Protein AF-A0A0E9M1F7-F1 (afdb_monomer)

Foldseek 3Di:
DDWDFDWDDDDDDDDTDTDTDDDDPPPDDDPAPPPDPPPDDDDPPDDPPDPQFAWKKKWFAAPVRQIAIATFRQKDFDDVVLTKMKTKDFPPAPVVRRCVVQQWIKIFFAAPVCQVLSVQRHPDGCVVDSSCVVVVWDWDQDPPGRTTDTPPGFKMWIWGFPDWDDPDRIIMTMTRTPDMHGHPQQADPVRDGNCVSRQTWGDDPNDIDTPDDDPPPPPPPCQDRPNHGPVNCPVLVPPPLLVNLVQFQFQFLAFPLDADDPVLVVLLQVLLQPFQADVNLSQKDKDKDQDQVLLVLLLVQQPQSVSSNRYRIKIWIWGQQVSCPPVVVVVRSLVSSVRSVVSSSSSCSSVQKHKHWRAQPPDPSSQVSVCVSVVDDPRIGTGTMMGIHHGPPPTGGDPPDDCVPDDDD

pLDDT: mean 88.0, std 19.31, range [26.45, 98.94]

Radius of gyration: 34.46 Å; Cα contacts (8 Å, |Δi|>4): 744; chains: 1; bounding box: 79×66×86 Å

InterPro domains:
  IPR000415 Nitroreductase-like [G3DSA:3.40.109.10] (233-409)
  IPR000415 Nitroreductase-like [SSF55469] (239-408)
  IPR002563 Flavin reductase like domain [PF01613] (50-210)
  IPR002563 Flavin reductase like domain [SM00903] (48-194)
  IPR012349 FMN-binding split barrel [G3DSA:2.30.110.10] (40-226)
  IPR029479 Nitroreductase [PF00881] (246-297)
  IPR029479 Nitroreductase [PF00881] (300-390)
  IPR052174 Flavoredoxin [PTHR43567] (40-213)

Solvent-accessible surface area (backbone atoms only — not comparable to full-atom values): 23481 Å² total; per-residue (Å²): 135,82,64,65,83,55,80,70,87,78,88,79,80,98,76,85,66,81,53,77,55,76,74,66,89,86,66,73,85,67,98,54,93,82,73,63,78,77,79,85,83,74,92,81,73,96,64,90,85,64,80,84,19,45,57,32,35,38,17,20,21,42,97,88,64,53,71,40,60,32,45,39,48,58,54,47,79,73,42,78,84,70,40,23,39,33,36,55,38,40,77,87,42,56,62,40,54,17,33,68,72,58,35,12,30,19,44,28,43,42,31,55,90,44,48,70,57,49,50,48,30,53,72,56,54,59,85,83,41,60,59,42,75,76,70,70,54,48,80,37,79,43,92,89,34,67,14,23,41,53,70,87,37,52,27,39,33,35,19,40,55,77,46,78,44,85,70,79,81,33,36,37,37,33,21,39,60,76,47,78,50,66,44,73,89,27,42,42,101,84,71,46,79,35,62,78,68,43,32,39,42,29,41,53,98,93,45,78,40,69,76,71,76,89,74,72,82,67,89,65,55,76,56,43,56,92,88,39,59,43,60,88,55,61,75,58,72,75,41,56,72,66,57,44,27,62,60,53,44,44,71,38,65,54,50,66,52,48,73,67,53,72,67,57,53,49,52,28,51,54,40,20,69,69,39,71,41,72,94,69,42,65,24,61,44,75,48,78,47,61,52,64,67,60,34,41,52,48,16,71,72,33,92,78,35,55,48,28,68,36,34,51,32,32,42,32,41,19,29,29,44,70,53,34,45,93,44,45,88,75,48,50,46,57,58,29,39,47,43,15,47,51,36,24,44,38,46,28,38,69,70,68,32,23,28,27,92,23,74,22,47,95,39,67,79,42,29,52,51,52,33,63,74,68,68,50,57,93,52,45,47,44,42,30,42,28,42,36,25,36,51,66,70,81,65,65,52,69,90,79,85,60,74,90,80,62,83,89,129

Mean predicted aligned error: 16.13 Å

Secondary structure (DSSP, 8-state):
----EE----SSSS----EE-PPPTT----S-TT---PPPP----S----SSEE-EEEEEE-TT--EEEEEESSEEEEEETTEEEEEEE-TTSHHHHHHHHH-EEEEEE-BGGGHHHHHHHHHS-TTTS-HHHHHT--EEE-SSSSSEEETTSSEEEEEEEEEEEE-SS-EEEEEEEEEEEE-GGGB-TTS-B-HHHH-BEEEETTEEEE--S--------TTEETTEESTTTGGGGGS-HHHHHHHH------B--PPPPHHHHHHHHHHHHTS--GGG---EEEEEE--HHHHHHHHHH-TT-GGGGG-SEEEEEEEEHHHHGGGGGGTHHHHHHHHHHHHHHHHHHHTT-EE--EE-TT-HHHHHHHHHHHT--TTEEEEEEEEEE-B-S---------GGG----

Sequence (409 aa):
MLAILLTTKENSSEKSTKTLAVIPEDFAFAASDSSAIPFQKRSVGIKSYLYPQPAMVIGSYDKEGKPNMMTAAWIGICNSDPLSIAFSLRPATYSYGNVTETKAFTVNVPSAQLAKYVTYAGQFSGRDVDKFKETGLTPVKGEFVNAPYIKEFPIVIECEVTAIHELGSHRQFIGKVIDVKADEAILDAKGNVDVNLLNPIIYAGGSFYETGSLIPKANRSVENIDGKPFASNYNQRYMNKTLEVIHNRKSVRHFTGQPVSKEQLKTLLSAGMAAPTAANRQPWVFYVVTQRESLDVLSEKLPYAKMLSQVQAAIVVCGDMEKAGNLKDEGYWVQDCAAATQNMLLAAESMGLGAVWTAAYPYDDRTAVVIKELNLPETHIPLNVIPVGYPTGEDLPKNKWDADNIIWK

Organism: NCBI:txid1236989

Nearest PDB structures (foldseek):
  2d5m-assembly1_A-2  TM=9.539E-01  e=9.019E-23  Nitratidesulfovibrio vulgaris str. 'Miyazaki F'
  3bnk-assembly1_A  TM=9.274E-01  e=2.122E-17  Methanosarcina acetivorans
  1eje-assembly1_A-2  TM=9.255E-01  e=1.327E-14  Methanothermobacter thermautotrophicus
  3fge-assembly1_A-2  TM=9.030E-01  e=9.454E-15  Shewanella frigidimarina NCIMB 400
  3e4v-assembly1_B  TM=8.564E-01  e=3.465E-14  Methylobacillus flagellatus KT

Structure (mmCIF, N/CA/C/O backbone):
data_AF-A0A0E9M1F7-F1
#
_entry.id   AF-A0A0E9M1F7-F1
#
loop_
_atom_site.group_PDB
_atom_site.id
_atom_site.type_symbol
_atom_site.label_atom_id
_atom_site.label_alt_id
_atom_site.label_comp_id
_atom_site.label_asym_id
_atom_site.label_entity_id
_atom_site.label_seq_id
_atom_site.pdbx_PDB_ins_code
_atom_site.Cartn_x
_atom_site.Cartn_y
_atom_site.Cartn_z
_atom_site.occupancy
_atom_site.B_iso_or_equiv
_atom_site.auth_seq_id
_atom_site.auth_comp_id
_atom_site.auth_asym_id
_atom_site.auth_atom_id
_atom_site.pdbx_PDB_model_num
ATOM 1 N N . MET A 1 1 ? 11.557 -37.130 -16.570 1.00 33.91 1 MET A N 1
ATOM 2 C CA . MET A 1 1 ? 13.012 -37.223 -16.336 1.00 33.91 1 MET A CA 1
ATOM 3 C C . MET A 1 1 ? 13.605 -35.841 -16.601 1.00 33.91 1 MET A C 1
ATOM 5 O O . MET A 1 1 ? 13.657 -35.424 -17.750 1.00 33.91 1 MET A O 1
ATOM 9 N N . LEU A 1 2 ? 13.890 -35.066 -15.549 1.00 26.45 2 LEU A N 1
ATOM 10 C CA . LEU A 1 2 ? 14.412 -33.701 -15.678 1.00 26.45 2 LEU A CA 1
ATOM 11 C C . LEU A 1 2 ? 15.929 -33.789 -15.893 1.00 26.45 2 LEU A C 1
ATOM 13 O O . LEU A 1 2 ? 16.644 -34.232 -15.003 1.00 26.45 2 LEU A O 1
ATOM 17 N N . ALA A 1 3 ? 16.419 -33.418 -17.072 1.00 28.45 3 ALA A N 1
ATOM 18 C CA . ALA A 1 3 ? 17.847 -33.398 -17.368 1.00 28.45 3 ALA A CA 1
ATOM 19 C C . ALA A 1 3 ? 18.367 -31.961 -17.291 1.00 28.45 3 ALA A C 1
ATOM 21 O O . ALA A 1 3 ? 17.895 -31.089 -18.019 1.00 28.45 3 ALA A O 1
ATOM 22 N N . ILE A 1 4 ? 19.352 -31.710 -16.429 1.00 35.16 4 ILE A N 1
ATOM 23 C CA . ILE A 1 4 ? 20.085 -30.441 -16.431 1.00 35.16 4 ILE A CA 1
ATOM 24 C C . ILE A 1 4 ? 21.218 -30.571 -17.448 1.00 35.16 4 ILE A C 1
ATOM 26 O O . ILE A 1 4 ? 22.083 -31.437 -17.315 1.00 35.16 4 ILE A O 1
ATOM 30 N N . LEU A 1 5 ? 21.219 -29.709 -18.467 1.00 29.91 5 LEU A N 1
ATOM 31 C CA . LEU A 1 5 ? 22.334 -29.607 -19.403 1.00 29.91 5 LEU A CA 1
ATOM 32 C C . LEU A 1 5 ? 23.471 -28.831 -18.724 1.00 29.91 5 LEU A C 1
ATOM 34 O O . LEU A 1 5 ? 23.395 -27.614 -18.567 1.00 29.91 5 LEU A O 1
ATOM 38 N N . LEU A 1 6 ? 24.525 -29.530 -18.309 1.00 33.06 6 LEU A N 1
ATOM 39 C CA . LEU A 1 6 ? 25.747 -28.896 -17.822 1.00 33.06 6 LEU A CA 1
ATOM 40 C C . LEU A 1 6 ? 26.724 -28.752 -18.993 1.00 33.06 6 LEU A C 1
ATOM 42 O O . LEU A 1 6 ? 27.143 -29.742 -19.588 1.00 33.06 6 LEU A O 1
ATOM 46 N N . THR A 1 7 ? 27.092 -27.517 -19.326 1.00 32.56 7 THR A N 1
ATOM 47 C CA . THR A 1 7 ? 28.184 -27.226 -20.265 1.00 32.56 7 THR A CA 1
ATOM 48 C C . THR A 1 7 ? 29.387 -26.709 -19.495 1.00 32.56 7 THR A C 1
ATOM 50 O O . THR A 1 7 ? 29.352 -25.599 -18.963 1.00 32.56 7 THR A O 1
ATOM 53 N N . THR A 1 8 ? 30.465 -27.487 -19.456 1.00 37.25 8 THR A N 1
ATOM 54 C CA . THR A 1 8 ? 31.780 -27.022 -19.008 1.00 37.25 8 THR A CA 1
ATOM 55 C C . THR A 1 8 ? 32.613 -26.614 -20.225 1.00 37.25 8 THR A C 1
ATOM 57 O O . THR A 1 8 ? 32.616 -27.288 -21.253 1.00 37.25 8 THR A O 1
ATOM 60 N N . LYS A 1 9 ? 33.300 -25.470 -20.134 1.00 32.12 9 LYS A N 1
ATOM 61 C CA . LYS A 1 9 ? 34.368 -25.088 -21.068 1.00 32.12 9 LYS A CA 1
ATOM 62 C C . LYS A 1 9 ? 35.696 -25.435 -20.403 1.00 32.12 9 LYS A C 1
ATOM 64 O O . LYS A 1 9 ? 36.041 -24.801 -19.410 1.00 32.12 9 LYS A O 1
ATOM 69 N N . GLU A 1 10 ? 36.429 -26.400 -20.945 1.00 37.81 10 GLU A N 1
ATOM 70 C CA . GLU A 1 10 ? 37.856 -26.550 -20.648 1.00 37.81 10 GLU A CA 1
ATOM 71 C C . GLU A 1 10 ? 38.677 -25.751 -21.664 1.00 37.81 10 GLU A C 1
ATOM 73 O O . GLU A 1 10 ? 38.319 -25.638 -22.838 1.00 37.81 10 GLU A O 1
ATOM 78 N N . ASN A 1 11 ? 39.740 -25.109 -21.181 1.00 40.91 11 ASN A N 1
ATOM 79 C CA . ASN A 1 11 ? 40.613 -24.289 -22.007 1.00 40.91 11 ASN A CA 1
ATOM 80 C C . ASN A 1 11 ? 41.469 -25.169 -22.929 1.00 40.91 11 ASN A C 1
ATOM 82 O O . ASN A 1 11 ? 42.085 -26.129 -22.479 1.00 40.91 11 ASN A O 1
ATOM 86 N N . SER A 1 12 ? 41.591 -24.704 -24.175 1.00 41.69 12 SER A N 1
ATOM 87 C CA . SER A 1 12 ? 42.420 -25.185 -25.293 1.00 41.69 12 SER A CA 1
ATOM 88 C C . SER A 1 12 ? 41.827 -26.290 -26.189 1.00 41.69 12 SER A C 1
ATOM 90 O O . SER A 1 12 ? 41.583 -27.414 -25.775 1.00 41.69 12 SER A O 1
ATOM 92 N N . SER A 1 13 ? 41.646 -25.907 -27.463 1.00 39.44 13 SER A N 1
ATOM 93 C CA . SER A 1 13 ? 41.210 -26.670 -28.649 1.00 39.44 13 SER A CA 1
ATOM 94 C C . SER A 1 13 ? 39.844 -27.378 -28.595 1.00 39.44 13 SER A C 1
ATOM 96 O O . SER A 1 13 ? 39.609 -28.303 -27.832 1.00 39.44 13 SER A O 1
ATOM 98 N N . GLU A 1 14 ? 38.954 -26.914 -29.474 1.00 48.00 14 GLU A N 1
ATOM 99 C CA . GLU A 1 14 ? 37.593 -27.372 -29.783 1.00 48.00 14 GLU A CA 1
ATOM 100 C C . GLU A 1 14 ? 37.243 -28.842 -29.466 1.00 48.00 14 GLU A C 1
ATOM 102 O O . GLU A 1 14 ? 37.608 -29.759 -30.201 1.00 48.00 14 GLU A O 1
ATOM 107 N N . LYS A 1 15 ? 36.391 -29.033 -28.446 1.00 34.97 15 LYS A N 1
ATOM 108 C CA . LYS A 1 15 ? 35.195 -29.904 -28.463 1.00 34.97 15 LYS A CA 1
ATOM 109 C C . LYS A 1 15 ? 34.339 -29.650 -27.213 1.00 34.97 15 LYS A C 1
ATOM 111 O O . LYS A 1 15 ? 34.813 -29.756 -26.091 1.00 34.97 15 LYS A O 1
ATOM 116 N N . SER A 1 16 ? 33.066 -29.300 -27.411 1.00 33.31 16 SER A N 1
ATOM 117 C CA . SER A 1 16 ? 32.061 -29.223 -26.342 1.00 33.31 16 SER A CA 1
ATOM 118 C C . SER A 1 16 ? 31.521 -30.626 -26.069 1.00 33.31 16 SER A C 1
ATOM 120 O O . SER A 1 16 ? 30.877 -31.216 -26.936 1.00 33.31 16 SER A O 1
ATOM 122 N N . THR A 1 17 ? 31.758 -31.159 -24.874 1.00 31.64 17 THR A N 1
ATOM 123 C CA . THR A 1 17 ? 31.149 -32.417 -24.427 1.00 31.64 17 THR A CA 1
ATOM 124 C C . THR A 1 17 ? 29.854 -32.095 -23.682 1.00 31.64 17 THR A C 1
ATOM 126 O O . THR A 1 17 ? 29.871 -31.432 -22.647 1.00 31.64 17 THR A O 1
ATOM 129 N N . LYS A 1 18 ? 28.709 -32.523 -24.230 1.00 32.69 18 LYS A N 1
ATOM 130 C CA . LYS A 1 18 ? 27.406 -32.455 -23.552 1.00 32.69 18 LYS A CA 1
ATOM 131 C C . LYS A 1 18 ? 27.225 -33.736 -22.745 1.00 32.69 18 LYS A C 1
ATOM 133 O O . LYS A 1 18 ? 27.057 -34.797 -23.339 1.00 32.69 18 LYS A O 1
ATOM 138 N N . THR A 1 19 ? 27.224 -33.642 -21.420 1.00 33.81 19 THR A N 1
ATOM 139 C CA . THR A 1 19 ? 26.912 -34.792 -20.562 1.00 33.81 19 THR A CA 1
ATOM 140 C C . THR A 1 19 ? 25.497 -34.634 -20.019 1.00 33.81 19 THR A C 1
ATOM 142 O O . THR A 1 19 ? 25.197 -33.670 -19.318 1.00 33.81 19 THR A O 1
ATOM 145 N N . LEU A 1 20 ? 24.616 -35.575 -20.363 1.00 31.44 20 LEU A N 1
ATOM 146 C CA . LEU A 1 20 ? 23.309 -35.723 -19.729 1.00 31.44 20 LEU A CA 1
ATOM 147 C C . LEU A 1 20 ? 23.513 -36.420 -18.381 1.00 31.44 20 LEU A C 1
ATOM 149 O O . LEU A 1 20 ? 23.856 -37.599 -18.342 1.00 31.44 20 LEU A O 1
ATOM 153 N N . ALA A 1 21 ? 23.310 -35.700 -17.279 1.00 38.91 21 ALA A N 1
ATOM 154 C CA . ALA A 1 21 ? 23.164 -36.343 -15.980 1.00 38.91 21 ALA A CA 1
ATOM 155 C C . ALA A 1 21 ? 21.770 -36.991 -15.925 1.00 38.91 21 ALA A C 1
ATOM 157 O O . ALA A 1 21 ? 20.757 -36.290 -15.900 1.00 38.91 21 ALA A O 1
ATOM 158 N N . VAL A 1 22 ? 21.725 -38.324 -15.968 1.00 36.97 22 VAL A N 1
ATOM 159 C CA . VAL A 1 22 ? 20.491 -39.107 -15.819 1.00 36.97 22 VAL A CA 1
ATOM 160 C C . VAL A 1 22 ? 20.192 -39.244 -14.326 1.00 36.97 22 VAL A C 1
ATOM 162 O O . VAL A 1 22 ? 21.040 -39.697 -13.559 1.00 36.97 22 VAL A O 1
ATOM 165 N N . ILE A 1 23 ? 18.998 -38.818 -13.913 1.00 42.38 23 ILE A N 1
ATOM 166 C CA . ILE A 1 23 ? 18.485 -39.030 -12.553 1.00 42.38 23 ILE A CA 1
ATOM 167 C C . ILE A 1 23 ? 18.126 -40.530 -12.420 1.00 42.38 23 ILE A C 1
ATOM 169 O O . ILE A 1 23 ? 17.449 -41.023 -13.323 1.00 42.38 23 ILE A O 1
ATOM 173 N N . PRO A 1 24 ? 18.564 -41.253 -11.365 1.00 40.34 24 PRO A N 1
ATOM 174 C CA . PRO A 1 24 ? 18.306 -42.694 -11.192 1.00 40.34 24 PRO A CA 1
ATOM 175 C C . PRO A 1 24 ? 16.814 -43.073 -11.261 1.00 40.34 24 PRO A C 1
ATOM 177 O O . PRO A 1 24 ? 15.958 -42.263 -10.922 1.00 40.34 24 PRO A O 1
ATOM 180 N N . GLU A 1 25 ? 16.481 -44.291 -11.700 1.00 40.34 25 GLU A N 1
ATOM 181 C CA . GLU A 1 25 ? 15.086 -44.737 -11.923 1.00 40.34 25 GLU A CA 1
ATOM 182 C C . GLU A 1 25 ? 14.298 -45.022 -10.630 1.00 40.34 25 GLU A C 1
ATOM 184 O O . GLU A 1 25 ? 13.072 -44.988 -10.619 1.00 40.34 25 GLU A O 1
ATOM 189 N N . ASP A 1 26 ? 14.992 -45.213 -9.516 1.00 40.25 26 ASP A N 1
ATOM 190 C CA . ASP A 1 26 ? 14.476 -45.355 -8.154 1.00 40.25 26 ASP A CA 1
ATOM 191 C C . ASP A 1 26 ? 14.132 -44.000 -7.493 1.00 40.25 26 ASP A C 1
ATOM 193 O O . ASP A 1 26 ? 13.757 -43.920 -6.320 1.00 40.25 26 ASP A O 1
ATOM 197 N N . PHE A 1 27 ? 14.162 -42.919 -8.278 1.00 38.00 27 PHE A N 1
ATOM 198 C CA . PHE A 1 27 ? 13.689 -41.592 -7.899 1.00 38.00 27 PHE A CA 1
ATOM 199 C C . PHE A 1 27 ? 12.157 -41.509 -8.004 1.00 38.00 27 PHE A C 1
ATOM 201 O O . PHE A 1 27 ? 11.583 -40.954 -8.944 1.00 38.00 27 PHE A O 1
ATOM 208 N N . ALA A 1 28 ? 11.472 -42.070 -7.011 1.00 36.25 28 ALA A N 1
ATOM 209 C CA . ALA A 1 28 ? 10.059 -41.795 -6.795 1.00 36.25 28 ALA A CA 1
ATOM 210 C C . ALA A 1 28 ? 9.894 -40.331 -6.348 1.00 36.25 28 ALA A C 1
ATOM 212 O O . ALA A 1 28 ? 10.416 -39.930 -5.306 1.00 36.25 28 ALA A O 1
ATOM 213 N N . PHE A 1 29 ? 9.166 -39.522 -7.124 1.00 35.59 29 PHE A N 1
ATOM 214 C CA . PHE A 1 29 ? 8.773 -38.179 -6.695 1.00 35.59 29 PHE A CA 1
ATOM 215 C C . PHE A 1 29 ? 7.839 -38.295 -5.486 1.00 35.59 29 PHE A C 1
ATOM 217 O O . PHE A 1 29 ? 6.665 -38.640 -5.623 1.00 35.59 29 PHE A O 1
ATOM 224 N N . ALA A 1 30 ? 8.365 -38.023 -4.294 1.00 35.06 30 ALA A N 1
ATOM 225 C CA . ALA A 1 30 ? 7.553 -37.853 -3.101 1.00 35.06 30 ALA A CA 1
ATOM 226 C C . ALA A 1 30 ? 6.778 -36.530 -3.190 1.00 35.06 30 ALA A C 1
ATOM 228 O O . ALA A 1 30 ? 7.296 -35.512 -3.652 1.00 35.06 30 ALA A O 1
ATOM 229 N N . ALA A 1 31 ? 5.523 -36.559 -2.752 1.00 42.38 31 ALA A N 1
ATOM 230 C CA . ALA A 1 31 ? 4.596 -35.436 -2.778 1.00 42.38 31 ALA A CA 1
ATOM 231 C C . ALA A 1 31 ? 4.970 -34.347 -1.751 1.00 42.38 31 ALA A C 1
ATOM 233 O O . ALA A 1 31 ? 4.319 -34.234 -0.722 1.00 42.38 31 ALA A O 1
ATOM 234 N N . SER A 1 32 ? 6.023 -33.570 -2.011 1.00 40.19 32 SER A N 1
ATOM 235 C CA . SER A 1 32 ? 6.272 -32.235 -1.438 1.00 40.19 32 SER A CA 1
ATOM 236 C C . SER A 1 32 ? 7.612 -31.718 -1.959 1.00 40.19 32 SER A C 1
ATOM 238 O O . SER A 1 32 ? 8.667 -32.257 -1.625 1.00 40.19 32 SER A O 1
ATOM 240 N N . ASP A 1 33 ? 7.588 -30.652 -2.748 1.00 42.53 33 ASP A N 1
ATOM 241 C CA . ASP A 1 33 ? 8.757 -30.046 -3.402 1.00 42.53 33 ASP A CA 1
ATOM 242 C C . ASP A 1 33 ? 9.647 -29.224 -2.430 1.00 42.53 33 ASP A C 1
ATOM 244 O O . ASP A 1 33 ? 10.388 -28.331 -2.839 1.00 42.53 33 ASP A O 1
ATOM 248 N N . SER A 1 34 ? 9.596 -29.493 -1.117 1.00 41.72 34 SER A N 1
ATOM 249 C CA . SER A 1 34 ? 10.366 -28.772 -0.087 1.00 41.72 34 SER A CA 1
ATOM 250 C C . SER A 1 34 ? 11.607 -29.503 0.434 1.00 41.72 34 SER A C 1
ATOM 252 O O . SER A 1 34 ? 12.328 -28.957 1.271 1.00 41.72 34 SER A O 1
ATOM 254 N N . SER A 1 35 ? 11.954 -30.670 -0.115 1.00 40.44 35 SER A N 1
ATOM 255 C CA . SER A 1 35 ? 13.240 -31.338 0.140 1.00 40.44 35 SER A CA 1
ATOM 256 C C . SER A 1 35 ? 14.182 -31.284 -1.066 1.00 40.44 35 SER A C 1
ATOM 258 O O . SER A 1 35 ? 14.822 -32.279 -1.412 1.00 40.44 35 SER A O 1
ATOM 260 N N . ALA A 1 36 ? 14.286 -30.122 -1.719 1.00 44.97 36 ALA A N 1
ATOM 261 C CA . ALA A 1 36 ? 15.397 -29.865 -2.628 1.00 44.97 36 ALA A CA 1
ATOM 262 C C . ALA A 1 36 ? 16.704 -30.081 -1.854 1.00 44.97 36 ALA A C 1
ATOM 264 O O . ALA A 1 36 ? 16.890 -29.493 -0.785 1.00 44.97 36 ALA A O 1
ATOM 265 N N . ILE A 1 37 ? 17.603 -30.920 -2.380 1.00 48.78 37 ILE A N 1
ATOM 266 C CA . ILE A 1 37 ? 18.983 -31.029 -1.892 1.00 48.78 37 ILE A CA 1
ATOM 267 C C . ILE A 1 37 ? 19.477 -29.591 -1.686 1.00 48.78 37 ILE A C 1
ATOM 269 O O . ILE A 1 37 ? 19.474 -28.823 -2.655 1.00 48.78 37 ILE A O 1
ATOM 273 N N . PRO A 1 38 ? 19.819 -29.169 -0.456 1.00 56.50 38 PRO A N 1
ATOM 274 C CA . PRO A 1 38 ? 20.096 -27.768 -0.205 1.00 56.50 38 PRO A CA 1
ATOM 275 C C . PRO A 1 38 ? 21.261 -27.349 -1.094 1.00 56.50 38 PRO A C 1
ATOM 277 O O . PRO A 1 38 ? 22.355 -27.904 -0.994 1.00 56.50 38 PRO A O 1
ATOM 280 N N . PHE A 1 39 ? 21.015 -26.385 -1.990 1.00 71.00 39 PHE A N 1
ATOM 281 C CA . PHE A 1 39 ? 22.054 -25.847 -2.861 1.00 71.00 39 PHE A CA 1
ATOM 282 C C . PHE A 1 39 ? 23.272 -25.477 -2.012 1.00 71.00 39 PHE A C 1
ATOM 284 O O . PHE A 1 39 ? 23.177 -24.592 -1.149 1.00 71.00 39 PHE A O 1
ATOM 291 N N . GLN A 1 40 ? 24.407 -26.129 -2.264 1.00 81.44 40 GLN A N 1
ATOM 292 C CA . GLN A 1 40 ? 25.667 -25.776 -1.623 1.00 81.44 40 GLN A CA 1
ATOM 293 C C . GLN A 1 40 ? 26.125 -24.422 -2.167 1.00 81.44 40 GLN A C 1
ATOM 295 O O . GLN A 1 40 ? 26.319 -24.251 -3.371 1.00 81.44 40 GLN A O 1
ATOM 300 N N . LYS A 1 41 ? 26.259 -23.431 -1.282 1.00 85.06 41 LYS A N 1
ATOM 301 C CA . LYS A 1 41 ? 26.623 -22.062 -1.662 1.00 85.06 41 LYS A CA 1
ATOM 302 C C . LYS A 1 41 ? 28.117 -21.857 -1.477 1.00 85.06 41 LYS A C 1
ATOM 304 O O . LYS A 1 41 ? 28.662 -22.136 -0.415 1.00 85.06 41 LYS A O 1
ATOM 309 N N . ARG A 1 42 ? 28.758 -21.295 -2.498 1.00 90.88 42 ARG A N 1
ATOM 310 C CA . ARG A 1 42 ? 30.134 -20.799 -2.446 1.00 90.88 42 ARG A CA 1
ATOM 311 C C . ARG A 1 42 ? 30.121 -19.313 -2.771 1.00 90.88 42 ARG A C 1
ATOM 313 O O . ARG A 1 42 ? 29.498 -18.914 -3.752 1.00 90.88 42 ARG A O 1
ATOM 320 N N . SER A 1 43 ? 30.816 -18.507 -1.970 1.00 91.06 43 SER A N 1
ATOM 321 C CA . SER A 1 43 ? 31.002 -17.090 -2.289 1.00 91.06 43 SER A CA 1
ATOM 322 C C . SER A 1 43 ? 31.730 -16.940 -3.627 1.00 91.06 43 SER A C 1
ATOM 324 O O . SER A 1 43 ? 32.731 -17.611 -3.876 1.00 91.06 43 SER A O 1
ATOM 326 N N . VAL A 1 44 ? 31.227 -16.050 -4.480 1.00 91.81 44 VAL A N 1
ATOM 327 C CA . VAL A 1 44 ? 31.848 -15.670 -5.762 1.00 91.81 44 VAL A CA 1
ATOM 328 C C . VAL A 1 44 ? 32.322 -14.209 -5.765 1.00 91.81 44 VAL A C 1
ATOM 330 O O . VAL A 1 44 ? 32.726 -13.686 -6.805 1.00 91.81 44 VAL A O 1
ATOM 333 N N . GLY A 1 45 ? 32.289 -13.552 -4.599 1.00 94.75 45 GLY A N 1
ATOM 334 C CA . GLY A 1 45 ? 32.634 -12.140 -4.433 1.00 94.75 45 GLY A CA 1
ATOM 335 C C . GLY A 1 45 ? 31.592 -11.172 -5.008 1.00 94.75 45 GLY A C 1
ATOM 336 O O . GLY A 1 45 ? 30.459 -11.547 -5.306 1.00 94.75 45 GLY A O 1
ATOM 337 N N . ILE A 1 46 ? 31.987 -9.903 -5.155 1.00 91.38 46 ILE A N 1
ATOM 338 C CA . ILE A 1 46 ? 31.127 -8.836 -5.685 1.00 91.38 46 ILE A CA 1
ATOM 339 C C . ILE A 1 46 ? 31.041 -8.981 -7.209 1.00 91.38 46 ILE A C 1
ATOM 341 O O . ILE A 1 46 ? 31.991 -8.676 -7.934 1.00 91.38 46 ILE A O 1
ATOM 345 N N . LYS A 1 47 ? 29.899 -9.475 -7.693 1.00 89.25 47 LYS A N 1
ATOM 346 C CA . LYS A 1 47 ? 29.580 -9.656 -9.115 1.00 89.25 47 LYS A CA 1
ATOM 347 C C . LYS A 1 47 ? 28.152 -9.192 -9.380 1.00 89.25 47 LYS A C 1
ATOM 349 O O . LYS A 1 47 ? 27.270 -9.400 -8.552 1.00 89.25 47 LYS A O 1
ATOM 354 N N . SER A 1 48 ? 27.902 -8.628 -10.557 1.00 85.88 48 SER A N 1
ATOM 355 C CA . SER A 1 48 ? 26.565 -8.197 -10.992 1.00 85.88 48 SER A CA 1
ATOM 356 C C . SER A 1 48 ? 25.705 -9.373 -11.488 1.00 85.88 48 SER A C 1
ATOM 358 O O . SER A 1 48 ? 25.129 -9.304 -12.569 1.00 85.88 48 SER A O 1
ATOM 360 N N . TYR A 1 49 ? 25.637 -10.471 -10.726 1.00 89.81 49 TYR A N 1
ATOM 361 C CA . TYR A 1 49 ? 24.830 -11.661 -11.040 1.00 89.81 49 TYR A CA 1
ATOM 362 C C . TYR A 1 49 ? 23.382 -11.498 -10.562 1.00 89.81 49 TYR A C 1
ATOM 364 O O . TYR A 1 49 ? 22.877 -12.287 -9.767 1.00 89.81 49 TYR A O 1
ATOM 372 N N . LEU A 1 50 ? 22.728 -10.441 -11.042 1.00 89.69 50 LEU A N 1
ATOM 373 C CA . LEU A 1 50 ? 21.287 -10.250 -10.923 1.00 89.69 50 LEU A CA 1
ATOM 374 C C . LEU A 1 50 ? 20.667 -10.635 -12.261 1.00 89.69 50 LEU A C 1
ATOM 376 O O . LEU A 1 50 ? 21.044 -10.039 -13.262 1.00 89.69 50 LEU A O 1
ATOM 380 N N . TYR A 1 51 ? 19.749 -11.597 -12.278 1.00 90.12 51 TYR A N 1
ATOM 381 C CA . TYR A 1 51 ? 19.047 -12.031 -13.486 1.00 90.12 51 TYR A CA 1
ATOM 382 C C . TYR A 1 51 ? 17.530 -12.064 -13.239 1.00 90.12 51 TYR A C 1
ATOM 384 O O . TYR A 1 51 ? 17.125 -12.393 -12.122 1.00 90.12 51 TYR A O 1
ATOM 392 N N . PRO A 1 52 ? 16.699 -11.768 -14.257 1.00 90.88 52 PRO A N 1
ATOM 393 C CA . PRO A 1 52 ? 17.084 -11.337 -15.606 1.00 90.88 52 PRO A CA 1
ATOM 394 C C . PRO A 1 52 ? 17.561 -9.875 -15.633 1.00 90.88 52 PRO A C 1
ATOM 396 O O . PRO A 1 52 ? 17.036 -9.038 -14.903 1.00 90.88 52 PRO A O 1
ATOM 399 N N . GLN A 1 53 ? 18.544 -9.556 -16.484 1.00 93.38 53 GLN A N 1
ATOM 400 C CA . GLN A 1 53 ? 18.865 -8.160 -16.807 1.00 93.38 53 GLN A CA 1
ATOM 401 C C . GLN A 1 53 ? 18.176 -7.821 -18.125 1.00 93.38 53 GLN A C 1
ATOM 403 O O . GLN A 1 53 ? 18.397 -8.534 -19.104 1.00 93.38 53 GLN A O 1
ATOM 408 N N . PRO A 1 54 ? 17.348 -6.772 -18.193 1.00 93.50 54 PRO A N 1
ATOM 409 C CA . PRO A 1 54 ? 16.868 -6.283 -19.477 1.00 93.50 54 PRO A CA 1
ATOM 410 C C . PRO A 1 54 ? 18.030 -5.720 -20.310 1.00 93.50 54 PRO A C 1
ATOM 412 O O . PRO A 1 54 ? 19.116 -5.463 -19.791 1.00 93.50 54 PRO A O 1
ATOM 415 N N . ALA A 1 55 ? 17.798 -5.482 -21.598 1.00 94.88 55 ALA A N 1
ATOM 416 C CA . ALA A 1 55 ? 18.692 -4.690 -22.440 1.00 94.88 55 ALA A CA 1
ATOM 417 C C . ALA A 1 55 ? 17.868 -3.735 -23.299 1.00 94.88 55 ALA A C 1
ATOM 419 O O . ALA A 1 55 ? 17.551 -4.020 -24.450 1.00 94.88 55 ALA A O 1
ATOM 420 N N . MET A 1 56 ? 17.491 -2.610 -22.698 1.00 98.06 56 MET A N 1
ATOM 421 C CA . MET A 1 56 ? 16.645 -1.610 -23.345 1.00 98.06 56 MET A CA 1
ATOM 422 C C . MET A 1 56 ? 17.502 -0.566 -24.047 1.00 98.06 56 MET A C 1
ATOM 424 O O . MET A 1 56 ? 18.605 -0.257 -23.586 1.00 98.06 56 MET A O 1
ATOM 428 N N . VAL A 1 57 ? 16.993 0.010 -25.133 1.00 98.69 57 VAL A N 1
ATOM 429 C CA . VAL A 1 57 ? 17.698 1.065 -25.865 1.00 98.69 57 VAL A CA 1
ATOM 430 C C . VAL A 1 57 ? 17.091 2.425 -25.537 1.00 98.69 57 VAL A C 1
ATOM 432 O O . VAL A 1 57 ? 15.909 2.667 -25.761 1.00 98.69 57 VAL A O 1
ATOM 435 N N . ILE A 1 58 ? 17.906 3.318 -24.985 1.00 98.81 58 ILE A N 1
ATOM 436 C CA . ILE A 1 58 ? 17.524 4.668 -24.583 1.00 98.81 58 ILE A CA 1
ATOM 437 C C . ILE A 1 58 ? 17.732 5.626 -25.750 1.00 98.81 58 ILE A C 1
ATOM 439 O O . ILE A 1 58 ? 18.873 5.815 -26.178 1.00 98.81 58 ILE A O 1
ATOM 443 N N . GLY A 1 59 ? 16.652 6.236 -26.235 1.00 98.81 59 GLY A N 1
ATOM 444 C CA . GLY A 1 59 ? 16.691 7.301 -27.234 1.00 98.81 59 GLY A CA 1
ATOM 445 C C . GLY A 1 59 ? 16.790 8.679 -26.579 1.00 98.81 59 GLY A C 1
ATOM 446 O O . GLY A 1 59 ? 16.155 8.940 -25.558 1.00 98.81 59 GLY A O 1
ATOM 447 N N . SER A 1 60 ? 17.622 9.559 -27.136 1.00 98.75 60 SER A N 1
ATOM 448 C CA . SER A 1 60 ? 17.844 10.920 -26.618 1.00 98.75 60 SER A CA 1
ATOM 449 C C . SER A 1 60 ? 18.310 11.870 -27.727 1.00 98.75 60 SER A C 1
ATOM 451 O O . SER A 1 60 ? 18.976 11.418 -28.659 1.00 98.75 60 SER A O 1
ATOM 453 N N . TYR A 1 61 ? 18.011 13.164 -27.614 1.00 98.75 61 TYR A N 1
ATOM 454 C CA . TYR A 1 61 ? 18.607 14.211 -28.455 1.00 98.75 61 TYR A CA 1
ATOM 455 C C . TYR A 1 61 ? 19.755 14.904 -27.720 1.00 98.75 61 TYR A C 1
ATOM 457 O O . TYR A 1 61 ? 19.690 15.075 -26.503 1.00 98.75 61 TYR A O 1
ATOM 465 N N . ASP A 1 62 ? 20.805 15.300 -28.437 1.00 97.69 62 ASP A N 1
ATOM 466 C CA . ASP A 1 62 ? 21.744 16.289 -27.900 1.00 97.69 62 ASP A CA 1
ATOM 467 C C . ASP A 1 62 ? 21.168 17.717 -27.975 1.00 97.69 62 ASP A C 1
ATOM 469 O O . ASP A 1 62 ? 20.029 17.930 -28.401 1.00 97.69 62 ASP A O 1
ATOM 473 N N . LYS A 1 63 ? 21.952 18.706 -27.534 1.00 94.06 63 LYS A N 1
ATOM 474 C CA . LYS A 1 63 ? 21.533 20.117 -27.507 1.00 94.06 63 LYS A CA 1
ATOM 475 C C . LYS A 1 63 ? 21.325 20.710 -28.910 1.00 94.06 63 LYS A C 1
ATOM 477 O O . LYS A 1 63 ? 20.603 21.692 -29.047 1.00 94.06 63 LYS A O 1
ATOM 482 N N . GLU A 1 64 ? 21.938 20.128 -29.940 1.00 95.56 64 GLU A N 1
ATOM 483 C CA . GLU A 1 64 ? 21.760 20.491 -31.347 1.00 95.56 64 GLU A CA 1
ATOM 484 C C . GLU A 1 64 ? 20.582 19.754 -32.014 1.00 95.56 64 GLU A C 1
ATOM 486 O O . GLU A 1 64 ? 20.281 20.003 -33.182 1.00 95.56 64 GLU A O 1
ATOM 491 N N . GLY A 1 65 ? 19.898 18.857 -31.296 1.00 96.69 65 GLY A N 1
ATOM 492 C CA . GLY A 1 65 ? 18.794 18.056 -31.825 1.00 96.69 65 GLY A CA 1
ATOM 493 C C . GLY A 1 65 ? 19.237 16.815 -32.609 1.00 96.69 65 GLY A C 1
ATOM 494 O O . GLY A 1 65 ? 18.411 16.184 -33.271 1.00 96.69 65 GLY A O 1
ATOM 495 N N . LYS A 1 66 ? 20.516 16.422 -32.544 1.00 98.12 66 LYS A N 1
ATOM 496 C CA . LYS A 1 66 ? 21.019 15.190 -33.165 1.00 98.12 66 LYS A CA 1
ATOM 497 C C . LYS A 1 66 ? 20.504 13.970 -32.389 1.00 98.12 66 LYS A C 1
ATOM 499 O O . LYS A 1 66 ? 20.717 13.880 -31.174 1.00 98.12 66 LYS A O 1
ATOM 504 N N . PRO A 1 67 ? 19.845 13.000 -33.051 1.00 98.62 67 PRO A N 1
ATOM 505 C CA . PRO A 1 67 ? 19.360 11.801 -32.385 1.00 98.62 67 PRO A CA 1
ATOM 506 C C . PRO A 1 67 ? 20.521 10.884 -31.988 1.00 98.62 67 PRO A C 1
ATOM 508 O O . PRO A 1 67 ? 21.477 10.676 -32.734 1.00 98.62 67 PRO A O 1
ATOM 511 N N . ASN A 1 68 ? 20.413 10.282 -30.811 1.00 98.81 68 ASN A N 1
ATOM 512 C CA . ASN A 1 68 ? 21.351 9.293 -30.301 1.00 98.81 68 ASN A CA 1
ATOM 513 C C . ASN A 1 68 ? 20.599 8.162 -29.585 1.00 98.81 68 ASN A C 1
ATOM 515 O O . ASN A 1 68 ? 19.528 8.370 -29.015 1.00 98.81 68 ASN A O 1
ATOM 519 N N . MET A 1 69 ? 21.202 6.975 -29.572 1.00 98.56 69 MET A N 1
ATOM 520 C CA . MET A 1 69 ? 20.689 5.799 -28.871 1.00 98.56 69 MET A CA 1
ATOM 521 C C . MET A 1 69 ? 21.778 5.137 -28.022 1.00 98.56 69 MET A C 1
ATOM 523 O O . MET A 1 69 ? 22.956 5.187 -28.377 1.00 98.56 69 MET A O 1
ATOM 527 N N . MET A 1 70 ? 21.429 4.497 -26.908 1.00 98.56 70 MET A N 1
ATOM 528 C CA . MET A 1 70 ? 22.372 3.665 -26.149 1.00 98.56 70 MET A CA 1
ATOM 529 C C . MET A 1 70 ? 21.700 2.488 -25.449 1.00 98.56 70 MET A C 1
ATOM 531 O O . MET A 1 70 ? 20.535 2.581 -25.095 1.00 98.56 70 MET A O 1
ATOM 535 N N . THR A 1 71 ? 22.438 1.420 -25.162 1.00 98.38 71 THR A N 1
ATOM 536 C CA . THR A 1 71 ? 21.882 0.258 -24.445 1.00 98.38 71 THR A CA 1
ATOM 537 C C . THR A 1 71 ? 22.078 0.368 -22.940 1.00 98.38 71 THR A C 1
ATOM 539 O O . THR A 1 71 ? 23.208 0.499 -22.469 1.00 98.38 71 THR A O 1
ATOM 542 N N . ALA A 1 72 ? 20.990 0.257 -22.180 1.00 97.75 72 ALA A N 1
ATOM 543 C CA . ALA A 1 72 ? 20.981 0.221 -20.724 1.00 97.75 72 ALA A CA 1
ATOM 544 C C . ALA A 1 72 ? 20.453 -1.131 -20.221 1.00 97.75 72 ALA A C 1
ATOM 546 O O . ALA A 1 72 ? 19.312 -1.506 -20.489 1.00 97.75 72 ALA A O 1
ATOM 547 N N . ALA A 1 73 ? 21.284 -1.841 -19.452 1.00 96.06 73 ALA A N 1
ATOM 548 C CA . ALA A 1 73 ? 20.871 -3.049 -18.731 1.00 96.06 73 ALA A CA 1
ATOM 549 C C . ALA A 1 73 ? 20.481 -2.775 -17.270 1.00 96.06 73 ALA A C 1
ATOM 551 O O . ALA A 1 73 ? 19.774 -3.558 -16.642 1.00 96.06 73 ALA A O 1
ATOM 552 N N . TRP A 1 74 ? 20.937 -1.650 -16.712 1.00 96.12 74 TRP A N 1
ATOM 553 C CA . TRP A 1 74 ? 20.578 -1.201 -15.366 1.00 96.12 74 TRP A CA 1
ATOM 554 C C . TRP A 1 74 ? 19.354 -0.291 -15.461 1.00 96.12 74 TRP A C 1
ATOM 556 O O . TRP A 1 74 ? 19.478 0.930 -15.372 1.00 96.12 74 TRP A O 1
ATOM 566 N N . ILE A 1 75 ? 18.199 -0.906 -15.720 1.00 97.88 75 ILE A N 1
ATOM 567 C CA . ILE A 1 75 ? 16.905 -0.255 -15.952 1.00 97.88 75 ILE A CA 1
ATOM 568 C C . ILE A 1 75 ? 15.758 -1.110 -15.394 1.00 97.88 75 ILE A C 1
ATOM 570 O O . ILE A 1 75 ? 15.842 -2.337 -15.407 1.00 97.88 75 ILE A O 1
ATOM 574 N N . GLY A 1 76 ? 14.682 -0.477 -14.927 1.00 97.88 76 GLY A N 1
ATOM 575 C CA . GLY A 1 76 ? 13.450 -1.157 -14.524 1.00 97.88 76 GLY A CA 1
ATOM 576 C C . GLY A 1 76 ? 12.356 -0.193 -14.062 1.00 97.88 76 GLY A C 1
ATOM 577 O O . GLY A 1 76 ? 12.620 0.982 -13.813 1.00 97.88 76 GLY A O 1
ATOM 578 N N . ILE A 1 77 ? 11.126 -0.694 -13.934 1.00 98.19 77 ILE A N 1
ATOM 579 C CA . ILE A 1 77 ? 10.014 0.050 -13.321 1.00 98.19 77 ILE A CA 1
ATOM 580 C C . ILE A 1 77 ? 10.342 0.291 -11.840 1.00 98.19 77 ILE A C 1
ATOM 582 O O . ILE A 1 77 ? 10.757 -0.635 -11.144 1.00 98.19 77 ILE A O 1
ATOM 586 N N . CYS A 1 78 ? 10.161 1.522 -11.359 1.00 97.56 78 CYS A N 1
ATOM 587 C CA . CYS A 1 78 ? 10.501 1.922 -9.989 1.00 97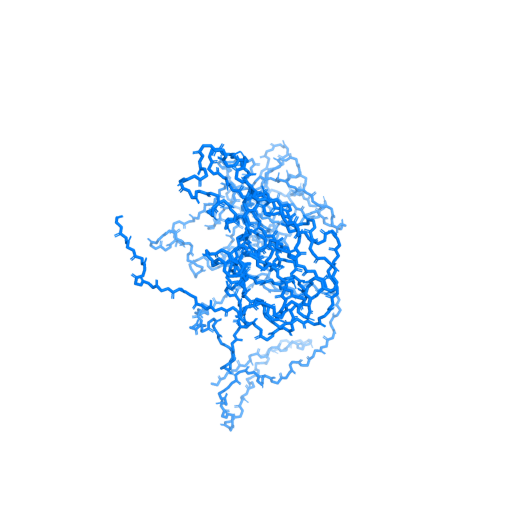.56 78 CYS A CA 1
ATOM 588 C C . CYS A 1 78 ? 9.343 2.547 -9.199 1.00 97.56 78 CYS A C 1
ATOM 590 O O . CYS A 1 78 ? 9.459 2.687 -7.985 1.00 97.56 78 CYS A O 1
ATOM 592 N N . ASN A 1 79 ? 8.235 2.904 -9.854 1.00 96.38 79 ASN A N 1
ATOM 593 C CA . ASN A 1 79 ? 7.035 3.424 -9.199 1.00 96.38 79 ASN A CA 1
ATOM 594 C C . ASN A 1 79 ? 5.781 3.069 -10.009 1.00 96.38 79 ASN A C 1
ATOM 596 O O . ASN A 1 79 ? 5.867 2.961 -11.231 1.00 96.38 79 ASN A O 1
ATOM 600 N N . SER A 1 80 ? 4.636 2.882 -9.342 1.00 92.88 80 SER A N 1
ATOM 601 C CA . SER A 1 80 ? 3.354 2.562 -10.005 1.00 92.88 80 SER A CA 1
ATOM 602 C C . SER A 1 80 ? 2.442 3.774 -10.194 1.00 92.88 80 SER A C 1
ATOM 604 O O . SER A 1 80 ? 1.708 3.808 -11.175 1.00 92.88 80 SER A O 1
ATOM 606 N N . ASP A 1 81 ? 2.501 4.766 -9.299 1.00 88.25 81 ASP A N 1
ATOM 607 C CA . ASP A 1 81 ? 1.703 5.994 -9.401 1.00 88.25 81 ASP A CA 1
ATOM 608 C C . ASP A 1 81 ? 2.519 7.232 -8.961 1.00 88.25 81 ASP A C 1
ATOM 610 O O . ASP A 1 81 ? 2.823 7.376 -7.771 1.00 88.25 81 ASP A O 1
ATOM 614 N N . PRO A 1 82 ? 2.981 8.081 -9.901 1.00 94.25 82 PRO A N 1
ATOM 615 C CA . PRO A 1 82 ? 2.905 7.866 -11.346 1.00 94.25 82 PRO A CA 1
ATOM 616 C C . PRO A 1 82 ? 3.798 6.695 -11.790 1.00 94.25 82 PRO A C 1
ATOM 618 O O . PRO A 1 82 ? 4.840 6.441 -11.175 1.00 94.25 82 PRO A O 1
ATOM 621 N N . LEU A 1 83 ? 3.422 6.000 -12.870 1.00 97.88 83 LEU A N 1
ATOM 622 C CA . LEU A 1 83 ? 4.263 4.961 -13.469 1.00 97.88 83 LEU A CA 1
ATOM 623 C C . LEU A 1 83 ? 5.627 5.556 -13.844 1.00 97.88 83 LEU A C 1
ATOM 625 O O . LEU A 1 83 ? 5.695 6.506 -14.623 1.00 97.88 83 LEU A O 1
ATOM 629 N N . SER A 1 84 ? 6.704 4.991 -13.298 1.00 98.56 84 SER A N 1
ATOM 630 C CA . SER A 1 84 ? 8.060 5.504 -13.517 1.00 98.56 84 SER A CA 1
ATOM 631 C C . SER A 1 84 ? 9.063 4.400 -13.817 1.00 98.56 84 SER A C 1
ATOM 633 O O . SER A 1 84 ? 8.988 3.299 -13.267 1.00 98.56 84 SER A O 1
ATOM 635 N N . ILE A 1 85 ? 10.050 4.735 -14.645 1.00 98.75 85 ILE A N 1
ATOM 636 C CA . ILE A 1 85 ? 11.205 3.900 -14.971 1.00 98.75 85 ILE A CA 1
ATOM 637 C C . ILE A 1 85 ? 12.461 4.539 -14.382 1.00 98.75 85 ILE A C 1
ATOM 639 O O . ILE A 1 85 ? 12.722 5.725 -14.580 1.00 98.75 85 ILE A O 1
ATOM 643 N N . ALA A 1 86 ? 13.267 3.735 -13.692 1.00 98.56 86 ALA A N 1
ATOM 644 C CA . ALA A 1 86 ? 14.608 4.103 -13.272 1.00 98.56 86 ALA A CA 1
ATOM 645 C C . ALA A 1 86 ? 15.640 3.496 -14.22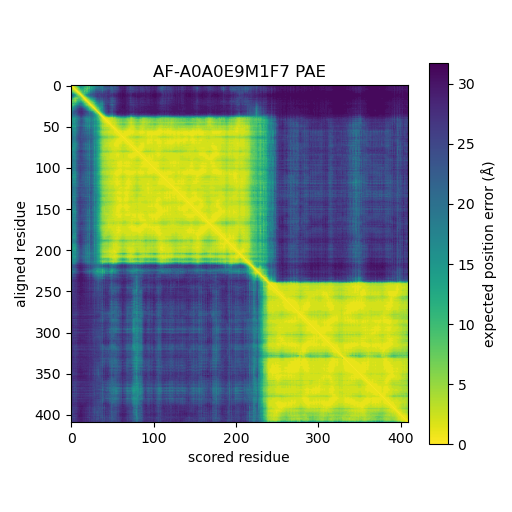2 1.00 98.56 86 ALA A C 1
ATOM 647 O O . ALA A 1 86 ? 15.552 2.310 -14.538 1.00 98.56 86 ALA A O 1
ATOM 648 N N . PHE A 1 87 ? 16.656 4.262 -14.620 1.00 98.38 87 PHE A N 1
ATOM 649 C CA . PHE A 1 87 ? 17.829 3.723 -15.311 1.00 98.38 87 PHE A CA 1
ATOM 650 C C . PHE A 1 87 ? 19.114 4.457 -14.930 1.00 98.38 87 PHE A C 1
ATOM 652 O O . PHE A 1 87 ? 19.094 5.638 -14.590 1.00 98.38 87 PHE A O 1
ATOM 659 N N . SER A 1 88 ? 20.242 3.750 -14.960 1.00 98.31 88 SER A N 1
ATOM 660 C CA . SER A 1 88 ? 21.522 4.266 -14.462 1.00 98.31 88 SER A CA 1
ATOM 661 C C . SER A 1 88 ? 22.525 4.504 -15.586 1.00 98.31 88 SER A C 1
ATOM 663 O O . SER A 1 88 ? 22.897 3.577 -16.304 1.00 98.31 88 SER A O 1
ATOM 665 N N . LEU A 1 89 ? 23.030 5.736 -15.688 1.00 97.94 89 LEU A N 1
ATOM 666 C CA . LEU A 1 89 ? 24.052 6.133 -16.658 1.00 97.94 89 LEU A CA 1
ATOM 667 C C . LEU A 1 89 ? 25.351 6.550 -15.973 1.00 97.94 89 LEU A C 1
ATOM 669 O O . LEU A 1 89 ? 25.350 7.137 -14.892 1.00 97.94 89 LEU A O 1
ATOM 673 N N . ARG A 1 90 ? 26.481 6.308 -16.641 1.00 97.38 90 ARG A N 1
ATOM 674 C CA . ARG A 1 90 ? 27.762 6.912 -16.248 1.00 97.38 90 ARG A CA 1
ATOM 675 C C . ARG A 1 90 ? 27.841 8.338 -16.801 1.00 97.38 90 ARG A C 1
ATOM 677 O O . ARG A 1 90 ? 27.527 8.509 -17.984 1.00 97.38 90 ARG A O 1
ATOM 684 N N . PRO A 1 91 ? 28.367 9.315 -16.039 1.00 97.31 91 PRO A N 1
ATOM 685 C CA . PRO A 1 91 ? 28.588 10.678 -16.536 1.00 97.31 91 PRO A CA 1
ATOM 686 C C . PRO A 1 91 ? 29.417 10.750 -17.830 1.00 97.31 91 PRO A C 1
ATOM 688 O O . PRO A 1 91 ? 29.239 11.641 -18.653 1.00 97.31 91 PRO A O 1
ATOM 691 N N . ALA A 1 92 ? 30.296 9.767 -18.053 1.00 96.25 92 ALA A N 1
ATOM 692 C CA . ALA A 1 92 ? 31.120 9.669 -19.255 1.00 96.25 92 ALA A CA 1
ATOM 693 C C . ALA A 1 92 ? 30.342 9.320 -20.540 1.00 96.25 92 ALA A C 1
ATOM 695 O O . ALA A 1 92 ? 30.905 9.445 -21.623 1.00 96.25 92 ALA A O 1
ATOM 696 N N . THR A 1 93 ? 29.085 8.877 -20.458 1.00 97.56 93 THR A N 1
ATOM 697 C CA . THR A 1 93 ? 28.285 8.536 -21.648 1.00 97.56 93 THR A CA 1
ATOM 698 C C . THR A 1 93 ? 27.764 9.789 -22.351 1.00 97.56 93 THR A C 1
ATOM 700 O O . THR A 1 93 ? 27.556 10.828 -21.730 1.00 97.56 93 THR A O 1
ATOM 703 N N . TYR A 1 94 ? 27.544 9.719 -23.664 1.00 98.19 94 TYR A N 1
ATOM 704 C CA . TYR A 1 94 ? 26.920 10.826 -24.397 1.00 98.19 94 TYR A CA 1
ATOM 705 C C . TYR A 1 94 ? 25.473 11.059 -23.954 1.00 98.19 94 TYR A C 1
ATOM 707 O O . TYR A 1 94 ? 25.097 12.180 -23.634 1.00 98.19 94 TYR A O 1
ATOM 715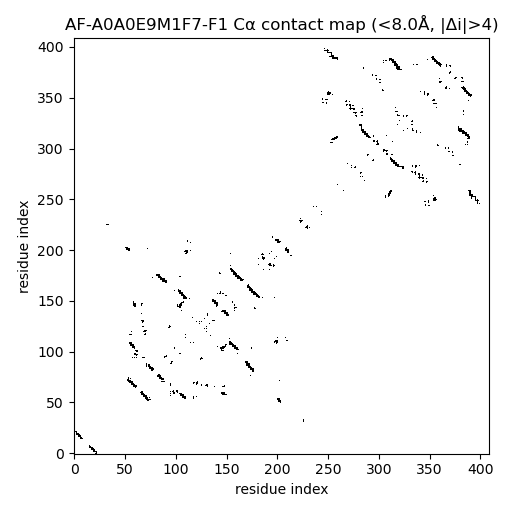 N N . SER A 1 95 ? 24.709 9.971 -23.817 1.00 98.44 95 SER A N 1
ATOM 716 C CA . SER A 1 95 ? 23.307 10.012 -23.400 1.00 98.44 95 SER A CA 1
ATOM 717 C C . SER A 1 95 ? 23.107 10.615 -22.009 1.00 98.44 95 SER A C 1
ATOM 719 O O . SER A 1 95 ? 22.057 11.192 -21.764 1.00 98.44 95 SER A O 1
ATOM 721 N N . TYR A 1 96 ? 24.103 10.548 -21.113 1.00 98.38 96 TYR A N 1
ATOM 722 C CA . TYR A 1 96 ? 24.039 11.259 -19.833 1.00 98.38 96 TYR A CA 1
ATOM 723 C C . TYR A 1 96 ? 23.863 12.766 -20.036 1.00 98.38 96 TYR A C 1
ATOM 725 O O . TYR A 1 96 ? 22.967 13.354 -19.433 1.00 98.38 96 TYR A O 1
ATOM 733 N N . GLY A 1 97 ? 24.685 13.376 -20.897 1.00 97.44 97 GLY A N 1
ATOM 734 C CA . GLY A 1 97 ? 24.574 14.799 -21.222 1.00 97.44 97 GLY A CA 1
ATOM 735 C C . GLY A 1 97 ? 23.224 15.110 -21.859 1.00 97.44 97 GLY A C 1
ATOM 736 O O . GLY A 1 97 ? 22.503 15.974 -21.373 1.00 97.44 97 GLY A O 1
ATOM 737 N N . ASN A 1 98 ? 22.846 14.318 -22.863 1.00 98.44 98 ASN A N 1
ATOM 738 C CA . ASN A 1 98 ? 21.590 14.464 -23.597 1.00 98.44 98 ASN A CA 1
ATOM 739 C C . ASN A 1 98 ? 20.361 14.471 -22.673 1.00 98.44 98 ASN A C 1
ATOM 741 O O . ASN A 1 98 ? 19.567 15.405 -22.698 1.00 98.44 98 ASN A O 1
ATOM 745 N N . VAL A 1 99 ? 20.214 13.449 -21.825 1.00 98.50 99 VAL A N 1
ATOM 746 C CA . VAL A 1 99 ? 19.047 13.297 -20.938 1.00 98.50 99 VAL A CA 1
ATOM 747 C C . VAL A 1 99 ? 19.079 14.304 -19.786 1.00 98.50 99 VAL A C 1
ATOM 749 O O . VAL A 1 99 ? 18.032 14.768 -19.337 1.00 98.50 99 VAL A O 1
ATOM 752 N N . THR A 1 100 ? 20.270 14.683 -19.309 1.00 97.88 100 THR A N 1
ATOM 753 C CA . THR A 1 100 ? 20.398 15.722 -18.275 1.00 97.88 100 THR A CA 1
ATOM 754 C C . THR A 1 100 ? 19.917 17.077 -18.780 1.00 97.88 100 THR A C 1
ATOM 756 O O . THR A 1 100 ? 19.252 17.779 -18.016 1.00 97.88 100 THR A O 1
ATOM 759 N N . GLU A 1 101 ? 20.233 17.415 -20.029 1.00 96.56 101 GLU A N 1
ATOM 760 C CA . GLU A 1 101 ? 19.880 18.689 -20.659 1.00 96.56 101 GLU A CA 1
ATOM 761 C C . GLU A 1 101 ? 18.408 18.722 -21.079 1.00 96.56 101 GLU A C 1
ATOM 763 O O . GLU A 1 101 ? 17.651 19.593 -20.667 1.00 96.56 101 GLU A O 1
ATOM 768 N N . THR A 1 102 ? 17.980 17.730 -21.863 1.00 97.19 102 THR A N 1
ATOM 769 C CA . THR A 1 102 ? 16.635 17.705 -22.462 1.00 97.19 102 THR A CA 1
ATOM 770 C C . THR A 1 102 ? 15.534 17.326 -21.478 1.00 97.19 102 THR A C 1
ATOM 772 O O . THR A 1 102 ? 14.365 17.557 -21.772 1.00 97.19 102 THR A O 1
ATOM 775 N N . LYS A 1 103 ? 15.890 16.714 -20.337 1.00 98.31 103 LYS A N 1
ATOM 776 C CA . LYS A 1 103 ? 14.951 16.135 -19.358 1.00 98.31 103 LYS A CA 1
ATOM 777 C C . LYS A 1 103 ? 13.944 15.157 -19.975 1.00 98.31 103 LYS A C 1
ATOM 779 O O . LYS A 1 103 ? 12.891 14.908 -19.397 1.00 98.31 103 LYS A O 1
ATOM 784 N N . ALA A 1 104 ? 14.289 14.550 -21.105 1.00 98.44 104 ALA A N 1
ATOM 785 C CA . ALA A 1 104 ? 13.435 13.626 -21.832 1.00 98.44 104 ALA A CA 1
ATOM 786 C C . ALA A 1 104 ? 14.249 12.449 -22.368 1.00 98.44 104 ALA A C 1
ATOM 788 O O . ALA A 1 104 ? 15.431 12.574 -22.697 1.00 98.44 104 ALA A O 1
ATOM 789 N N . PHE A 1 105 ? 13.612 11.286 -22.452 1.00 98.88 105 PHE A N 1
ATOM 790 C CA . PHE A 1 105 ? 14.178 10.106 -23.095 1.00 98.88 105 PHE A CA 1
ATOM 791 C C . PHE A 1 105 ? 13.067 9.165 -23.553 1.00 98.88 105 PHE A C 1
ATOM 793 O O . PHE A 1 105 ? 11.943 9.223 -23.057 1.00 98.88 105 PHE A O 1
ATOM 800 N N . THR A 1 106 ? 13.398 8.262 -24.472 1.00 98.94 106 THR A N 1
ATOM 801 C CA . THR A 1 106 ? 12.541 7.115 -24.789 1.00 98.94 106 THR A CA 1
ATOM 802 C C . THR A 1 106 ? 13.204 5.821 -24.337 1.00 98.94 106 THR A C 1
ATOM 804 O O . THR A 1 106 ? 14.433 5.712 -24.348 1.00 98.94 106 THR A O 1
ATOM 807 N N . VAL A 1 107 ? 12.409 4.830 -23.943 1.00 98.81 107 VAL A N 1
ATOM 808 C CA . VAL A 1 107 ? 12.856 3.451 -23.709 1.00 98.81 107 VAL A CA 1
ATOM 809 C C . VAL A 1 107 ? 12.303 2.588 -24.830 1.00 98.81 107 VAL A C 1
ATOM 811 O O . VAL A 1 107 ? 11.094 2.484 -24.992 1.00 98.81 107 VAL A O 1
ATOM 814 N N . ASN A 1 108 ? 13.187 1.964 -25.598 1.00 98.75 108 ASN A N 1
ATOM 815 C CA . ASN A 1 108 ? 12.833 1.123 -26.733 1.00 98.75 108 ASN A CA 1
ATOM 816 C C . ASN A 1 108 ? 13.111 -0.334 -26.342 1.00 98.75 108 ASN A C 1
ATOM 818 O O . ASN A 1 108 ? 14.255 -0.676 -26.014 1.00 98.75 108 ASN A O 1
ATOM 822 N N . VAL A 1 109 ? 12.076 -1.176 -26.345 1.00 98.19 109 VAL A N 1
ATOM 823 C CA . VAL A 1 109 ? 12.160 -2.594 -25.961 1.00 98.19 109 VAL A CA 1
ATOM 824 C C . VAL A 1 109 ? 12.426 -3.437 -27.210 1.00 98.19 109 VAL A C 1
ATOM 826 O O . VAL A 1 109 ? 11.580 -3.463 -28.102 1.00 98.19 109 VAL A O 1
ATOM 829 N N . PRO A 1 110 ? 13.583 -4.111 -27.318 1.00 97.19 110 PRO A N 1
ATOM 830 C CA . PRO A 1 110 ? 13.916 -4.916 -28.490 1.00 97.19 110 PRO A CA 1
ATOM 831 C C . PRO A 1 110 ? 13.314 -6.324 -28.432 1.00 97.19 110 PRO A C 1
ATOM 833 O O . PRO A 1 110 ? 13.271 -6.942 -27.366 1.00 97.19 110 PRO A O 1
ATOM 836 N N . SER A 1 111 ? 12.989 -6.872 -29.603 1.00 95.25 111 SER A N 1
ATOM 837 C CA . SER A 1 111 ? 12.876 -8.318 -29.814 1.00 95.25 111 SER A CA 1
ATOM 838 C C . SER A 1 111 ? 14.257 -8.971 -29.999 1.00 95.25 111 SER A C 1
ATOM 840 O O . SER A 1 111 ? 15.261 -8.297 -30.267 1.00 95.25 111 SER A O 1
ATOM 842 N N . ALA A 1 112 ? 14.327 -10.302 -29.921 1.00 93.94 112 ALA A N 1
ATOM 843 C CA . ALA A 1 112 ? 15.553 -11.077 -30.123 1.00 93.94 112 ALA A CA 1
ATOM 844 C C . ALA A 1 112 ? 16.269 -10.800 -31.452 1.00 93.94 112 ALA A C 1
ATOM 846 O O . ALA A 1 112 ? 17.502 -10.750 -31.491 1.00 93.94 112 ALA A O 1
ATOM 847 N N . GLN A 1 113 ? 15.530 -10.532 -32.534 1.00 94.38 113 GLN A N 1
ATOM 848 C CA . GLN A 1 113 ? 16.137 -10.271 -33.845 1.00 94.38 113 GLN A CA 1
ATOM 849 C C . GLN A 1 113 ? 16.919 -8.943 -33.889 1.00 94.38 113 GLN A C 1
ATOM 851 O O . GLN A 1 113 ? 17.777 -8.755 -34.756 1.00 94.38 113 GLN A O 1
ATOM 856 N N . LEU A 1 114 ? 16.680 -8.035 -32.935 1.00 96.62 114 LEU A N 1
ATOM 857 C CA . LEU A 1 114 ? 17.343 -6.733 -32.851 1.00 96.62 114 LEU A CA 1
ATOM 858 C C . LEU A 1 114 ? 18.640 -6.755 -32.026 1.00 96.62 114 LEU A C 1
ATOM 860 O O . LEU A 1 114 ? 19.316 -5.728 -31.927 1.00 96.62 114 LEU A O 1
ATOM 864 N N . ALA A 1 115 ? 19.050 -7.908 -31.482 1.00 96.31 115 ALA A N 1
ATOM 865 C CA . ALA A 1 115 ? 20.204 -8.027 -30.584 1.00 96.31 115 ALA A CA 1
ATOM 866 C C . ALA A 1 115 ? 21.502 -7.402 -31.136 1.00 96.31 115 ALA A C 1
ATOM 868 O O . ALA A 1 115 ? 22.252 -6.770 -30.393 1.00 96.31 115 ALA A O 1
ATOM 869 N N . LYS A 1 116 ? 21.764 -7.505 -32.449 1.00 96.81 116 LYS A N 1
ATOM 870 C CA . LYS A 1 116 ? 22.948 -6.883 -33.078 1.00 96.81 116 LYS A CA 1
ATOM 871 C C . LYS A 1 116 ? 22.956 -5.352 -32.953 1.00 96.81 116 LYS A C 1
ATOM 873 O O . LYS A 1 116 ? 24.008 -4.761 -32.715 1.00 96.81 116 LYS A O 1
ATOM 878 N N . TYR A 1 117 ? 21.789 -4.717 -33.056 1.00 98.12 117 TYR A N 1
ATOM 879 C CA . TYR A 1 117 ? 21.638 -3.268 -32.925 1.00 98.12 117 TYR A CA 1
ATOM 880 C C . TYR A 1 117 ? 21.759 -2.827 -31.469 1.00 98.12 117 TYR A C 1
ATOM 882 O O . TYR A 1 117 ? 22.405 -1.823 -31.177 1.00 98.12 117 TYR A O 1
ATOM 890 N N . VAL A 1 118 ? 21.217 -3.629 -30.551 1.00 98.00 118 VAL A N 1
ATOM 891 C CA . VAL A 1 118 ? 21.372 -3.432 -29.106 1.00 98.00 118 VAL A CA 1
ATOM 892 C C . VAL A 1 118 ? 22.851 -3.523 -28.705 1.00 98.00 118 VAL A C 1
ATOM 894 O O . VAL A 1 118 ? 23.340 -2.678 -27.955 1.00 98.00 118 VAL A O 1
ATOM 897 N N . THR A 1 119 ? 23.617 -4.474 -29.251 1.00 97.31 119 THR A N 1
ATOM 898 C CA . THR A 1 119 ? 25.079 -4.522 -29.061 1.00 97.31 119 THR A CA 1
ATOM 899 C C . THR A 1 119 ? 25.743 -3.242 -29.553 1.00 97.31 119 THR A C 1
ATOM 901 O O . THR A 1 119 ? 26.484 -2.604 -28.805 1.00 97.31 119 THR A O 1
ATOM 904 N N . TYR A 1 120 ? 25.457 -2.842 -30.795 1.00 98.00 120 TYR A N 1
ATOM 905 C CA . TYR A 1 120 ? 26.081 -1.675 -31.415 1.00 98.00 120 TYR A CA 1
ATOM 906 C C . TYR A 1 120 ? 25.808 -0.393 -30.613 1.00 98.00 120 TYR A C 1
ATOM 908 O O . TYR A 1 120 ? 26.731 0.359 -30.290 1.00 98.00 120 TYR A O 1
ATOM 916 N N . ALA A 1 121 ? 24.553 -0.178 -30.205 1.00 97.88 121 ALA A N 1
ATOM 917 C CA . ALA A 1 121 ? 24.149 0.979 -29.414 1.00 97.88 121 ALA A CA 1
ATOM 918 C C . ALA A 1 121 ? 24.859 1.046 -28.048 1.00 97.88 121 ALA A C 1
ATOM 920 O O . ALA A 1 121 ? 25.108 2.150 -27.552 1.00 97.88 121 ALA A O 1
ATOM 921 N N . GLY A 1 122 ? 25.204 -0.102 -27.455 1.00 95.94 122 GLY A N 1
ATOM 922 C CA . GLY A 1 122 ? 25.932 -0.201 -26.187 1.00 95.94 122 GLY A CA 1
ATOM 923 C C . GLY A 1 122 ? 27.459 -0.101 -26.294 1.00 95.94 122 GLY A C 1
ATOM 924 O O . GLY A 1 122 ? 28.100 0.238 -25.301 1.00 95.94 122 GLY A O 1
ATOM 925 N N . GLN A 1 123 ? 28.044 -0.383 -27.463 1.00 95.94 123 GLN A N 1
ATOM 926 C CA . GLN A 1 123 ? 29.501 -0.409 -27.659 1.00 95.94 123 GLN A CA 1
ATOM 927 C C . GLN A 1 123 ? 30.079 0.924 -28.137 1.00 95.94 123 GLN A C 1
ATOM 929 O O . GLN A 1 123 ? 31.122 1.348 -27.642 1.00 95.94 123 GLN A O 1
ATOM 934 N N . PHE A 1 124 ? 29.412 1.594 -29.076 1.00 97.69 124 PHE A N 1
ATOM 935 C CA . PHE A 1 124 ? 29.919 2.829 -29.677 1.00 97.69 124 PHE A CA 1
ATOM 936 C C . PHE A 1 124 ? 29.309 4.062 -29.004 1.00 97.69 124 PHE A C 1
ATOM 938 O O . PHE A 1 124 ? 28.188 4.019 -28.499 1.00 97.69 124 PHE A O 1
ATOM 945 N N . SER A 1 125 ? 30.026 5.185 -28.972 1.00 97.81 125 SER A N 1
ATOM 946 C CA . SER A 1 125 ? 29.537 6.448 -28.401 1.00 97.81 125 SER A CA 1
ATOM 947 C C . SER A 1 125 ? 28.981 7.355 -29.496 1.00 97.81 125 SER A C 1
ATOM 949 O O . SER A 1 125 ? 29.604 7.524 -30.537 1.00 97.81 125 SER A O 1
ATOM 951 N N . GLY A 1 126 ? 27.832 7.995 -29.252 1.00 97.56 126 GLY A N 1
ATOM 952 C CA . GLY A 1 126 ? 27.236 8.925 -30.224 1.00 97.56 126 GLY A CA 1
ATOM 953 C C . GLY A 1 126 ? 27.997 10.251 -30.380 1.00 97.56 126 GLY A C 1
ATOM 954 O O . GLY A 1 126 ? 27.677 11.038 -31.272 1.00 97.56 126 GLY A O 1
ATOM 955 N N . ARG A 1 127 ? 29.010 10.486 -29.526 1.00 96.56 127 ARG A N 1
ATOM 956 C CA . ARG A 1 127 ? 29.982 11.580 -29.699 1.00 96.56 127 ARG A CA 1
ATOM 957 C C . ARG A 1 127 ? 30.846 11.363 -30.935 1.00 96.56 127 ARG A C 1
ATOM 959 O O . ARG A 1 127 ? 31.154 12.324 -31.626 1.00 96.56 127 ARG A O 1
ATOM 966 N N . ASP A 1 128 ? 31.212 10.110 -31.190 1.00 96.69 128 ASP A N 1
ATOM 967 C CA . ASP A 1 128 ? 32.221 9.754 -32.189 1.00 96.69 128 ASP A CA 1
ATOM 968 C C . ASP A 1 128 ? 31.577 9.298 -33.502 1.00 96.69 128 ASP A C 1
ATOM 970 O O . ASP A 1 128 ? 32.145 9.486 -34.574 1.00 96.69 128 ASP A O 1
ATOM 974 N N . VAL A 1 129 ? 30.374 8.718 -33.428 1.00 97.50 129 VAL A N 1
ATOM 975 C CA . VAL A 1 129 ? 29.644 8.201 -34.592 1.00 97.50 129 VAL A CA 1
ATOM 976 C C . VAL A 1 129 ? 28.185 8.648 -34.598 1.00 97.50 129 VAL A C 1
ATOM 978 O O . VAL A 1 129 ? 27.576 8.894 -33.556 1.00 97.50 129 VAL A O 1
ATOM 981 N N . ASP A 1 130 ? 27.589 8.722 -35.785 1.00 97.94 130 ASP A N 1
ATOM 982 C CA . ASP A 1 130 ? 26.137 8.807 -35.933 1.00 97.94 130 ASP A CA 1
ATOM 983 C C . ASP A 1 130 ? 25.550 7.395 -35.967 1.00 97.94 130 ASP A C 1
ATOM 985 O O . ASP A 1 130 ? 25.541 6.722 -36.995 1.00 97.94 130 ASP A O 1
ATOM 989 N N . LYS A 1 131 ? 25.059 6.926 -34.819 1.00 98.38 131 LYS A N 1
ATOM 990 C CA . LYS A 1 131 ? 24.602 5.540 -34.689 1.00 98.38 131 LYS A CA 1
ATOM 991 C C . LYS A 1 131 ? 23.408 5.208 -35.580 1.00 98.38 131 LYS A C 1
ATOM 993 O O . LYS A 1 131 ? 23.285 4.053 -35.976 1.00 98.38 131 LYS A O 1
ATOM 998 N N . PHE A 1 132 ? 22.531 6.165 -35.879 1.00 98.44 132 PHE A N 1
ATOM 999 C CA . PHE A 1 132 ? 21.385 5.916 -36.757 1.00 98.44 132 PHE A CA 1
ATOM 1000 C C . PHE A 1 132 ? 21.854 5.749 -38.200 1.00 98.44 132 PHE A C 1
ATOM 1002 O O . PHE A 1 132 ? 21.486 4.775 -38.852 1.00 98.44 132 PHE A O 1
ATOM 1009 N N . LYS A 1 133 ? 22.773 6.609 -38.653 1.00 97.88 133 LYS A N 1
ATOM 1010 C CA . LYS A 1 133 ? 23.403 6.474 -39.970 1.00 97.88 133 LYS A CA 1
ATOM 1011 C C . LYS A 1 133 ? 24.162 5.151 -40.128 1.00 97.88 133 LYS A C 1
ATOM 1013 O O . LYS A 1 133 ? 24.003 4.485 -41.144 1.00 97.88 133 LYS A O 1
ATOM 1018 N N . GLU A 1 134 ? 24.959 4.766 -39.133 1.00 98.00 134 GLU A N 1
ATOM 1019 C CA . GLU A 1 134 ? 25.785 3.547 -39.182 1.00 98.00 134 GLU A CA 1
ATOM 1020 C C . GLU A 1 134 ? 24.955 2.255 -39.142 1.00 98.00 134 GLU A C 1
ATOM 1022 O O . GLU A 1 134 ? 25.328 1.246 -39.737 1.00 98.00 134 GLU A O 1
ATOM 1027 N N . THR A 1 135 ? 23.824 2.265 -38.433 1.00 97.81 135 THR A N 1
ATOM 1028 C CA . THR A 1 135 ? 22.973 1.072 -38.288 1.00 97.81 135 THR A CA 1
ATOM 1029 C C . THR A 1 135 ? 21.855 0.981 -39.322 1.00 97.81 135 THR A C 1
ATOM 1031 O O . THR A 1 135 ? 21.312 -0.107 -39.519 1.00 97.81 135 THR A O 1
ATOM 1034 N N . GLY A 1 136 ? 21.505 2.097 -39.966 1.00 98.12 136 GLY A N 1
ATOM 1035 C CA . GLY A 1 136 ? 20.347 2.206 -40.852 1.00 98.12 136 GLY A CA 1
ATOM 1036 C C . GLY A 1 136 ? 18.999 2.203 -40.124 1.00 98.12 136 GLY A C 1
ATOM 1037 O O . GLY A 1 136 ? 17.973 2.075 -40.783 1.00 98.12 136 GLY A O 1
ATOM 1038 N N . LEU A 1 137 ? 18.990 2.316 -38.791 1.00 98.44 137 LEU A N 1
ATOM 1039 C CA . LEU A 1 137 ? 17.758 2.451 -38.011 1.00 98.44 137 LEU A CA 1
ATOM 1040 C C . LEU A 1 137 ? 17.153 3.847 -38.175 1.00 98.44 137 LEU A C 1
ATOM 1042 O O . LEU A 1 137 ? 17.864 4.820 -38.441 1.00 98.44 137 LEU A O 1
ATOM 1046 N N . THR A 1 138 ? 15.846 3.957 -37.948 1.00 98.75 138 THR A N 1
ATOM 1047 C CA . THR A 1 138 ? 15.104 5.194 -38.193 1.00 98.75 138 THR A CA 1
ATOM 1048 C C . THR A 1 138 ? 14.776 5.911 -36.879 1.00 98.75 138 THR A C 1
ATOM 1050 O O . THR A 1 138 ? 13.950 5.413 -36.106 1.00 98.75 138 THR A O 1
ATOM 1053 N N . PRO A 1 139 ? 15.362 7.095 -36.607 1.00 98.62 139 PRO A N 1
ATOM 1054 C CA . PRO A 1 139 ? 14.948 7.914 -35.478 1.00 98.62 139 PRO A CA 1
ATOM 1055 C C . PRO A 1 139 ? 13.613 8.591 -35.797 1.00 98.62 139 PRO A C 1
ATOM 1057 O O . PRO A 1 139 ? 13.480 9.273 -36.813 1.00 98.62 139 PRO A O 1
ATOM 1060 N N . VAL A 1 140 ? 12.637 8.449 -34.907 1.00 98.75 140 VAL A N 1
ATOM 1061 C CA . VAL A 1 140 ? 11.340 9.125 -35.010 1.00 98.75 140 VAL A CA 1
ATOM 1062 C C . VAL A 1 140 ? 11.165 10.028 -33.804 1.00 98.75 140 VAL A C 1
ATOM 1064 O O . VAL A 1 140 ? 11.434 9.618 -32.679 1.00 98.75 140 VAL A O 1
ATOM 1067 N N . LYS A 1 141 ? 10.742 11.273 -34.025 1.00 98.50 141 LYS A N 1
ATOM 1068 C CA . LYS A 1 141 ? 10.503 12.224 -32.938 1.00 98.50 141 LYS A CA 1
ATOM 1069 C C . LYS A 1 141 ? 9.363 11.717 -32.043 1.00 98.50 141 LYS A C 1
ATOM 1071 O O . LYS A 1 141 ? 8.309 11.358 -32.564 1.00 98.50 141 LYS A O 1
ATOM 1076 N N . GLY A 1 142 ? 9.582 11.713 -30.727 1.00 97.56 142 GLY A N 1
ATOM 1077 C CA . GLY A 1 142 ? 8.540 11.454 -29.736 1.00 97.56 142 GLY A CA 1
ATOM 1078 C C . GLY A 1 142 ? 7.376 12.432 -29.869 1.00 97.56 142 GLY A C 1
ATOM 1079 O O . GLY A 1 142 ? 7.553 13.592 -30.253 1.00 97.56 142 GLY A O 1
ATOM 1080 N N . GLU A 1 143 ? 6.177 11.941 -29.590 1.00 97.88 143 GLU A N 1
ATOM 1081 C CA . GLU A 1 143 ? 4.951 12.728 -29.690 1.00 97.88 143 GLU A CA 1
ATOM 1082 C C . GLU A 1 143 ? 4.768 13.632 -28.469 1.00 97.88 143 GLU A C 1
ATOM 1084 O O . GLU A 1 143 ? 4.356 14.785 -28.600 1.00 97.88 143 GLU A O 1
ATOM 1089 N N . PHE A 1 144 ? 5.132 13.121 -27.293 1.00 97.94 144 PHE A N 1
ATOM 1090 C CA . PHE A 1 144 ? 4.880 13.753 -26.004 1.00 97.94 144 PHE A CA 1
ATOM 1091 C C . PHE A 1 144 ? 6.155 14.221 -25.301 1.00 97.94 144 PHE A C 1
ATOM 1093 O O . PHE A 1 144 ? 6.076 15.058 -24.403 1.00 97.94 144 PHE A O 1
ATOM 1100 N N . VAL A 1 145 ? 7.331 13.721 -25.697 1.00 97.88 145 VAL A N 1
ATOM 1101 C CA . VAL A 1 145 ? 8.614 14.097 -25.080 1.00 97.88 145 VAL A CA 1
ATOM 1102 C C . VAL A 1 145 ? 9.670 14.514 -26.105 1.00 97.88 145 VAL A C 1
ATOM 1104 O O . VAL A 1 145 ? 9.682 14.068 -27.251 1.00 97.88 145 VAL A O 1
ATOM 1107 N N . ASN A 1 146 ? 10.618 15.356 -25.681 1.00 97.88 146 ASN A N 1
ATOM 1108 C CA . ASN A 1 146 ? 11.734 15.810 -26.518 1.00 97.88 146 ASN A CA 1
ATOM 1109 C C . ASN A 1 146 ? 12.858 14.758 -26.629 1.00 97.88 146 ASN A C 1
ATOM 1111 O O . ASN A 1 146 ? 13.996 14.988 -26.222 1.00 97.88 146 ASN A O 1
ATOM 1115 N N . ALA A 1 147 ? 12.535 13.582 -27.163 1.00 98.62 147 ALA A N 1
ATOM 1116 C CA . ALA A 1 147 ? 13.490 12.512 -27.431 1.00 98.62 147 ALA A CA 1
ATOM 1117 C C . ALA A 1 147 ? 13.049 11.677 -28.647 1.00 98.62 147 ALA A C 1
ATOM 1119 O O . ALA A 1 147 ? 11.850 11.558 -28.900 1.00 98.62 147 ALA A O 1
ATOM 1120 N N . PRO A 1 148 ? 13.986 11.089 -29.415 1.00 98.75 148 PRO A N 1
ATOM 1121 C CA . PRO A 1 148 ? 13.640 10.177 -30.490 1.00 98.75 148 PRO A CA 1
ATOM 1122 C C . PRO A 1 148 ? 13.320 8.791 -29.930 1.00 98.75 148 PRO A C 1
ATOM 1124 O O . PRO A 1 148 ? 13.974 8.347 -28.987 1.00 98.75 148 PRO A O 1
ATOM 1127 N N . TYR A 1 149 ? 12.397 8.070 -30.553 1.00 98.69 149 TYR A N 1
ATOM 1128 C CA . TYR A 1 149 ? 12.316 6.612 -30.477 1.00 98.69 149 TYR A CA 1
ATOM 1129 C C . TYR A 1 149 ? 12.845 5.966 -31.759 1.00 98.69 149 TYR A C 1
ATOM 1131 O O . TYR A 1 149 ? 13.174 6.652 -32.729 1.00 98.69 149 TYR A O 1
ATOM 1139 N N . ILE A 1 150 ? 12.978 4.642 -31.749 1.00 98.62 150 ILE A N 1
ATOM 1140 C CA . ILE A 1 150 ? 13.520 3.858 -32.859 1.00 98.62 150 ILE A CA 1
ATOM 1141 C C . ILE A 1 150 ? 12.366 3.128 -33.537 1.00 98.62 150 ILE A C 1
ATOM 1143 O O . ILE A 1 150 ? 11.734 2.280 -32.913 1.00 98.62 150 ILE A O 1
ATOM 1147 N N . LYS A 1 151 ? 12.093 3.447 -34.806 1.00 98.31 151 LYS A N 1
ATOM 1148 C CA . LYS A 1 151 ? 10.927 2.925 -35.539 1.00 98.31 151 LYS A CA 1
ATOM 1149 C C . LYS A 1 151 ? 10.848 1.398 -35.544 1.00 98.31 151 LYS A C 1
ATOM 1151 O O . LYS A 1 151 ? 9.764 0.840 -35.505 1.00 98.31 151 LYS A O 1
ATOM 1156 N N . GLU A 1 152 ? 11.993 0.735 -35.644 1.00 98.12 152 GLU A N 1
ATOM 1157 C CA . GLU A 1 152 ? 12.090 -0.715 -35.797 1.00 98.12 152 GLU A CA 1
ATOM 1158 C C . GLU A 1 152 ? 11.881 -1.483 -34.479 1.00 98.12 152 GLU A C 1
ATOM 1160 O O . GLU A 1 152 ? 11.887 -2.713 -34.489 1.00 98.12 152 GLU A O 1
ATOM 1165 N N . PHE A 1 153 ? 11.748 -0.790 -33.341 1.00 98.25 153 PHE A N 1
ATOM 1166 C CA . PHE A 1 153 ? 11.573 -1.426 -32.038 1.00 98.25 153 PHE A CA 1
ATOM 1167 C C . PHE A 1 153 ? 10.082 -1.615 -31.724 1.00 98.25 153 PHE A C 1
ATOM 1169 O O . PHE A 1 153 ? 9.315 -0.660 -31.821 1.00 98.25 153 PHE A O 1
ATOM 1176 N N . PRO A 1 154 ? 9.670 -2.820 -31.294 1.00 97.50 154 PRO A N 1
ATOM 1177 C CA . PRO A 1 154 ? 8.258 -3.174 -31.168 1.00 97.50 154 PRO A CA 1
ATOM 1178 C C . PRO A 1 154 ? 7.533 -2.503 -29.996 1.00 97.50 154 PRO A C 1
ATOM 1180 O O . PRO A 1 154 ? 6.308 -2.466 -30.000 1.00 97.50 154 PRO A O 1
ATOM 1183 N N . ILE A 1 155 ? 8.246 -1.989 -28.985 1.00 98.44 155 ILE A N 1
ATOM 1184 C CA . ILE A 1 155 ? 7.648 -1.167 -27.921 1.00 98.44 155 ILE A CA 1
ATOM 1185 C C . ILE A 1 155 ? 8.518 0.057 -27.671 1.00 98.44 155 ILE A C 1
ATOM 1187 O O . ILE A 1 155 ? 9.743 -0.043 -27.551 1.00 98.44 155 ILE A O 1
ATOM 1191 N N . VAL A 1 156 ? 7.854 1.195 -27.516 1.00 98.38 156 VAL A N 1
ATOM 1192 C CA . VAL A 1 156 ? 8.435 2.497 -27.213 1.00 98.38 156 VAL A CA 1
ATOM 1193 C C . VAL A 1 156 ? 7.732 3.075 -25.995 1.00 98.38 156 VAL A C 1
ATOM 1195 O O . VAL A 1 156 ? 6.510 3.073 -25.916 1.00 98.38 156 VAL A O 1
ATOM 1198 N N . ILE A 1 157 ? 8.504 3.603 -25.055 1.00 98.75 157 ILE A N 1
ATOM 1199 C CA . ILE A 1 157 ? 7.991 4.267 -23.858 1.00 98.75 157 ILE A CA 1
ATOM 1200 C C . ILE A 1 157 ? 8.563 5.678 -23.825 1.00 98.75 157 ILE A C 1
ATOM 1202 O O . ILE A 1 157 ? 9.783 5.844 -23.784 1.00 98.75 157 ILE A O 1
ATOM 1206 N N . GLU A 1 158 ? 7.701 6.686 -23.856 1.00 98.88 158 GLU A N 1
ATOM 1207 C CA . GLU A 1 158 ? 8.084 8.096 -23.790 1.00 98.88 158 GLU A CA 1
ATOM 1208 C C . GLU A 1 158 ? 8.122 8.562 -22.330 1.00 98.88 158 GLU A C 1
ATOM 1210 O O . GLU A 1 158 ? 7.141 8.406 -21.600 1.00 98.88 158 GLU A O 1
ATOM 1215 N N . CYS A 1 159 ? 9.256 9.121 -21.890 1.00 98.81 159 CYS A N 1
ATOM 1216 C CA . CYS A 1 159 ? 9.495 9.466 -20.490 1.00 98.81 159 CYS A CA 1
ATOM 1217 C C . CYS A 1 159 ? 9.997 10.904 -20.297 1.00 98.81 159 CYS A C 1
ATOM 1219 O O . CYS A 1 159 ? 10.891 11.372 -21.009 1.00 98.81 159 CYS A O 1
ATOM 1221 N N . GLU A 1 160 ? 9.497 11.556 -19.248 1.00 98.69 160 GLU A N 1
ATOM 1222 C CA . GLU A 1 160 ? 9.995 12.841 -18.741 1.00 98.69 160 GLU A CA 1
ATOM 1223 C C . GLU A 1 160 ? 10.779 12.622 -17.443 1.00 98.69 160 GLU A C 1
ATOM 1225 O O . GLU A 1 160 ? 10.314 11.936 -16.531 1.00 98.69 160 GLU A O 1
ATOM 1230 N N . VAL A 1 161 ? 11.979 13.191 -17.338 1.00 98.69 161 VAL A N 1
ATOM 1231 C CA . VAL A 1 161 ? 12.843 13.043 -16.161 1.00 98.69 161 VAL A CA 1
ATOM 1232 C C . VAL A 1 161 ? 12.267 13.824 -14.983 1.00 98.69 161 VAL A C 1
ATOM 1234 O O . VAL A 1 161 ? 12.203 15.048 -15.012 1.00 98.69 161 VAL A O 1
ATOM 1237 N N . THR A 1 162 ? 11.944 13.122 -13.900 1.00 98.25 162 THR A N 1
ATOM 1238 C CA . THR A 1 162 ? 11.428 13.710 -12.656 1.00 98.25 162 THR A CA 1
ATOM 1239 C C . THR A 1 162 ? 12.482 13.803 -11.559 1.00 98.25 162 THR A C 1
ATOM 1241 O O . THR A 1 162 ? 12.405 14.690 -10.711 1.00 98.25 162 THR A O 1
ATOM 1244 N N . ALA A 1 163 ? 13.490 12.925 -11.568 1.00 98.06 163 ALA A N 1
ATOM 1245 C CA . ALA A 1 163 ? 14.592 12.976 -10.612 1.00 98.06 163 ALA A CA 1
ATOM 1246 C C . ALA A 1 163 ? 15.898 12.418 -11.188 1.00 98.06 163 ALA A C 1
ATOM 1248 O O . ALA A 1 163 ? 15.903 11.574 -12.086 1.00 98.06 163 ALA A O 1
ATOM 1249 N N . ILE A 1 164 ? 17.021 12.881 -10.635 1.00 98.31 164 ILE A N 1
ATOM 1250 C CA . ILE A 1 164 ? 18.361 12.353 -10.903 1.00 98.31 164 ILE A CA 1
ATOM 1251 C C . ILE A 1 164 ? 19.062 12.162 -9.555 1.00 98.31 164 ILE A C 1
ATOM 1253 O O . ILE A 1 164 ? 19.217 13.118 -8.798 1.00 98.31 164 ILE A O 1
ATOM 1257 N N . HIS A 1 165 ? 19.494 10.939 -9.258 1.00 97.94 165 HIS A N 1
ATOM 1258 C CA . HIS A 1 165 ? 20.152 10.578 -8.003 1.00 97.94 165 HIS A CA 1
ATOM 1259 C C . HIS A 1 165 ? 21.622 10.218 -8.211 1.00 97.94 165 HIS A C 1
ATOM 1261 O O . HIS A 1 165 ? 21.980 9.489 -9.142 1.00 97.94 165 HIS A O 1
ATOM 1267 N N . GLU A 1 166 ? 22.486 10.695 -7.315 1.00 96.94 166 GLU A N 1
ATOM 1268 C CA . GLU A 1 166 ? 23.912 10.385 -7.336 1.00 96.94 166 GLU A CA 1
ATOM 1269 C C . GLU A 1 166 ? 24.226 9.073 -6.611 1.00 96.94 166 GLU A C 1
ATOM 1271 O O . GLU A 1 166 ? 23.986 8.954 -5.416 1.00 96.94 166 GLU A O 1
ATOM 1276 N N . LEU A 1 167 ? 24.790 8.090 -7.325 1.00 96.00 167 LEU A N 1
ATOM 1277 C CA . LEU A 1 167 ? 25.100 6.754 -6.785 1.00 96.00 167 LEU A CA 1
ATOM 1278 C C . LEU A 1 167 ? 26.610 6.448 -6.775 1.00 96.00 167 LEU A C 1
ATOM 1280 O O . LEU A 1 167 ? 27.027 5.290 -6.782 1.00 96.00 167 LEU A O 1
ATOM 1284 N N . GLY A 1 168 ? 27.455 7.477 -6.847 1.00 95.00 168 GLY A N 1
ATOM 1285 C CA . GLY A 1 168 ? 28.897 7.326 -7.048 1.00 95.00 168 GLY A CA 1
ATOM 1286 C C . GLY A 1 168 ? 29.256 7.251 -8.533 1.00 95.00 168 GLY A C 1
ATOM 1287 O O . GLY A 1 168 ? 29.228 8.272 -9.219 1.00 95.00 168 GLY A O 1
ATOM 1288 N N . SER A 1 169 ? 29.591 6.061 -9.046 1.00 94.44 169 SER A N 1
ATOM 1289 C CA . SER A 1 169 ? 30.049 5.880 -10.441 1.00 94.44 169 SER A CA 1
ATOM 1290 C C . SER A 1 169 ? 28.959 6.100 -11.498 1.00 94.44 169 SER A C 1
ATOM 1292 O O . SER A 1 169 ? 29.267 6.291 -12.676 1.00 94.44 169 SER A O 1
ATOM 1294 N N . HIS A 1 170 ? 27.692 6.079 -11.082 1.00 97.88 170 HIS A N 1
ATOM 1295 C CA . HIS A 1 170 ? 26.528 6.285 -11.936 1.00 97.88 170 HIS A CA 1
ATOM 1296 C C . HIS A 1 170 ? 25.633 7.402 -11.385 1.00 97.88 170 HIS A C 1
ATOM 1298 O O . HIS A 1 170 ? 25.720 7.796 -10.215 1.00 97.88 170 HIS A O 1
ATOM 1304 N N . ARG A 1 171 ? 24.759 7.906 -12.252 1.00 98.06 171 ARG A N 1
ATOM 1305 C CA . ARG A 1 171 ? 23.576 8.689 -11.906 1.00 98.06 171 ARG A CA 1
ATOM 1306 C C . ARG A 1 171 ? 22.348 7.891 -12.307 1.00 98.06 171 ARG A C 1
ATOM 1308 O O . ARG A 1 171 ? 22.293 7.392 -13.431 1.00 98.06 171 ARG A O 1
ATOM 1315 N N . GLN A 1 172 ? 21.410 7.739 -11.382 1.00 98.62 172 GLN A N 1
ATOM 1316 C CA . GLN A 1 172 ? 20.137 7.092 -11.660 1.00 98.62 172 GLN A CA 1
ATOM 1317 C C . GLN A 1 172 ? 19.113 8.156 -12.027 1.00 98.62 172 GLN A C 1
ATOM 1319 O O . GLN A 1 172 ? 18.854 9.064 -11.246 1.00 98.62 172 GLN A O 1
ATOM 1324 N N . PHE A 1 173 ? 18.554 8.035 -13.219 1.00 98.75 173 PHE A N 1
ATOM 1325 C CA . PHE A 1 173 ? 17.487 8.876 -13.731 1.00 98.75 173 PHE A CA 1
ATOM 1326 C C . PHE A 1 173 ? 16.160 8.196 -13.434 1.00 98.75 173 PHE A C 1
ATOM 1328 O O . PHE A 1 173 ? 16.018 7.001 -13.697 1.00 98.75 173 PHE A O 1
ATOM 1335 N N . ILE A 1 174 ? 15.205 8.954 -12.907 1.00 98.81 174 ILE A N 1
ATOM 1336 C CA . ILE A 1 174 ? 13.815 8.542 -12.734 1.00 98.81 174 ILE A CA 1
ATOM 1337 C C . ILE A 1 174 ? 13.002 9.289 -13.781 1.00 98.81 174 ILE A C 1
ATOM 1339 O O . ILE A 1 174 ? 13.011 10.519 -13.802 1.00 98.81 174 ILE A O 1
ATOM 1343 N N . GLY A 1 175 ? 12.345 8.549 -14.668 1.00 98.69 175 GLY A N 1
ATOM 1344 C CA . GLY A 1 175 ? 11.458 9.101 -15.681 1.00 98.69 175 GLY A CA 1
ATOM 1345 C C . GLY A 1 175 ? 10.017 8.701 -15.426 1.00 98.69 175 GLY A C 1
ATOM 1346 O O . GLY A 1 175 ? 9.737 7.508 -15.314 1.00 98.69 175 GLY A O 1
ATOM 1347 N N . LYS A 1 176 ? 9.116 9.681 -15.363 1.00 98.69 176 LYS A N 1
ATOM 1348 C CA . LYS A 1 176 ? 7.672 9.448 -15.414 1.00 98.69 176 LYS A CA 1
ATOM 1349 C C . LYS A 1 176 ? 7.310 9.006 -16.828 1.00 98.69 176 LYS A C 1
ATOM 1351 O O . LYS A 1 176 ? 7.664 9.690 -17.786 1.00 98.69 176 LYS A O 1
ATOM 1356 N N . VAL A 1 177 ? 6.597 7.890 -16.944 1.00 98.81 177 VAL A N 1
ATOM 1357 C CA . VAL A 1 177 ? 6.046 7.421 -18.217 1.00 98.81 177 VAL A CA 1
ATOM 1358 C C . VAL A 1 177 ? 4.902 8.343 -18.623 1.00 98.81 177 VAL A C 1
ATOM 1360 O O . VAL A 1 177 ? 3.972 8.569 -17.845 1.00 98.81 177 VAL A O 1
ATOM 1363 N N . ILE A 1 178 ? 5.000 8.889 -19.829 1.00 98.56 178 ILE A N 1
ATOM 1364 C CA . ILE A 1 178 ? 3.990 9.758 -20.433 1.00 98.56 178 ILE A CA 1
ATOM 1365 C C . ILE A 1 178 ? 3.126 8.963 -21.406 1.00 98.56 178 ILE A C 1
ATOM 1367 O O . ILE A 1 178 ? 1.911 9.124 -21.399 1.00 98.56 178 ILE A O 1
ATOM 1371 N N . ASP A 1 179 ? 3.745 8.078 -22.190 1.00 98.50 179 ASP A N 1
ATOM 1372 C CA . ASP A 1 179 ? 3.049 7.244 -23.166 1.00 98.50 179 ASP A CA 1
ATOM 1373 C C . ASP A 1 179 ? 3.789 5.924 -23.438 1.00 98.50 179 ASP A C 1
ATOM 1375 O O . ASP A 1 179 ? 5.007 5.827 -23.245 1.00 98.50 179 ASP A O 1
ATOM 1379 N N . VAL A 1 180 ? 3.047 4.913 -23.895 1.00 98.19 180 VAL A N 1
ATOM 1380 C CA . VAL A 1 180 ? 3.569 3.617 -24.345 1.00 98.19 180 VAL A CA 1
ATOM 1381 C C . VAL A 1 180 ? 2.961 3.283 -25.703 1.00 98.19 180 VAL A C 1
ATOM 1383 O O . VAL A 1 180 ? 1.749 3.132 -25.829 1.00 98.19 180 VAL A O 1
ATOM 1386 N N . LYS A 1 181 ? 3.818 3.078 -26.701 1.00 97.88 181 LYS A N 1
ATOM 1387 C CA . LYS A 1 181 ? 3.452 2.631 -28.047 1.00 97.88 181 LYS A CA 1
ATOM 1388 C C . LYS A 1 181 ? 3.929 1.196 -28.241 1.00 97.88 181 LYS A C 1
ATOM 1390 O O . LYS A 1 181 ? 5.052 0.867 -27.861 1.00 97.88 181 LYS A O 1
ATOM 1395 N N . ALA A 1 182 ? 3.097 0.354 -28.840 1.00 97.62 182 ALA A N 1
ATOM 1396 C CA . ALA A 1 182 ? 3.437 -1.021 -29.189 1.00 97.62 182 ALA A CA 1
ATOM 1397 C C . ALA A 1 182 ? 3.027 -1.311 -30.637 1.00 97.62 182 ALA A C 1
ATOM 1399 O O . ALA A 1 182 ? 2.019 -0.785 -31.106 1.00 97.62 182 ALA A O 1
ATOM 1400 N N . ASP A 1 183 ? 3.812 -2.131 -31.333 1.00 96.38 183 ASP A N 1
ATOM 1401 C CA . ASP A 1 183 ? 3.486 -2.614 -32.674 1.00 96.38 183 ASP A CA 1
ATOM 1402 C C . ASP A 1 183 ? 2.221 -3.486 -32.622 1.00 96.38 183 ASP A C 1
ATOM 1404 O O . ASP A 1 183 ? 2.107 -4.381 -31.782 1.00 96.38 183 ASP A O 1
ATOM 1408 N N . GLU A 1 184 ? 1.267 -3.246 -33.523 1.00 95.38 184 GLU A N 1
ATOM 1409 C CA . GLU A 1 184 ? 0.022 -4.018 -33.598 1.00 95.38 184 GLU A CA 1
ATOM 1410 C C . GLU A 1 184 ? 0.280 -5.523 -33.775 1.00 95.38 184 GLU A C 1
ATOM 1412 O O . GLU A 1 184 ? -0.491 -6.344 -33.279 1.00 95.38 184 GLU A O 1
ATOM 1417 N N . ALA A 1 185 ? 1.391 -5.902 -34.416 1.00 95.12 185 ALA A N 1
ATOM 1418 C CA . AL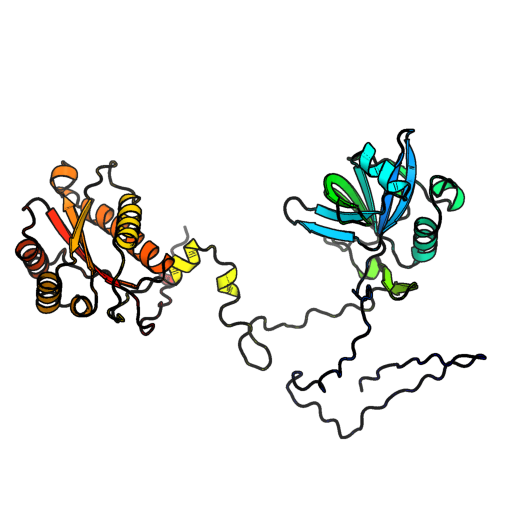A A 1 185 ? 1.761 -7.292 -34.662 1.00 95.12 185 ALA A CA 1
ATOM 1419 C C . ALA A 1 185 ? 2.087 -8.090 -33.388 1.00 95.12 185 ALA A C 1
ATOM 1421 O O . ALA A 1 185 ? 2.137 -9.320 -33.441 1.00 95.12 185 ALA A O 1
ATOM 1422 N N . ILE A 1 186 ? 2.323 -7.419 -32.256 1.00 96.06 186 ILE A N 1
ATOM 1423 C CA . ILE A 1 186 ? 2.612 -8.065 -30.968 1.00 96.06 186 ILE A CA 1
ATOM 1424 C C . ILE A 1 186 ? 1.463 -7.934 -29.964 1.00 96.06 186 ILE A C 1
ATOM 1426 O O . ILE A 1 186 ? 1.640 -8.287 -28.797 1.00 96.06 186 ILE A O 1
ATOM 1430 N N . LEU A 1 187 ? 0.305 -7.415 -30.380 1.00 92.62 187 LEU A N 1
ATOM 1431 C CA . LEU A 1 187 ? -0.858 -7.261 -29.511 1.00 92.62 187 LEU A CA 1
ATOM 1432 C C . LEU A 1 187 ? -1.800 -8.467 -29.608 1.00 92.62 187 LEU A C 1
ATOM 1434 O O . LEU A 1 187 ? -2.067 -9.000 -30.684 1.00 92.62 187 LEU A O 1
ATOM 1438 N N . ASP A 1 188 ? -2.336 -8.880 -28.463 1.00 89.06 188 ASP A N 1
ATOM 1439 C CA . ASP A 1 188 ? -3.433 -9.837 -28.387 1.00 89.06 188 ASP A CA 1
ATOM 1440 C C . ASP A 1 188 ? -4.780 -9.180 -28.748 1.00 89.06 188 ASP A C 1
ATOM 1442 O O . ASP A 1 188 ? -4.906 -7.962 -28.889 1.00 89.06 188 ASP A O 1
ATOM 1446 N N . ALA A 1 189 ? -5.839 -9.988 -28.847 1.00 87.56 189 ALA A N 1
ATOM 1447 C CA . ALA A 1 189 ? -7.186 -9.507 -29.180 1.00 87.56 189 ALA A CA 1
ATOM 1448 C C . ALA A 1 189 ? -7.783 -8.506 -28.163 1.00 87.56 189 ALA A C 1
ATOM 1450 O O . ALA A 1 189 ? -8.841 -7.934 -28.416 1.00 87.56 189 ALA A O 1
ATOM 1451 N N . LYS A 1 190 ? -7.149 -8.320 -27.000 1.00 90.25 190 LYS A N 1
ATOM 1452 C CA . LYS A 1 190 ? -7.546 -7.370 -25.953 1.00 90.25 190 LYS A CA 1
ATOM 1453 C C . LYS A 1 190 ? -6.646 -6.128 -25.927 1.00 90.25 190 LYS A C 1
ATOM 1455 O O . LYS A 1 190 ? -6.833 -5.287 -25.052 1.00 90.25 190 LYS A O 1
ATOM 1460 N N . GLY A 1 191 ? -5.689 -6.017 -26.849 1.00 90.06 191 GLY A N 1
ATOM 1461 C CA . GLY A 1 191 ? -4.731 -4.918 -26.915 1.00 90.06 191 GLY A CA 1
ATOM 1462 C C . GLY A 1 191 ? -3.575 -5.026 -25.917 1.00 90.06 191 GLY A C 1
ATOM 1463 O O . GLY A 1 191 ? -2.882 -4.037 -25.697 1.00 90.06 191 GLY A O 1
ATOM 1464 N N . ASN A 1 192 ? -3.347 -6.189 -25.294 1.00 92.81 192 ASN A N 1
ATOM 1465 C CA . ASN A 1 192 ? -2.173 -6.402 -24.444 1.00 92.81 192 ASN A CA 1
ATOM 1466 C C . ASN A 1 192 ? -1.004 -6.924 -25.273 1.00 92.81 192 ASN A C 1
ATOM 1468 O O . ASN A 1 192 ? -1.196 -7.691 -26.209 1.00 92.81 192 ASN A O 1
ATOM 1472 N N . VAL A 1 193 ? 0.219 -6.592 -24.869 1.00 93.12 193 VAL A N 1
ATOM 1473 C CA . VAL A 1 193 ? 1.427 -7.177 -25.459 1.00 93.12 193 VAL A CA 1
ATOM 1474 C C . VAL A 1 193 ? 1.482 -8.685 -25.187 1.00 93.12 193 VAL A C 1
ATOM 1476 O O . VAL A 1 193 ? 1.562 -9.111 -24.032 1.00 93.12 193 VAL A O 1
ATOM 1479 N N . ASP A 1 194 ? 1.522 -9.488 -26.249 1.00 91.06 194 ASP A N 1
ATOM 1480 C CA . ASP A 1 194 ? 1.886 -10.900 -26.180 1.00 91.06 194 ASP A CA 1
ATOM 1481 C C . ASP A 1 194 ? 3.414 -11.023 -26.120 1.00 91.06 194 ASP A C 1
ATOM 1483 O O . ASP A 1 194 ? 4.142 -10.750 -27.078 1.00 91.06 194 ASP A O 1
ATOM 1487 N N . VAL A 1 195 ? 3.919 -11.452 -24.963 1.00 90.69 195 VAL A N 1
ATOM 1488 C CA . VAL A 1 195 ? 5.361 -11.581 -24.705 1.00 90.69 195 VAL A CA 1
ATOM 1489 C C . VAL A 1 195 ? 6.022 -12.608 -25.629 1.00 90.69 195 VAL A C 1
ATOM 1491 O O . VAL A 1 195 ? 7.198 -12.454 -25.955 1.00 90.69 195 VAL A O 1
ATOM 1494 N N . ASN A 1 196 ? 5.290 -13.627 -26.089 1.00 89.25 196 ASN A N 1
ATOM 1495 C CA . ASN A 1 196 ? 5.842 -14.611 -27.018 1.00 89.25 196 ASN A CA 1
ATOM 1496 C C . ASN A 1 196 ? 6.028 -14.006 -28.413 1.00 89.25 196 ASN A C 1
ATOM 1498 O O . ASN A 1 196 ? 7.026 -14.300 -29.067 1.00 89.25 196 ASN A O 1
ATOM 1502 N N . LEU A 1 197 ? 5.100 -13.145 -28.848 1.00 90.94 197 LEU A N 1
ATOM 1503 C CA . LEU A 1 197 ? 5.222 -12.419 -30.114 1.00 90.94 197 LEU A CA 1
ATOM 1504 C C . LEU A 1 197 ? 6.321 -11.353 -30.036 1.00 90.94 197 LEU A C 1
ATOM 1506 O O . LEU A 1 197 ? 7.102 -11.207 -30.974 1.00 90.94 197 LEU A O 1
ATOM 1510 N N . LEU A 1 198 ? 6.435 -10.660 -28.898 1.00 94.12 198 LEU A N 1
ATOM 1511 C CA . LEU A 1 198 ? 7.515 -9.706 -28.646 1.00 94.12 198 LEU A CA 1
ATOM 1512 C C . LEU A 1 198 ? 8.902 -10.376 -28.651 1.00 94.12 198 LEU A C 1
ATOM 1514 O O . LEU A 1 198 ? 9.859 -9.783 -29.147 1.00 94.12 198 LEU A O 1
ATOM 1518 N N . ASN A 1 199 ? 9.021 -11.577 -28.068 1.00 92.94 199 ASN A N 1
ATOM 1519 C CA . ASN A 1 199 ? 10.279 -12.299 -27.829 1.00 92.94 199 ASN A CA 1
ATOM 1520 C C . ASN A 1 199 ? 11.413 -11.374 -27.327 1.00 92.94 199 ASN A C 1
ATOM 1522 O O . ASN A 1 199 ? 12.411 -11.173 -28.032 1.00 92.94 199 ASN A O 1
ATOM 1526 N N . PRO A 1 200 ? 11.258 -10.736 -26.149 1.00 94.19 200 PRO A N 1
ATOM 1527 C CA . PRO A 1 200 ? 12.235 -9.772 -25.667 1.00 94.19 200 PRO A CA 1
ATOM 1528 C C . PRO A 1 200 ? 13.532 -10.458 -25.218 1.00 94.19 200 PRO A C 1
ATOM 1530 O O . PRO A 1 200 ? 13.553 -11.629 -24.835 1.00 94.19 200 PRO A O 1
ATOM 1533 N N . ILE A 1 201 ? 14.634 -9.706 -25.228 1.00 94.56 201 ILE A N 1
ATOM 1534 C CA . ILE A 1 201 ? 15.952 -10.225 -24.831 1.00 94.56 201 ILE A CA 1
ATOM 1535 C C . ILE A 1 201 ? 16.264 -10.023 -23.348 1.00 94.56 201 ILE A C 1
ATOM 1537 O O . ILE A 1 201 ? 15.960 -8.993 -22.744 1.00 94.56 201 ILE A O 1
ATOM 1541 N N . ILE A 1 202 ? 16.991 -10.989 -22.800 1.00 94.81 202 ILE A N 1
ATOM 1542 C CA . ILE A 1 202 ? 17.630 -10.964 -21.488 1.00 94.81 202 ILE A CA 1
ATOM 1543 C C . ILE A 1 202 ? 19.140 -10.873 -21.697 1.00 94.81 202 ILE A C 1
ATOM 1545 O O . ILE A 1 202 ? 19.729 -11.691 -22.398 1.00 94.81 202 ILE A O 1
ATOM 1549 N N . TYR A 1 203 ? 19.795 -9.913 -21.055 1.00 93.81 203 TYR A N 1
ATOM 1550 C CA . TYR A 1 203 ? 21.248 -9.845 -20.988 1.00 93.81 203 TYR A CA 1
ATOM 1551 C C . TYR A 1 203 ? 21.769 -10.695 -19.826 1.00 93.81 203 TYR A C 1
ATOM 1553 O O . TYR A 1 203 ? 21.362 -10.537 -18.673 1.00 93.81 203 TYR A O 1
ATOM 1561 N N . ALA A 1 204 ? 22.683 -11.616 -20.123 1.00 91.00 204 ALA A N 1
ATOM 1562 C CA . ALA A 1 204 ? 23.353 -12.414 -19.109 1.00 91.00 204 ALA A CA 1
ATOM 1563 C C . ALA A 1 204 ? 24.758 -12.831 -19.545 1.00 91.00 204 ALA A C 1
ATOM 1565 O O . ALA A 1 204 ? 24.986 -13.207 -20.691 1.00 91.00 204 ALA A O 1
ATOM 1566 N N . GLY A 1 205 ? 25.724 -12.767 -18.622 1.00 84.31 205 GLY A N 1
ATOM 1567 C CA . GLY A 1 205 ? 27.089 -13.247 -18.870 1.00 84.31 205 GLY A CA 1
ATOM 1568 C C . GLY A 1 205 ? 27.811 -12.598 -20.062 1.00 84.31 205 GLY A C 1
ATOM 1569 O O . GLY A 1 205 ? 28.701 -13.224 -20.626 1.00 84.31 205 GLY A O 1
ATOM 1570 N N . GLY A 1 206 ? 27.435 -11.377 -20.464 1.00 86.19 206 GLY A N 1
ATOM 1571 C CA . GLY A 1 206 ? 27.998 -10.724 -21.654 1.00 86.19 206 GLY A CA 1
ATOM 1572 C C . GLY A 1 206 ? 27.343 -11.131 -22.979 1.00 86.19 206 GLY A C 1
ATOM 1573 O O . GLY A 1 206 ? 27.914 -10.892 -24.038 1.00 86.19 206 GLY A O 1
ATOM 1574 N N . SER A 1 207 ? 26.178 -11.776 -22.948 1.00 91.62 207 SER A N 1
ATOM 1575 C CA . SER A 1 207 ? 25.434 -12.237 -24.127 1.00 91.62 207 SER A CA 1
ATOM 1576 C C . SER A 1 207 ? 23.930 -12.013 -23.954 1.00 91.62 207 SER A C 1
ATOM 1578 O O . SER A 1 207 ? 23.480 -11.634 -22.872 1.00 91.62 207 SER A O 1
ATOM 1580 N N . PHE A 1 208 ? 23.158 -12.237 -25.018 1.00 94.56 208 PHE A N 1
ATOM 1581 C CA . PHE A 1 208 ? 21.697 -12.159 -24.992 1.00 94.56 208 PHE A CA 1
ATOM 1582 C C . PHE A 1 208 ? 21.065 -13.550 -25.035 1.00 94.56 208 PHE A C 1
ATOM 1584 O O . PHE A 1 208 ? 21.568 -14.443 -25.714 1.00 94.56 208 PHE A O 1
ATOM 1591 N N . TYR A 1 209 ? 19.956 -13.697 -24.322 1.00 93.31 209 TYR A N 1
ATOM 1592 C CA . TYR A 1 209 ? 19.108 -14.880 -24.261 1.00 93.31 209 TYR A CA 1
ATOM 1593 C C . TYR A 1 209 ? 17.669 -14.464 -24.565 1.00 93.31 209 TYR A C 1
ATOM 1595 O O . TYR A 1 209 ? 17.265 -13.351 -24.237 1.00 93.31 209 TYR A O 1
ATOM 1603 N N . GLU A 1 210 ? 16.890 -15.356 -25.160 1.00 91.00 210 GLU A N 1
ATOM 1604 C CA . GLU A 1 210 ? 15.438 -15.192 -25.270 1.00 91.00 210 GLU A CA 1
ATOM 1605 C C . GLU A 1 210 ? 14.767 -15.449 -23.909 1.00 91.00 210 GLU A C 1
ATOM 1607 O O . GLU A 1 210 ? 15.338 -16.119 -23.043 1.00 91.00 210 GLU A O 1
ATOM 1612 N N . THR A 1 211 ? 13.542 -14.954 -23.708 1.00 83.56 211 THR A N 1
ATOM 1613 C CA . THR A 1 211 ? 12.786 -15.130 -22.450 1.00 83.56 211 THR A CA 1
ATOM 1614 C C . THR A 1 211 ? 12.386 -16.572 -22.125 1.00 83.56 211 THR A C 1
ATOM 1616 O O . THR A 1 211 ? 11.961 -16.842 -21.001 1.00 83.56 211 THR A O 1
ATOM 1619 N N . GLY A 1 212 ? 12.554 -17.507 -23.064 1.00 83.25 212 GLY A N 1
ATOM 1620 C CA . GLY A 1 212 ? 12.135 -18.901 -22.914 1.00 83.25 212 GLY A CA 1
ATOM 1621 C C . GLY A 1 212 ? 10.618 -19.081 -23.044 1.00 83.25 212 GLY A C 1
ATOM 1622 O O . GLY A 1 212 ? 9.900 -18.171 -23.451 1.00 83.25 212 GLY A O 1
ATOM 1623 N N . SER A 1 213 ? 10.126 -20.282 -22.732 1.00 79.56 213 SER A N 1
ATOM 1624 C CA . SER A 1 213 ? 8.700 -20.621 -22.844 1.00 79.56 213 SER A CA 1
ATOM 1625 C C . SER A 1 213 ? 7.871 -20.057 -21.688 1.00 79.56 213 SER A C 1
ATOM 1627 O O . SER A 1 213 ? 8.344 -19.997 -20.551 1.00 79.56 213 SER A O 1
ATOM 1629 N N . LEU A 1 214 ? 6.599 -19.728 -21.958 1.00 79.56 214 LEU A N 1
ATOM 1630 C CA . LEU A 1 214 ? 5.614 -19.404 -20.925 1.00 79.56 214 LEU A CA 1
ATOM 1631 C C . LEU A 1 214 ? 5.591 -20.502 -19.858 1.00 79.56 214 LEU A C 1
ATOM 1633 O O . LEU A 1 214 ? 5.219 -21.644 -20.125 1.00 79.56 214 LEU A O 1
ATOM 1637 N N . ILE A 1 215 ? 5.925 -20.129 -18.628 1.00 77.69 215 ILE A N 1
ATOM 1638 C CA . ILE A 1 215 ? 5.629 -20.948 -17.459 1.00 77.69 215 ILE A CA 1
ATOM 1639 C C . ILE A 1 215 ? 4.228 -20.525 -17.010 1.00 77.69 215 ILE A C 1
ATOM 1641 O O . ILE A 1 215 ? 4.078 -19.402 -16.514 1.00 77.69 215 ILE A O 1
ATOM 1645 N N . PRO A 1 216 ? 3.185 -21.354 -17.217 1.00 67.56 216 PRO A N 1
ATOM 1646 C CA . PRO A 1 216 ? 1.837 -20.983 -16.823 1.00 67.56 216 PRO A CA 1
ATOM 1647 C C . PRO A 1 216 ? 1.827 -20.701 -15.324 1.00 67.56 216 PRO A C 1
ATOM 1649 O O . PRO A 1 216 ? 2.524 -21.360 -14.545 1.00 67.56 216 PRO A O 1
ATOM 1652 N N . LYS A 1 217 ? 1.026 -19.718 -14.902 1.00 59.62 217 LYS A N 1
ATOM 1653 C CA . LYS A 1 217 ? 0.738 -19.570 -13.477 1.00 59.62 217 LYS A CA 1
ATOM 1654 C C . LYS A 1 217 ? 0.194 -20.920 -13.020 1.00 59.62 217 LYS A C 1
ATOM 1656 O O . LYS A 1 217 ? -0.855 -21.344 -13.497 1.00 59.62 217 LYS A O 1
ATOM 1661 N N . ALA A 1 218 ? 0.918 -21.602 -12.132 1.00 56.00 218 ALA A N 1
ATOM 1662 C CA . ALA A 1 218 ? 0.347 -22.734 -11.422 1.00 56.00 218 ALA A CA 1
ATOM 1663 C C . ALA A 1 218 ? -1.002 -22.281 -10.845 1.00 56.00 218 ALA A C 1
ATOM 1665 O O . ALA A 1 218 ? -1.136 -21.101 -10.492 1.00 56.00 218 ALA A O 1
ATOM 1666 N N . ASN A 1 219 ? -1.970 -23.193 -10.718 1.00 47.81 219 ASN A N 1
ATOM 1667 C CA . ASN A 1 219 ? -3.076 -23.015 -9.779 1.00 47.81 219 ASN A CA 1
ATOM 1668 C C . ASN A 1 219 ? -2.447 -22.894 -8.388 1.00 47.81 219 ASN A C 1
ATOM 1670 O O . ASN A 1 219 ? -2.360 -23.856 -7.634 1.00 47.81 219 ASN A O 1
ATOM 1674 N N . ARG A 1 220 ? -1.894 -21.720 -8.080 1.00 48.28 220 ARG A N 1
ATOM 1675 C CA . ARG A 1 220 ? -1.414 -21.380 -6.763 1.00 48.28 220 ARG A CA 1
ATOM 1676 C C . ARG A 1 220 ? -2.697 -21.331 -5.969 1.00 48.28 220 ARG A C 1
ATOM 1678 O O . ARG A 1 220 ? -3.431 -20.350 -6.053 1.00 48.28 220 ARG A O 1
ATOM 1685 N N . SER A 1 221 ? -2.961 -22.379 -5.198 1.00 46.69 221 SER A N 1
ATOM 1686 C CA . SER A 1 221 ? -3.589 -22.164 -3.911 1.00 46.69 221 SER A CA 1
ATOM 1687 C C . SER A 1 221 ? -2.709 -21.129 -3.213 1.00 46.69 221 SER A C 1
ATOM 1689 O O . SER A 1 221 ? -1.723 -21.463 -2.566 1.00 46.69 221 SER A O 1
ATOM 1691 N N . VAL A 1 222 ? -3.027 -19.847 -3.407 1.00 51.78 222 VAL A N 1
ATOM 1692 C CA . VAL A 1 222 ? -2.432 -18.703 -2.697 1.00 51.78 222 VAL A CA 1
ATOM 1693 C C . VAL A 1 222 ? -2.625 -18.830 -1.192 1.00 51.78 222 VAL A C 1
ATOM 1695 O O . VAL A 1 222 ? -2.076 -18.052 -0.429 1.00 51.78 222 VAL A O 1
ATOM 1698 N N . GLU A 1 223 ? -3.393 -19.831 -0.786 1.00 52.38 223 GLU A N 1
ATOM 1699 C CA . GLU A 1 223 ? -3.703 -20.174 0.572 1.00 52.38 223 GLU A CA 1
ATOM 1700 C C . GLU A 1 223 ? -2.735 -21.182 1.163 1.00 52.38 223 GLU A C 1
ATOM 1702 O O . GLU A 1 223 ? -2.646 -21.146 2.369 1.00 52.38 223 GLU A O 1
ATOM 1707 N N . ASN A 1 224 ? -2.002 -22.025 0.409 1.00 54.03 224 ASN A N 1
ATOM 1708 C CA . ASN A 1 224 ? -1.177 -23.097 0.997 1.00 54.03 224 ASN A CA 1
ATOM 1709 C C . ASN A 1 224 ? 0.129 -23.416 0.232 1.00 54.03 224 ASN A C 1
ATOM 1711 O O . ASN A 1 224 ? 0.138 -23.458 -0.996 1.00 54.03 224 ASN A O 1
ATOM 1715 N N . ILE A 1 225 ? 1.201 -23.743 0.967 1.00 56.50 225 ILE A N 1
ATOM 1716 C CA . ILE A 1 225 ? 2.404 -24.458 0.489 1.00 56.50 225 ILE A CA 1
ATOM 1717 C C . ILE A 1 225 ? 2.534 -25.737 1.325 1.00 56.50 225 ILE A C 1
ATOM 1719 O O . ILE A 1 225 ? 2.517 -25.660 2.551 1.00 56.50 225 ILE A O 1
ATOM 1723 N N . ASP A 1 226 ? 2.630 -26.906 0.683 1.00 58.16 226 ASP A N 1
ATOM 1724 C CA . ASP A 1 226 ? 2.705 -28.218 1.355 1.00 58.16 226 ASP A CA 1
ATOM 1725 C C . ASP A 1 226 ? 1.594 -28.437 2.408 1.00 58.16 226 ASP A C 1
ATOM 1727 O O . ASP A 1 226 ? 1.834 -28.910 3.519 1.00 58.16 226 ASP A O 1
ATOM 1731 N N . GLY A 1 227 ? 0.362 -28.019 2.090 1.00 56.78 227 GLY A N 1
ATOM 1732 C CA . GLY A 1 227 ? -0.792 -28.120 2.996 1.00 56.78 227 GLY A CA 1
ATOM 1733 C C . GLY A 1 227 ? -0.771 -27.159 4.192 1.00 56.78 227 GLY A C 1
ATOM 1734 O O . GLY A 1 227 ? -1.646 -27.248 5.050 1.00 56.78 227 GLY A O 1
ATOM 1735 N N . LYS A 1 228 ? 0.201 -26.239 4.266 1.00 55.34 228 LYS A N 1
ATOM 1736 C CA . LYS A 1 228 ? 0.285 -25.206 5.307 1.00 55.34 228 LYS A CA 1
ATOM 1737 C C . LYS A 1 228 ? -0.101 -23.840 4.762 1.00 55.34 228 LYS A C 1
ATOM 1739 O O . LYS A 1 228 ? 0.398 -23.487 3.690 1.00 55.34 228 LYS A O 1
ATOM 1744 N N . PRO A 1 229 ? -0.864 -23.035 5.524 1.00 57.34 229 PRO A N 1
ATOM 1745 C CA . PRO A 1 229 ? -1.308 -21.758 5.029 1.00 57.34 229 PRO A CA 1
ATOM 1746 C C . PRO A 1 229 ? -0.163 -20.824 4.645 1.00 57.34 229 PRO A C 1
ATOM 1748 O O . PRO A 1 229 ? 0.760 -20.597 5.433 1.00 57.34 229 PRO A O 1
ATOM 1751 N N . PHE A 1 230 ? -0.228 -20.267 3.437 1.00 55.03 230 PHE A N 1
ATOM 1752 C CA . PHE A 1 230 ? 0.653 -19.204 2.978 1.00 55.03 230 PHE A CA 1
ATOM 1753 C C . PHE A 1 230 ? 0.423 -18.000 3.884 1.00 55.03 230 PHE A C 1
ATOM 1755 O O . PHE A 1 230 ? -0.611 -17.356 3.756 1.00 55.03 230 PHE A O 1
ATOM 1762 N N . ALA A 1 231 ? 1.347 -17.762 4.828 1.00 55.38 231 ALA A N 1
ATOM 1763 C CA . ALA A 1 231 ? 1.290 -16.694 5.829 1.00 55.38 231 ALA A CA 1
ATOM 1764 C C . ALA A 1 231 ? -0.158 -16.389 6.244 1.00 55.38 231 ALA A C 1
ATOM 1766 O O . ALA A 1 231 ? -0.733 -15.468 5.677 1.00 55.38 231 ALA A O 1
ATOM 1767 N N . SER A 1 232 ? -0.723 -17.163 7.180 1.00 54.62 232 SER A N 1
ATOM 1768 C CA . SER A 1 232 ? -2.158 -17.315 7.534 1.00 54.62 232 SER A CA 1
ATOM 1769 C C . SER A 1 232 ? -3.096 -16.090 7.471 1.00 54.62 232 SER A C 1
ATOM 1771 O O . SER A 1 232 ? -4.307 -16.271 7.480 1.00 54.62 232 SER A O 1
ATOM 1773 N N . ASN A 1 233 ? -2.568 -14.869 7.366 1.00 54.94 233 ASN A N 1
ATOM 1774 C CA . ASN A 1 233 ? -3.258 -13.585 7.328 1.00 54.94 233 ASN A CA 1
ATOM 1775 C C . ASN A 1 233 ? -2.852 -12.684 6.126 1.00 54.94 233 ASN A C 1
ATOM 1777 O O . ASN A 1 233 ? -2.997 -11.466 6.204 1.00 54.94 233 ASN A O 1
ATOM 1781 N N . TYR A 1 234 ? -2.310 -13.210 5.017 1.00 49.53 234 TYR A N 1
ATOM 1782 C CA . TYR A 1 234 ? -1.798 -12.384 3.900 1.00 49.53 234 TYR A CA 1
ATOM 1783 C C . TYR A 1 234 ? -2.843 -11.402 3.333 1.00 49.53 234 TYR A C 1
ATOM 1785 O O . TYR A 1 234 ? -2.527 -10.235 3.106 1.00 49.53 234 TYR A O 1
ATOM 1793 N N . ASN A 1 235 ? -4.108 -11.822 3.210 1.00 51.78 235 ASN A N 1
ATOM 1794 C CA . ASN A 1 235 ? -5.205 -10.953 2.764 1.00 51.78 235 ASN A CA 1
ATOM 1795 C C . ASN A 1 235 ? -5.557 -9.835 3.770 1.00 51.78 235 ASN A C 1
ATOM 1797 O O . ASN A 1 235 ? -6.017 -8.776 3.354 1.00 51.78 235 ASN A O 1
ATOM 1801 N N . GLN A 1 236 ? -5.284 -10.004 5.072 1.00 53.44 236 GLN A N 1
ATOM 1802 C CA . GLN A 1 236 ? -5.465 -8.928 6.062 1.00 53.44 236 GLN A CA 1
ATOM 1803 C C . GLN A 1 236 ? -4.420 -7.814 5.906 1.00 53.44 236 GLN A C 1
ATOM 1805 O O . GLN A 1 236 ? -4.670 -6.684 6.306 1.00 53.44 236 GLN A O 1
ATOM 1810 N N . ARG A 1 237 ? -3.274 -8.096 5.271 1.00 50.06 237 ARG A N 1
ATOM 1811 C CA . ARG A 1 237 ? -2.165 -7.144 5.094 1.00 50.06 237 ARG A CA 1
ATOM 1812 C C . ARG A 1 237 ? -2.461 -6.021 4.090 1.00 50.06 237 ARG A C 1
ATOM 1814 O O . ARG A 1 237 ? -1.758 -5.015 4.091 1.00 50.06 237 ARG A O 1
ATOM 1821 N N . TYR A 1 238 ? -3.481 -6.201 3.249 1.00 50.28 238 TYR A N 1
ATOM 1822 C CA . TYR A 1 238 ? -3.983 -5.203 2.292 1.00 50.28 238 TYR A CA 1
ATOM 1823 C C . TYR A 1 238 ? -5.285 -4.538 2.745 1.00 50.28 238 TYR A C 1
ATOM 1825 O O . TYR A 1 238 ? -5.826 -3.682 2.047 1.00 50.28 238 TYR A O 1
ATOM 1833 N N . MET A 1 239 ? -5.787 -4.909 3.920 1.00 55.09 239 MET A N 1
ATOM 1834 C CA . MET A 1 239 ? -6.850 -4.168 4.569 1.00 55.09 239 MET A CA 1
ATOM 1835 C C . MET A 1 239 ? -6.257 -2.830 5.015 1.00 55.09 239 MET A C 1
ATOM 1837 O O . MET A 1 239 ? -5.166 -2.801 5.588 1.00 55.09 239 MET A O 1
ATOM 1841 N N . ASN A 1 240 ? -6.920 -1.703 4.730 1.00 80.50 240 ASN A N 1
ATOM 1842 C CA . ASN A 1 240 ? -6.435 -0.450 5.301 1.00 80.50 240 ASN A CA 1
ATOM 1843 C C . ASN A 1 240 ? -6.412 -0.593 6.839 1.00 80.50 240 ASN A C 1
ATOM 1845 O O . ASN A 1 240 ? -7.214 -1.328 7.424 1.00 80.50 240 ASN A O 1
ATOM 1849 N N . LYS A 1 241 ? -5.470 0.088 7.499 1.00 85.50 241 LYS A N 1
ATOM 1850 C CA . LYS A 1 241 ? -5.243 -0.074 8.945 1.00 85.50 241 LYS A CA 1
ATOM 1851 C C . LYS A 1 241 ? -6.521 0.136 9.772 1.00 85.50 241 LYS A C 1
ATOM 1853 O O . LYS A 1 241 ? -6.705 -0.485 10.812 1.00 85.50 241 LYS A O 1
ATOM 1858 N N . THR A 1 242 ? -7.427 0.986 9.294 1.00 90.06 242 THR A N 1
ATOM 1859 C CA . THR A 1 242 ? -8.733 1.220 9.917 1.00 90.06 242 THR A CA 1
ATOM 1860 C C . THR A 1 242 ? -9.618 -0.026 9.893 1.00 90.06 242 THR A C 1
ATOM 1862 O O . THR A 1 242 ? -10.140 -0.416 10.933 1.00 90.06 242 THR A O 1
ATOM 1865 N N . LEU A 1 243 ? -9.779 -0.671 8.737 1.00 90.44 243 LEU A N 1
ATOM 1866 C CA . LEU A 1 243 ? -10.565 -1.895 8.602 1.00 90.44 243 LEU A CA 1
ATOM 1867 C C . LEU A 1 243 ? -9.928 -3.046 9.391 1.00 90.44 243 LEU A C 1
ATOM 1869 O O . LEU A 1 243 ? -10.647 -3.807 10.031 1.00 90.44 243 LEU A O 1
ATOM 1873 N N . GLU A 1 244 ? -8.594 -3.128 9.432 1.00 87.06 244 GLU A N 1
ATOM 1874 C CA . GLU A 1 244 ? -7.879 -4.077 10.295 1.00 87.06 244 GLU A CA 1
ATOM 1875 C C . GLU A 1 244 ? -8.291 -3.909 11.763 1.00 87.06 244 GLU A C 1
ATOM 1877 O O . GLU A 1 244 ? -8.723 -4.870 12.398 1.00 87.06 244 GLU A O 1
ATOM 1882 N N . VAL A 1 245 ? -8.249 -2.680 12.280 1.00 94.00 245 VAL A N 1
ATOM 1883 C CA . VAL A 1 245 ? -8.673 -2.362 13.651 1.00 94.00 245 VAL A CA 1
ATOM 1884 C C . VAL A 1 245 ? -10.153 -2.684 13.871 1.00 94.00 245 VAL A C 1
ATOM 1886 O O . VAL A 1 245 ? -10.502 -3.283 14.887 1.00 94.00 245 VAL A O 1
ATOM 1889 N N . ILE A 1 246 ? -11.034 -2.338 12.927 1.00 95.12 246 ILE A N 1
ATOM 1890 C CA . ILE A 1 246 ? -12.477 -2.606 13.040 1.00 95.12 246 ILE A CA 1
ATOM 1891 C C . ILE A 1 246 ? -12.756 -4.109 13.132 1.00 95.12 246 ILE A C 1
ATOM 1893 O O . ILE A 1 246 ? -13.527 -4.534 13.996 1.00 95.12 246 ILE A O 1
ATOM 1897 N N . HIS A 1 247 ? -12.121 -4.915 12.280 1.00 91.19 247 HIS A N 1
ATOM 1898 C CA . HIS A 1 247 ? -12.330 -6.361 12.250 1.00 91.19 247 HIS A CA 1
ATOM 1899 C C . HIS A 1 247 ? -11.633 -7.092 13.406 1.00 91.19 247 HIS A C 1
ATOM 1901 O O . HIS A 1 247 ? -12.157 -8.100 13.882 1.00 91.19 247 HIS A O 1
ATOM 1907 N N . ASN A 1 248 ? -10.506 -6.573 13.900 1.00 92.12 248 ASN A N 1
ATOM 1908 C CA . ASN A 1 248 ? -9.792 -7.153 15.037 1.00 92.12 248 ASN A CA 1
ATOM 1909 C C . ASN A 1 248 ? -10.355 -6.722 16.391 1.00 92.12 248 ASN A C 1
ATOM 1911 O O . ASN A 1 248 ? -10.171 -7.448 17.367 1.00 92.12 248 ASN A O 1
ATOM 1915 N N . ARG A 1 249 ? -11.085 -5.600 16.484 1.00 95.94 249 ARG A N 1
ATOM 1916 C CA . ARG A 1 249 ? -11.681 -5.157 17.749 1.00 95.94 249 ARG A CA 1
ATOM 1917 C C . ARG A 1 249 ? -12.563 -6.262 18.325 1.00 95.94 249 ARG A C 1
ATOM 1919 O O . ARG A 1 249 ? -13.543 -6.723 17.725 1.00 95.94 249 ARG A O 1
ATOM 1926 N N . LYS A 1 250 ? -12.267 -6.625 19.567 1.00 96.44 250 LYS A N 1
ATOM 1927 C CA . LYS A 1 250 ? -12.944 -7.657 20.358 1.00 96.44 250 LYS A CA 1
ATOM 1928 C C . LYS A 1 250 ? -13.295 -7.123 21.741 1.00 96.44 250 LYS A C 1
ATOM 1930 O O . LYS A 1 250 ? -12.821 -6.072 22.155 1.00 96.44 250 LYS A O 1
ATOM 1935 N N . SER A 1 251 ? -14.213 -7.804 22.417 1.00 97.75 251 SER A N 1
ATOM 1936 C CA . SER A 1 251 ? -14.560 -7.464 23.797 1.00 97.75 251 SER A CA 1
ATOM 1937 C C . SER A 1 251 ? -13.580 -8.180 24.712 1.00 97.75 251 SER A C 1
ATOM 1939 O O . SER A 1 251 ? -13.769 -9.365 24.963 1.00 97.75 251 SER A O 1
ATOM 1941 N N . VAL A 1 252 ? -12.541 -7.475 25.160 1.00 98.00 252 VAL A N 1
ATOM 1942 C CA . VAL A 1 252 ? -11.503 -8.053 26.024 1.00 98.00 252 VAL A CA 1
ATOM 1943 C C . VAL A 1 252 ? -12.017 -8.143 27.455 1.00 98.00 252 VAL A C 1
ATOM 1945 O O . VAL A 1 252 ? -12.442 -7.146 28.034 1.00 98.00 252 VAL A O 1
ATOM 1948 N N . ARG A 1 253 ? -12.005 -9.348 28.016 1.00 97.94 253 ARG A N 1
ATOM 1949 C CA . ARG A 1 253 ? -12.473 -9.668 29.368 1.00 97.94 253 ARG A CA 1
ATOM 1950 C C . ARG A 1 253 ? -11.372 -10.270 30.243 1.00 97.94 253 ARG A C 1
ATOM 1952 O O . ARG A 1 253 ? -11.579 -10.337 31.450 1.00 97.94 253 ARG A O 1
ATOM 1959 N N . HIS A 1 254 ? -10.231 -10.635 29.658 1.00 98.19 254 HIS A N 1
ATOM 1960 C CA . HIS A 1 254 ? -9.067 -11.180 30.355 1.00 98.19 254 HIS A CA 1
ATOM 1961 C C . HIS A 1 254 ? -7.866 -10.233 30.205 1.00 98.19 254 HIS A C 1
ATOM 1963 O O . HIS A 1 254 ? -7.411 -9.951 29.090 1.00 98.19 254 HIS A O 1
ATOM 1969 N N . PHE A 1 255 ? -7.360 -9.723 31.331 1.00 98.44 255 PHE A N 1
ATOM 1970 C CA . PHE A 1 255 ? -6.312 -8.697 31.374 1.00 98.44 255 PHE A CA 1
ATOM 1971 C C . PHE A 1 255 ? -5.091 -9.148 32.177 1.00 98.44 255 PHE A C 1
ATOM 1973 O O . PHE A 1 255 ? -5.203 -9.899 33.140 1.00 98.44 255 PHE A O 1
ATOM 1980 N N . THR A 1 256 ? -3.911 -8.644 31.811 1.00 96.25 256 THR A N 1
ATOM 1981 C CA . THR A 1 256 ? -2.639 -9.004 32.464 1.00 96.25 256 THR A CA 1
ATOM 1982 C C . THR A 1 256 ? -2.391 -8.292 33.799 1.00 96.25 256 THR A C 1
ATOM 1984 O O . THR A 1 256 ? -1.430 -8.616 34.491 1.00 96.25 256 THR A O 1
ATOM 1987 N N . GLY A 1 257 ? -3.194 -7.282 34.154 1.00 94.69 257 GLY A N 1
ATOM 1988 C CA . GLY A 1 257 ? -2.949 -6.411 35.312 1.00 94.69 257 GLY A CA 1
ATOM 1989 C C . GLY A 1 257 ? -1.965 -5.261 35.065 1.00 94.69 257 GLY A C 1
ATOM 1990 O O . GLY A 1 257 ? -1.835 -4.384 35.923 1.00 94.69 257 GLY A O 1
ATOM 1991 N N . GLN A 1 258 ? -1.303 -5.219 33.901 1.00 94.81 258 GLN A N 1
ATOM 1992 C CA . GLN A 1 258 ? -0.368 -4.148 33.547 1.00 94.81 258 GLN A CA 1
ATOM 1993 C C . GLN A 1 258 ? -1.077 -2.775 33.512 1.00 94.81 258 GLN A C 1
ATOM 1995 O O . GLN A 1 258 ? -2.145 -2.655 32.899 1.00 94.81 258 GLN A O 1
ATOM 2000 N N . PRO A 1 259 ? -0.496 -1.722 34.125 1.00 95.19 259 PRO A N 1
ATOM 2001 C CA . PRO A 1 259 ? -1.103 -0.397 34.149 1.00 95.19 259 PRO A CA 1
ATOM 2002 C C . PRO A 1 259 ? -1.084 0.272 32.771 1.00 95.19 259 PRO A C 1
ATOM 2004 O O . PRO A 1 259 ? -0.123 0.149 32.010 1.00 95.19 259 PRO A O 1
ATOM 2007 N N . VAL A 1 260 ? -2.129 1.048 32.488 1.00 96.62 260 VAL A N 1
ATOM 2008 C CA . VAL A 1 260 ? -2.209 1.937 31.320 1.00 96.62 260 VAL A CA 1
ATOM 2009 C C . VAL A 1 260 ? -1.774 3.347 31.701 1.00 96.62 260 VAL A C 1
ATOM 2011 O O . VAL A 1 260 ? -2.047 3.818 32.805 1.00 96.62 260 VAL A O 1
ATOM 2014 N N . SER A 1 261 ? -1.074 4.034 30.801 1.00 97.31 261 SER A N 1
ATOM 2015 C CA . SER A 1 261 ? -0.569 5.377 31.081 1.00 97.31 261 SER A CA 1
ATOM 2016 C C . SER A 1 261 ? -1.664 6.441 30.959 1.00 97.31 261 SER A C 1
ATOM 2018 O O . SER A 1 261 ? -2.641 6.292 30.220 1.00 97.31 261 SER A O 1
ATOM 2020 N N . LYS A 1 262 ? -1.472 7.579 31.636 1.00 97.56 262 LYS A N 1
ATOM 2021 C CA . LYS A 1 262 ? -2.372 8.738 31.521 1.00 97.56 262 LYS A CA 1
ATOM 2022 C C . LYS A 1 262 ? -2.476 9.256 30.081 1.00 97.56 262 LYS A C 1
ATOM 2024 O O . LYS A 1 262 ? -3.552 9.673 29.668 1.00 97.56 262 LYS A O 1
ATOM 2029 N N . GLU A 1 263 ? -1.388 9.206 29.313 1.00 97.62 263 GLU A N 1
ATOM 2030 C CA . GLU A 1 263 ? -1.383 9.626 27.904 1.00 97.62 263 GLU A CA 1
ATOM 2031 C C . GLU A 1 263 ? -2.150 8.647 27.009 1.00 97.62 263 GLU A C 1
ATOM 2033 O O . GLU A 1 263 ? -2.875 9.072 26.108 1.00 97.62 263 GLU A O 1
ATOM 2038 N N . GLN A 1 264 ? -2.086 7.345 27.303 1.00 97.88 264 GLN A N 1
ATOM 2039 C CA . GLN A 1 264 ? -2.932 6.364 26.627 1.00 97.88 264 GLN A CA 1
ATOM 2040 C C . GLN A 1 264 ? -4.414 6.636 26.914 1.00 97.88 264 GLN A C 1
ATOM 2042 O O . GLN A 1 264 ? -5.205 6.723 25.981 1.00 97.88 264 GLN A O 1
ATOM 2047 N N . LEU A 1 265 ? -4.784 6.877 28.177 1.00 98.62 265 LEU A N 1
ATOM 2048 C CA . LEU A 1 265 ? -6.161 7.223 28.555 1.00 98.62 265 LEU A CA 1
ATOM 2049 C C . LEU A 1 265 ? -6.644 8.520 27.888 1.00 98.62 265 LEU A C 1
ATOM 2051 O O . LEU A 1 265 ? -7.755 8.558 27.366 1.00 98.62 265 LEU A O 1
ATOM 2055 N N . LYS A 1 266 ? -5.810 9.566 27.833 1.00 98.56 266 LYS A N 1
ATOM 2056 C CA . LYS A 1 266 ? -6.124 10.802 27.092 1.00 98.56 266 LYS A CA 1
ATOM 2057 C C . LYS A 1 266 ? -6.349 10.548 25.605 1.00 98.56 266 LYS A C 1
ATOM 2059 O O . LYS A 1 266 ? -7.253 11.140 25.028 1.00 98.56 266 LYS A O 1
ATOM 2064 N N . THR A 1 267 ? -5.552 9.669 24.999 1.00 98.06 267 THR A N 1
ATOM 2065 C CA . THR A 1 267 ? -5.710 9.295 23.587 1.00 98.06 267 THR A CA 1
ATOM 2066 C C . THR A 1 267 ? -7.073 8.647 23.349 1.00 98.06 267 THR A C 1
ATOM 2068 O O . THR A 1 267 ? -7.769 9.024 22.408 1.00 98.06 267 THR A O 1
ATOM 2071 N N . LEU A 1 268 ? -7.505 7.746 24.240 1.00 98.75 268 LEU A N 1
ATOM 2072 C CA . LEU A 1 268 ? -8.846 7.156 24.175 1.00 98.75 268 LEU A CA 1
ATOM 2073 C C . LEU A 1 268 ? -9.930 8.232 24.300 1.00 98.75 268 LEU A C 1
ATOM 2075 O O . LEU A 1 268 ? -10.796 8.326 23.438 1.00 98.75 268 LEU A O 1
ATOM 2079 N N . LEU A 1 269 ? -9.850 9.096 25.314 1.00 98.81 269 LEU A N 1
ATOM 2080 C CA . LEU A 1 269 ? -10.823 10.177 25.511 1.00 98.81 269 LEU A CA 1
ATOM 2081 C C . LEU A 1 269 ? -10.915 11.103 24.293 1.00 98.81 269 LEU A C 1
ATOM 2083 O O . LEU A 1 269 ? -12.014 11.431 23.854 1.00 98.81 269 LEU A O 1
ATOM 2087 N N . SER A 1 270 ? -9.773 11.480 23.712 1.00 98.62 270 SER A N 1
ATOM 2088 C CA . SER A 1 270 ? -9.731 12.298 22.500 1.00 98.62 270 SER A CA 1
ATOM 2089 C C . SER A 1 270 ? -10.386 11.593 21.311 1.00 98.62 270 SER A C 1
ATOM 2091 O O . SER A 1 270 ? -11.081 12.250 20.541 1.00 98.62 270 SER A O 1
ATOM 2093 N N . ALA A 1 271 ? -10.212 10.274 21.167 1.00 98.62 271 ALA A N 1
ATOM 2094 C CA . ALA A 1 271 ? -10.908 9.492 20.146 1.00 98.62 271 ALA A CA 1
ATOM 2095 C C . ALA A 1 271 ? -12.427 9.456 20.390 1.00 98.62 271 ALA A C 1
ATOM 2097 O O . ALA A 1 271 ? -13.208 9.597 19.448 1.00 98.62 271 ALA A O 1
ATOM 2098 N N . GLY A 1 272 ? -12.852 9.323 21.650 1.00 98.56 272 GLY A N 1
ATOM 2099 C CA . GLY A 1 272 ? -14.261 9.399 22.036 1.00 98.56 272 GLY A CA 1
ATOM 2100 C C . GLY A 1 272 ? -14.894 10.751 21.697 1.00 98.56 272 GLY A C 1
ATOM 2101 O O . GLY A 1 272 ? -15.960 10.789 21.094 1.00 98.56 272 GLY A O 1
ATOM 2102 N N . MET A 1 273 ? -14.204 11.855 21.999 1.00 98.62 273 MET A N 1
ATOM 2103 C CA . MET A 1 273 ? -14.661 13.223 21.699 1.00 98.62 273 MET A CA 1
ATOM 2104 C C . MET A 1 273 ? -14.700 13.555 20.201 1.00 98.62 273 MET A C 1
ATOM 2106 O O . MET A 1 273 ? -15.336 14.530 19.816 1.00 98.62 273 MET A O 1
ATOM 2110 N N . ALA A 1 274 ? -14.036 12.764 19.354 1.00 98.44 274 ALA A N 1
ATOM 2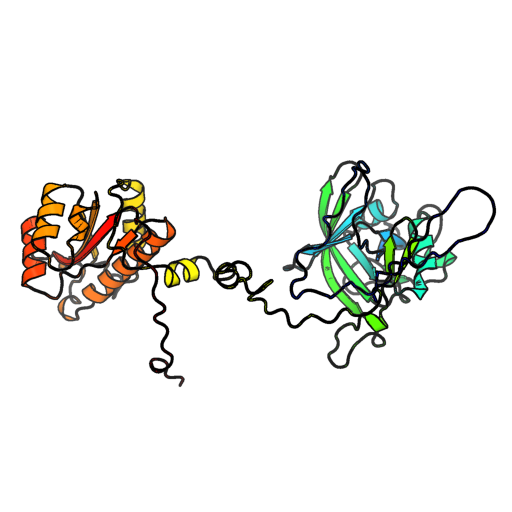111 C CA . ALA A 1 274 ? -14.086 12.917 17.900 1.00 98.44 274 ALA A CA 1
ATOM 2112 C C . ALA A 1 274 ? -15.352 12.308 17.261 1.00 98.44 274 ALA A C 1
ATOM 2114 O O . ALA A 1 274 ? -15.515 12.379 16.042 1.00 98.44 274 ALA A O 1
ATOM 2115 N N . ALA A 1 275 ? -16.227 11.667 18.043 1.00 97.62 275 ALA A N 1
ATOM 2116 C CA . ALA A 1 275 ? -17.487 11.130 17.538 1.00 97.62 275 ALA A CA 1
ATOM 2117 C C . ALA A 1 275 ? -18.451 12.251 17.091 1.00 97.62 275 ALA A C 1
ATOM 2119 O O . ALA A 1 275 ? -18.398 13.357 17.623 1.00 97.62 275 ALA A O 1
ATOM 2120 N N . PRO A 1 276 ? -19.346 12.005 16.118 1.00 97.25 276 PRO A N 1
ATOM 2121 C CA . PRO A 1 276 ? -20.407 12.954 15.776 1.00 97.25 276 PRO A CA 1
ATOM 2122 C C . PRO A 1 276 ? -21.480 13.018 16.876 1.00 97.25 276 PRO A C 1
ATOM 2124 O O . PRO A 1 276 ? -21.653 12.055 17.622 1.00 97.25 276 PRO A O 1
ATOM 2127 N N . THR A 1 277 ? -22.234 14.127 16.937 1.00 97.81 277 THR A N 1
ATOM 2128 C CA . THR A 1 277 ? -23.429 14.241 17.804 1.00 97.81 277 THR A CA 1
ATOM 2129 C C . THR A 1 277 ? -24.616 14.881 17.143 1.00 97.81 277 THR A C 1
ATOM 2131 O O . THR A 1 277 ? -24.468 15.746 16.273 1.00 97.81 277 THR A O 1
ATOM 2134 N N . ALA A 1 278 ? -25.798 14.513 17.635 1.00 96.06 278 ALA A N 1
ATOM 2135 C CA . ALA A 1 278 ? -27.035 15.200 17.318 1.00 96.06 278 ALA A CA 1
ATOM 2136 C C . ALA A 1 278 ? -26.894 16.707 17.582 1.00 96.06 278 ALA A C 1
ATOM 2138 O O . ALA A 1 278 ? -26.504 17.135 18.669 1.00 96.06 278 ALA A O 1
ATOM 2139 N N . ALA A 1 279 ? -27.165 17.514 16.550 1.00 95.38 279 ALA A N 1
ATOM 2140 C CA . ALA A 1 279 ? -27.032 18.975 16.562 1.00 95.38 279 ALA A CA 1
ATOM 2141 C C . ALA A 1 279 ? -25.694 19.504 17.134 1.00 95.38 279 ALA A C 1
ATOM 2143 O O . ALA A 1 279 ? -25.643 20.615 17.659 1.00 95.38 279 ALA A O 1
ATOM 2144 N N . ASN A 1 280 ? -24.617 18.711 17.044 1.00 95.81 280 ASN A N 1
ATOM 2145 C CA . ASN A 1 280 ? -23.308 19.009 17.627 1.00 95.81 280 ASN A CA 1
ATOM 2146 C C . ASN A 1 280 ? -23.344 19.338 19.142 1.00 95.81 280 ASN A C 1
ATOM 2148 O O . ASN A 1 280 ? -22.572 20.173 19.617 1.00 95.81 280 ASN A O 1
ATOM 2152 N N . ARG A 1 281 ? -24.263 18.725 19.907 1.00 96.00 281 ARG A N 1
ATOM 2153 C CA . ARG A 1 281 ? -24.463 19.013 21.342 1.00 96.00 281 ARG A CA 1
ATOM 2154 C C . ARG A 1 281 ? -23.328 18.532 22.244 1.00 96.00 281 ARG A C 1
ATOM 2156 O O . ARG A 1 281 ? -23.148 19.100 23.317 1.00 96.00 281 ARG A O 1
ATOM 2163 N N . GLN A 1 282 ? -22.576 17.512 21.824 1.00 97.69 282 GLN A N 1
ATOM 2164 C CA . GLN A 1 282 ? -21.460 16.938 22.591 1.00 97.69 282 GLN A CA 1
ATOM 2165 C C . GLN A 1 282 ? -21.849 16.562 24.038 1.00 97.69 282 GLN A C 1
ATOM 2167 O O . GLN A 1 282 ? -21.182 16.989 24.987 1.00 97.69 282 GLN A O 1
ATOM 2172 N N . PRO A 1 283 ? -22.930 15.776 24.247 1.00 97.75 283 PRO A N 1
ATOM 2173 C CA . PRO A 1 283 ? -23.442 15.503 25.585 1.00 97.75 283 PRO A CA 1
ATOM 2174 C C . PRO A 1 283 ? -22.598 14.481 26.354 1.00 97.75 283 PRO A C 1
ATOM 2176 O O . PRO A 1 283 ? -22.876 14.233 27.519 1.00 97.75 283 PRO A O 1
ATOM 2179 N N . TRP A 1 284 ? -21.576 13.870 25.751 1.00 98.25 284 TRP A N 1
ATOM 2180 C CA . TRP A 1 284 ? -20.702 12.953 26.477 1.00 98.25 284 TRP A CA 1
ATOM 2181 C C . TRP A 1 284 ? -19.946 13.662 27.607 1.00 98.25 284 TRP A C 1
ATOM 2183 O O . TRP A 1 284 ? -19.411 14.768 27.477 1.00 98.25 284 TRP A O 1
ATOM 2193 N N . VAL A 1 285 ? -19.832 12.960 28.723 1.00 98.31 285 VAL A N 1
ATOM 2194 C CA . VAL A 1 285 ? -18.922 13.271 29.818 1.00 98.31 285 VAL A CA 1
ATOM 2195 C C . VAL A 1 285 ? -18.255 11.974 30.261 1.00 98.31 285 VAL A C 1
ATOM 2197 O O . VAL A 1 285 ? -18.879 10.914 30.299 1.00 98.31 285 VAL A O 1
ATOM 2200 N N . PHE A 1 286 ? -16.956 12.045 30.544 1.00 98.75 286 PHE A N 1
ATOM 2201 C CA . PHE A 1 286 ? -16.134 10.870 30.807 1.00 98.75 286 PHE A CA 1
ATOM 2202 C C . PHE A 1 286 ? -15.554 10.932 32.215 1.00 98.75 286 PHE A C 1
ATOM 2204 O O . PHE A 1 286 ? -14.855 11.885 32.560 1.00 98.75 286 PHE A O 1
ATOM 2211 N N . TYR A 1 287 ? -15.785 9.885 32.998 1.00 98.75 287 TYR A N 1
ATOM 2212 C CA . TYR A 1 287 ? -15.182 9.710 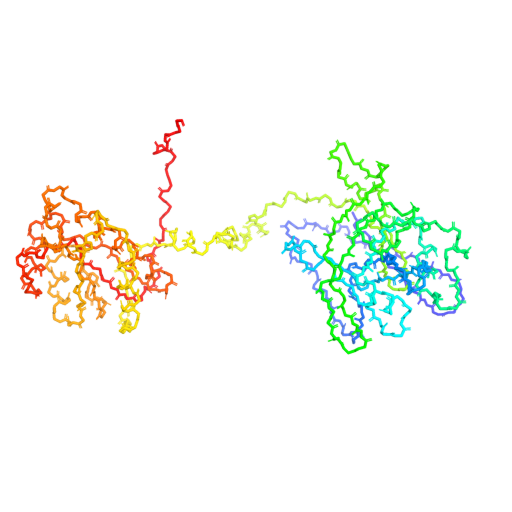34.314 1.00 98.75 287 TYR A CA 1
ATOM 2213 C C . TYR A 1 287 ? -14.079 8.660 34.225 1.00 98.75 287 TYR A C 1
ATOM 2215 O O . TYR A 1 287 ? -14.340 7.488 33.956 1.00 98.75 287 TYR A O 1
ATOM 2223 N N . VAL A 1 288 ? -12.832 9.082 34.432 1.00 98.69 288 VAL A N 1
ATOM 2224 C CA . VAL A 1 288 ? -11.673 8.181 34.448 1.00 98.69 288 VAL A CA 1
ATOM 2225 C C . VAL A 1 288 ? -11.484 7.656 35.867 1.00 98.69 288 VAL A C 1
ATOM 2227 O O . VAL A 1 288 ? -11.125 8.409 36.770 1.00 98.69 288 VAL A O 1
ATOM 2230 N N . VAL A 1 289 ? -11.714 6.361 36.060 1.00 98.62 289 VAL A N 1
ATOM 2231 C CA . VAL A 1 289 ? -11.633 5.689 37.358 1.00 98.62 289 VAL A CA 1
ATOM 2232 C C . VAL A 1 289 ? -10.311 4.937 37.441 1.00 98.62 289 VAL A C 1
ATOM 2234 O O . VAL A 1 289 ? -10.111 3.947 36.742 1.00 98.62 289 VAL A O 1
ATOM 2237 N N . THR A 1 290 ? -9.406 5.401 38.300 1.00 98.06 290 THR A N 1
ATOM 2238 C CA . THR A 1 290 ? -8.122 4.732 38.602 1.00 98.06 290 THR A CA 1
ATOM 2239 C C . THR A 1 290 ? -7.992 4.351 40.075 1.00 98.06 290 THR A C 1
ATOM 2241 O O . THR A 1 290 ? -6.959 3.835 40.494 1.00 98.06 290 THR A O 1
ATOM 2244 N N . GLN A 1 291 ? -9.007 4.647 40.891 1.00 98.00 291 GLN A N 1
ATOM 2245 C CA . GLN A 1 291 ? -9.030 4.260 42.298 1.00 98.00 291 GLN A CA 1
ATOM 2246 C C . GLN A 1 291 ? -9.401 2.779 42.392 1.00 98.00 291 GLN A C 1
ATOM 2248 O O . GLN A 1 291 ? -10.467 2.376 41.926 1.00 98.00 291 GLN A O 1
ATOM 2253 N N . ARG A 1 292 ? -8.505 1.975 42.975 1.00 97.62 292 ARG A N 1
ATOM 2254 C CA . ARG A 1 292 ? -8.662 0.518 43.096 1.00 97.62 292 ARG A CA 1
ATOM 2255 C C . ARG A 1 292 ? -9.965 0.141 43.804 1.00 97.62 292 ARG A C 1
ATOM 2257 O O . ARG A 1 292 ? -10.707 -0.678 43.278 1.00 97.62 292 ARG A O 1
ATOM 2264 N N . GLU A 1 293 ? -10.265 0.807 44.919 1.00 98.19 293 GLU A N 1
ATOM 2265 C CA . GLU A 1 293 ? -11.491 0.598 45.697 1.00 98.19 293 GLU A CA 1
ATOM 2266 C C . GLU A 1 293 ? -12.749 0.745 44.830 1.00 98.19 293 GLU A C 1
ATOM 2268 O O . GLU A 1 293 ? -13.537 -0.193 44.733 1.00 98.19 293 GLU A O 1
ATOM 2273 N N . SER A 1 294 ? -12.887 1.852 44.094 1.00 98.50 294 SER A N 1
ATOM 2274 C CA . SER A 1 294 ? -14.046 2.053 43.218 1.00 98.50 294 SER A CA 1
ATOM 2275 C C . SER A 1 294 ? -14.126 1.036 42.084 1.00 98.50 294 SER A C 1
ATOM 2277 O O . SER A 1 294 ? -15.210 0.559 41.754 1.00 98.50 294 SER A O 1
ATOM 2279 N N . LEU A 1 295 ? -12.995 0.653 41.485 1.00 98.69 295 LEU A N 1
ATOM 2280 C CA . LEU A 1 295 ? -12.978 -0.399 40.464 1.00 98.69 295 LEU A CA 1
ATOM 2281 C C . LEU A 1 295 ? -13.430 -1.756 41.035 1.00 98.69 295 LEU A C 1
ATOM 2283 O O . LEU A 1 295 ? -14.138 -2.495 40.349 1.00 98.69 295 LEU A O 1
ATOM 2287 N N . ASP A 1 296 ? -13.065 -2.077 42.278 1.00 98.31 296 ASP A N 1
ATOM 2288 C CA . ASP A 1 296 ? -13.478 -3.309 42.958 1.00 98.3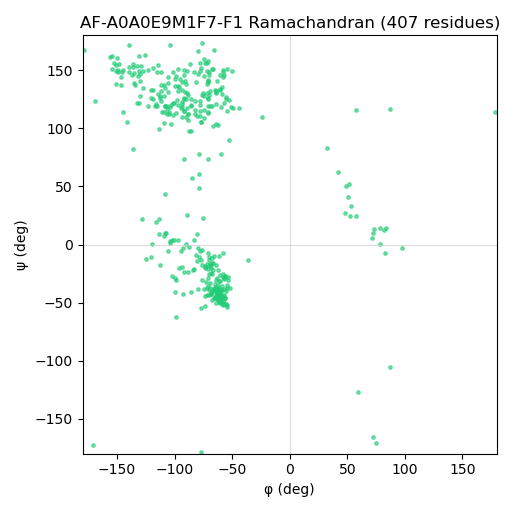1 296 ASP A CA 1
ATOM 2289 C C . ASP A 1 296 ? -14.966 -3.295 43.311 1.00 98.31 296 ASP A C 1
ATOM 2291 O O . ASP A 1 296 ? -15.662 -4.270 43.020 1.00 98.31 296 ASP A O 1
ATOM 2295 N N . VAL A 1 297 ? -15.489 -2.177 43.821 1.00 98.31 297 VAL A N 1
ATOM 2296 C CA . VAL A 1 297 ? -16.925 -2.036 44.105 1.00 98.31 297 VAL A CA 1
ATOM 2297 C C . VAL A 1 297 ? -17.755 -2.157 42.826 1.00 98.31 297 VAL A C 1
ATOM 2299 O O . VAL A 1 297 ? -18.763 -2.871 42.800 1.00 98.31 297 VAL A O 1
ATOM 2302 N N . LEU A 1 298 ? -17.330 -1.503 41.741 1.00 98.44 298 LEU A N 1
ATOM 2303 C CA . LEU A 1 298 ? -17.993 -1.620 40.441 1.00 98.44 298 LEU A CA 1
ATOM 2304 C C . LEU A 1 298 ? -17.914 -3.056 39.902 1.00 98.44 298 LEU A C 1
ATOM 2306 O O . LEU A 1 298 ? -18.916 -3.572 39.410 1.00 98.44 298 LEU A O 1
ATOM 2310 N N . SER A 1 299 ? -16.764 -3.725 40.030 1.00 98.00 299 SER A N 1
ATOM 2311 C CA . SER A 1 299 ? -16.595 -5.140 39.669 1.00 98.00 299 SER A CA 1
ATOM 2312 C C . SER A 1 299 ? -17.573 -6.039 40.429 1.00 98.00 299 SER A C 1
ATOM 2314 O O . SER A 1 299 ? -18.238 -6.904 39.853 1.00 98.00 299 SER A O 1
ATOM 2316 N N . GLU A 1 300 ? -17.689 -5.843 41.741 1.00 97.94 300 GLU A N 1
ATOM 2317 C CA . GLU A 1 300 ? -18.537 -6.649 42.610 1.00 97.94 300 GLU A CA 1
ATOM 2318 C C . GLU A 1 300 ? -20.022 -6.462 42.279 1.00 97.94 300 GLU A C 1
ATOM 2320 O O . GLU A 1 300 ? -20.746 -7.448 42.112 1.00 97.94 300 GLU A O 1
ATOM 2325 N N . LYS A 1 301 ? -20.461 -5.213 42.113 1.00 97.81 301 LYS A N 1
ATOM 2326 C CA . LYS A 1 301 ? -21.884 -4.873 41.998 1.00 97.81 301 LYS A CA 1
ATOM 2327 C C . LYS A 1 301 ? -22.432 -4.919 40.574 1.00 97.81 301 LYS A C 1
ATOM 2329 O O . LYS A 1 301 ? -23.631 -5.116 40.405 1.00 97.81 301 LYS A O 1
ATOM 2334 N N . LEU A 1 302 ? -21.595 -4.774 39.544 1.00 97.69 302 LEU A N 1
ATOM 2335 C CA . LEU A 1 302 ? -22.047 -4.851 38.152 1.00 97.69 302 LEU A CA 1
ATOM 2336 C C . LEU A 1 302 ? -21.928 -6.288 37.607 1.00 97.69 302 LEU A C 1
ATOM 2338 O O . LEU A 1 302 ? -20.839 -6.870 37.608 1.00 97.69 302 LEU A O 1
ATOM 2342 N N . PRO A 1 303 ? -23.010 -6.873 37.056 1.00 93.50 303 PRO A N 1
ATOM 2343 C CA . PRO A 1 303 ? -23.038 -8.293 36.691 1.00 93.50 303 PRO A CA 1
ATOM 2344 C C . PRO A 1 303 ? -22.053 -8.650 35.570 1.00 93.50 303 PRO A C 1
ATOM 2346 O O . PRO A 1 303 ? -21.472 -9.733 35.571 1.00 93.50 303 PRO A O 1
ATOM 2349 N N . TYR A 1 304 ? -21.822 -7.732 34.627 1.00 93.81 304 TYR A N 1
ATOM 2350 C CA . TYR A 1 304 ? -21.002 -7.977 33.436 1.00 93.81 304 TYR A CA 1
ATOM 2351 C C . TYR A 1 304 ? -19.651 -7.261 33.445 1.00 93.81 304 TYR A C 1
ATOM 2353 O O . TYR A 1 304 ? -18.981 -7.272 32.411 1.00 93.81 304 TYR A O 1
ATOM 2361 N N . ALA A 1 305 ? -19.252 -6.668 34.577 1.00 96.62 305 ALA A N 1
ATOM 2362 C CA . ALA A 1 305 ? -18.027 -5.877 34.696 1.00 96.62 305 ALA A CA 1
ATOM 2363 C C . ALA A 1 305 ? -16.957 -6.509 35.613 1.00 96.62 305 ALA A C 1
ATOM 2365 O O . ALA A 1 305 ? -16.060 -5.820 36.084 1.00 96.62 305 ALA A O 1
ATOM 2366 N N . LYS A 1 306 ? -17.010 -7.830 35.846 1.00 97.62 306 LYS A N 1
ATOM 2367 C CA . LYS A 1 306 ? -16.096 -8.557 36.757 1.00 97.62 306 LYS A CA 1
ATOM 2368 C C . LYS A 1 306 ? -14.605 -8.395 36.437 1.00 97.62 306 LYS A C 1
ATOM 2370 O O . LYS A 1 306 ? -13.756 -8.472 37.323 1.00 97.62 306 LYS A O 1
ATOM 2375 N N . MET A 1 307 ? -14.279 -8.138 35.173 1.00 97.69 307 MET A N 1
ATOM 2376 C CA . MET A 1 307 ? -12.914 -7.867 34.719 1.00 97.69 307 MET A CA 1
ATOM 2377 C C . MET A 1 307 ? -12.342 -6.542 35.249 1.00 97.69 307 MET A C 1
ATOM 2379 O O . MET A 1 307 ? -11.139 -6.328 35.149 1.00 97.69 307 MET A O 1
ATOM 2383 N N . LEU A 1 308 ? -13.160 -5.665 35.848 1.00 98.31 308 LEU A N 1
ATOM 2384 C CA . LEU A 1 308 ? -12.684 -4.448 36.516 1.00 98.31 308 LEU A CA 1
ATOM 2385 C C . LEU A 1 308 ? -11.681 -4.752 37.640 1.00 98.31 308 LEU A C 1
ATOM 2387 O O . LEU A 1 308 ? -10.778 -3.954 37.884 1.00 98.31 308 LEU A O 1
ATOM 2391 N N . SER A 1 309 ? -11.779 -5.931 38.264 1.00 97.69 309 SER A N 1
ATOM 2392 C CA . SER A 1 309 ? -10.803 -6.433 39.246 1.00 97.69 309 SER A CA 1
ATOM 2393 C C . SER A 1 309 ? -9.394 -6.674 38.672 1.00 97.69 309 SER A C 1
ATOM 2395 O O . SER A 1 309 ? -8.432 -6.748 39.427 1.00 97.69 309 SER A O 1
ATOM 2397 N N . GLN A 1 310 ? -9.251 -6.769 37.343 1.00 97.81 310 GLN A N 1
ATOM 2398 C CA . GLN A 1 310 ? -7.995 -7.108 36.657 1.00 97.81 310 GLN A CA 1
ATOM 2399 C C . GLN A 1 310 ? -7.320 -5.911 35.968 1.00 97.81 310 GLN A C 1
ATOM 2401 O O . GLN A 1 310 ? -6.233 -6.054 35.414 1.00 97.81 310 GLN A O 1
ATOM 2406 N N . VAL A 1 311 ? -7.951 -4.734 35.951 1.00 98.19 311 VAL A N 1
ATOM 2407 C CA . VAL A 1 311 ? -7.437 -3.535 35.261 1.00 98.19 311 VAL A CA 1
ATOM 2408 C C . VAL A 1 311 ? -7.097 -2.432 36.248 1.00 98.19 311 VAL A C 1
ATOM 2410 O O . VAL A 1 311 ? -7.691 -2.356 37.314 1.00 98.19 311 VAL A O 1
ATOM 2413 N N . GLN A 1 312 ? -6.184 -1.534 35.880 1.00 97.88 312 GLN A N 1
ATOM 2414 C CA . GLN A 1 312 ? -5.814 -0.377 36.711 1.00 97.88 312 GLN A CA 1
ATOM 2415 C C . GLN A 1 312 ? -6.588 0.901 36.353 1.00 97.88 312 GLN A C 1
ATOM 2417 O O . GLN A 1 312 ? -6.435 1.924 37.019 1.00 97.88 312 GLN A O 1
ATOM 2422 N N . ALA A 1 313 ? -7.397 0.865 35.291 1.00 98.56 313 ALA A N 1
ATOM 2423 C CA . ALA A 1 313 ? -8.217 1.991 34.876 1.00 98.56 313 ALA A CA 1
ATOM 2424 C C . ALA A 1 313 ? -9.517 1.536 34.203 1.00 98.56 313 ALA A C 1
ATOM 2426 O O . ALA A 1 313 ? -9.556 0.525 33.495 1.00 98.56 313 ALA A O 1
ATOM 2427 N N . ALA A 1 314 ? -10.561 2.341 34.370 1.00 98.69 314 ALA A N 1
ATOM 2428 C CA . ALA A 1 314 ? -11.779 2.275 33.580 1.00 98.69 314 ALA A CA 1
ATOM 2429 C C . ALA A 1 314 ? -12.230 3.679 33.165 1.00 98.69 314 ALA A C 1
ATOM 2431 O O . ALA A 1 314 ? -11.913 4.669 33.824 1.00 98.69 314 ALA A O 1
ATOM 2432 N N . ILE A 1 315 ? -12.981 3.766 32.071 1.00 98.88 315 ILE A N 1
ATOM 2433 C CA . ILE A 1 315 ? -13.640 4.995 31.627 1.00 98.88 315 ILE A CA 1
ATOM 2434 C C . ILE A 1 315 ? -15.144 4.761 31.715 1.00 98.88 315 ILE A C 1
ATOM 2436 O O . ILE A 1 315 ? -15.664 3.859 31.062 1.00 98.88 315 ILE A O 1
ATOM 2440 N N . VAL A 1 316 ? -15.845 5.555 32.519 1.00 98.88 316 VAL A N 1
ATOM 2441 C CA . VAL A 1 316 ? -17.310 5.580 32.527 1.00 98.88 316 VAL A CA 1
ATOM 2442 C C . VAL A 1 316 ? -17.770 6.673 31.582 1.00 98.88 316 VAL A C 1
ATOM 2444 O O . VAL A 1 316 ? -17.386 7.834 31.735 1.00 98.88 316 VAL A O 1
ATOM 2447 N N . VAL A 1 317 ? -18.571 6.289 30.594 1.00 98.81 317 VAL A N 1
ATOM 2448 C CA . VAL A 1 317 ? -19.160 7.213 29.625 1.00 98.81 317 VAL A CA 1
ATOM 2449 C C . VAL A 1 317 ? -20.565 7.539 30.089 1.00 98.81 317 VAL A C 1
ATOM 2451 O O . VAL A 1 317 ? -21.396 6.637 30.198 1.00 98.81 317 VAL A O 1
ATOM 2454 N N . CYS A 1 318 ? -20.839 8.814 30.338 1.00 98.75 318 CYS A N 1
ATOM 2455 C CA . CYS A 1 318 ? -22.166 9.295 30.698 1.00 98.75 318 CYS A CA 1
ATOM 2456 C C . CYS A 1 318 ? -22.681 10.292 29.657 1.00 98.75 318 CYS A C 1
ATOM 2458 O O . CYS A 1 318 ? -21.895 10.999 29.026 1.00 98.75 318 CYS A O 1
ATOM 2460 N N . GLY A 1 319 ? -24.002 10.368 29.518 1.00 98.31 319 GLY A N 1
ATOM 2461 C CA . GLY A 1 319 ? -24.667 11.496 28.878 1.00 98.31 319 GLY A CA 1
ATOM 2462 C C . GLY A 1 319 ? -24.983 12.573 29.911 1.00 98.31 319 GLY A C 1
ATOM 2463 O O . GLY A 1 319 ? -25.561 12.272 30.950 1.00 98.31 319 GLY A O 1
ATOM 2464 N N . ASP A 1 320 ? -24.622 13.813 29.615 1.00 98.25 320 ASP A N 1
ATOM 2465 C CA . ASP A 1 320 ? -24.989 15.015 30.356 1.00 98.25 320 ASP A CA 1
ATOM 2466 C C . ASP A 1 320 ? -26.300 15.579 29.785 1.00 98.25 320 ASP A C 1
ATOM 2468 O O . ASP A 1 320 ? -26.358 16.078 28.654 1.00 98.25 320 ASP A O 1
ATOM 2472 N N . MET A 1 321 ? -27.373 15.459 30.569 1.00 97.56 321 MET A N 1
ATOM 2473 C CA . MET A 1 321 ? -28.722 15.852 30.169 1.00 97.56 321 MET A CA 1
ATOM 2474 C C . MET A 1 321 ? -28.881 17.369 30.026 1.00 97.56 321 MET A C 1
ATOM 2476 O O . MET A 1 321 ? -29.785 17.811 29.314 1.00 97.56 321 MET A O 1
ATOM 2480 N N . GLU A 1 322 ? -28.010 18.176 30.641 1.00 96.94 322 GLU A N 1
ATOM 2481 C CA . GLU A 1 322 ? -28.013 19.627 30.439 1.00 96.94 322 GLU A CA 1
ATOM 2482 C C . GLU A 1 322 ? -27.453 19.978 29.061 1.00 96.94 322 GLU A C 1
ATOM 2484 O O . GLU A 1 322 ? -28.066 20.752 28.323 1.00 96.94 322 GLU A O 1
ATOM 2489 N N . LYS A 1 323 ? -26.341 19.346 28.662 1.00 97.19 323 LYS A N 1
ATOM 2490 C CA . LYS A 1 323 ? -25.763 19.518 27.316 1.00 97.19 323 LYS A CA 1
ATOM 2491 C C . LYS A 1 323 ? -26.663 18.972 26.215 1.00 97.19 323 LYS A C 1
ATOM 2493 O O . LYS A 1 323 ? -26.768 19.586 25.152 1.00 97.19 323 LYS A O 1
ATOM 2498 N N . ALA A 1 324 ? -27.329 17.843 26.464 1.00 95.69 324 ALA A N 1
ATOM 2499 C CA . ALA A 1 324 ? -28.333 17.307 25.545 1.00 95.69 324 ALA A CA 1
ATOM 2500 C C . ALA A 1 324 ? -29.499 18.296 25.345 1.00 95.69 324 ALA A C 1
ATOM 2502 O O . ALA A 1 324 ? -30.069 18.386 24.253 1.00 95.69 324 ALA A O 1
ATOM 2503 N N . GLY A 1 325 ? -29.821 19.087 26.375 1.00 94.12 325 GLY A N 1
ATOM 2504 C CA . GLY A 1 325 ? -30.782 20.179 26.303 1.00 94.12 325 GLY A CA 1
ATOM 2505 C C . GLY A 1 325 ? -32.167 19.689 25.895 1.00 94.12 325 GLY A C 1
ATOM 2506 O O . GLY A 1 325 ? -32.716 18.761 26.483 1.00 94.12 325 GLY A O 1
ATOM 2507 N N . ASN A 1 326 ? -32.739 20.302 24.859 1.00 91.94 326 ASN A N 1
ATOM 2508 C CA . ASN A 1 326 ? -34.063 19.941 24.352 1.00 91.94 326 ASN A CA 1
ATOM 2509 C C . ASN A 1 326 ? -34.114 18.573 23.642 1.00 91.94 326 ASN A C 1
ATOM 2511 O O . ASN A 1 326 ? -35.206 18.104 23.357 1.00 91.94 326 ASN A O 1
ATOM 2515 N N . LEU A 1 327 ? -32.965 17.948 23.354 1.00 90.75 327 LEU A N 1
ATOM 2516 C CA . LEU A 1 327 ? -32.881 16.641 22.687 1.00 90.75 327 LEU A CA 1
ATOM 2517 C C . LEU A 1 327 ? -32.805 15.463 23.669 1.00 90.75 327 LEU A C 1
ATOM 2519 O O . LEU A 1 327 ? -32.756 14.309 23.245 1.00 90.75 327 LEU A O 1
ATOM 2523 N N . LYS A 1 328 ? -32.766 15.729 24.981 1.00 88.62 328 LYS A N 1
ATOM 2524 C CA . LYS A 1 328 ? -32.612 14.686 26.008 1.00 88.62 328 LYS A CA 1
ATOM 2525 C C . LYS A 1 328 ? -33.733 13.639 25.960 1.00 88.62 328 LYS A C 1
ATOM 2527 O O . LYS A 1 328 ? -33.452 12.449 26.071 1.00 88.62 328 LYS A O 1
ATOM 2532 N N . ASP A 1 329 ? -34.964 14.080 25.704 1.00 87.50 329 ASP A N 1
ATOM 2533 C CA . ASP A 1 329 ? -36.162 13.232 25.689 1.00 87.50 329 ASP A CA 1
ATOM 2534 C C . ASP A 1 329 ? -36.315 12.454 24.367 1.00 87.50 329 ASP A C 1
ATOM 2536 O O . ASP A 1 329 ? -37.055 11.476 24.302 1.00 87.50 329 ASP A O 1
ATOM 2540 N N . GLU A 1 330 ? -35.567 12.835 23.323 1.00 88.50 330 GLU A N 1
ATOM 2541 C CA . GLU A 1 330 ? -35.484 12.094 22.053 1.00 88.50 330 GLU A CA 1
ATOM 2542 C C . GLU A 1 330 ? -34.502 10.911 22.129 1.00 88.50 330 GLU A C 1
ATOM 2544 O O . GLU A 1 330 ? -34.428 10.087 21.219 1.00 88.50 330 GLU A O 1
ATOM 2549 N N . GLY A 1 331 ? -33.732 10.810 23.218 1.00 88.31 331 GLY A N 1
ATOM 2550 C CA . GLY A 1 331 ? -32.811 9.703 23.468 1.00 88.31 331 GLY A CA 1
ATOM 2551 C C . GLY A 1 331 ? -31.487 9.768 22.703 1.00 88.31 331 GLY A C 1
ATOM 2552 O O . GLY A 1 331 ? -30.655 8.891 22.922 1.00 88.31 331 GLY A O 1
ATOM 2553 N N . TYR A 1 332 ? -31.240 10.804 21.883 1.00 95.31 332 TYR A N 1
ATOM 2554 C CA . TYR A 1 332 ? -30.031 10.918 21.042 1.00 95.31 332 TYR A CA 1
ATOM 2555 C C . TYR A 1 332 ? -28.706 10.838 21.805 1.00 95.31 332 TYR A C 1
ATOM 2557 O O . TYR A 1 332 ? -27.699 10.385 21.259 1.00 95.31 332 TYR A O 1
ATOM 2565 N N . TRP A 1 333 ? -28.700 11.229 23.082 1.00 97.31 333 TRP A N 1
ATOM 2566 C CA . TRP A 1 333 ? -27.515 11.135 23.933 1.00 97.31 333 TRP A CA 1
ATOM 2567 C C . TRP A 1 333 ? -26.967 9.699 24.013 1.00 97.31 333 TRP A C 1
ATOM 2569 O O . TRP A 1 333 ? -25.760 9.517 24.184 1.00 97.31 333 TRP A O 1
ATOM 2579 N N . VAL A 1 334 ? -27.828 8.681 23.863 1.00 97.69 334 VAL A N 1
ATOM 2580 C CA . VAL A 1 334 ? -27.429 7.270 23.847 1.00 97.69 334 VAL A CA 1
ATOM 2581 C C . VAL A 1 334 ? -26.599 6.976 22.600 1.00 97.69 334 VAL A C 1
ATOM 2583 O O . VAL A 1 334 ? -25.532 6.381 22.721 1.00 97.69 334 VAL A O 1
ATOM 2586 N N . GLN A 1 335 ? -27.044 7.411 21.417 1.00 98.00 335 GLN A N 1
ATOM 2587 C CA . GLN A 1 335 ? -26.326 7.255 20.146 1.00 98.00 335 GLN A CA 1
ATOM 2588 C C . GLN A 1 335 ? -25.011 8.039 20.168 1.00 98.00 335 GLN A C 1
ATOM 2590 O O . GLN A 1 335 ? -23.973 7.497 19.789 1.00 98.00 335 GLN A O 1
ATOM 2595 N N . ASP A 1 336 ? -25.045 9.270 20.677 1.00 98.25 336 ASP A N 1
ATOM 2596 C CA . ASP A 1 336 ? -23.879 10.142 20.820 1.00 98.25 336 ASP A CA 1
ATOM 2597 C C . ASP A 1 336 ? -22.797 9.481 21.695 1.00 98.25 336 ASP A C 1
ATOM 2599 O O . ASP A 1 336 ? -21.638 9.326 21.296 1.00 98.25 336 ASP A O 1
ATOM 2603 N N . CYS A 1 337 ? -23.181 9.006 22.883 1.00 98.56 337 CYS A N 1
ATOM 2604 C CA . CYS A 1 337 ? -22.271 8.324 23.802 1.00 98.56 337 CYS A CA 1
ATOM 2605 C C . CYS A 1 337 ? -21.860 6.927 23.293 1.00 98.56 337 CYS A C 1
ATOM 2607 O O . CYS A 1 337 ? -20.748 6.466 23.579 1.00 98.56 337 CYS A O 1
ATOM 2609 N N . ALA A 1 338 ? -22.713 6.248 22.518 1.00 98.62 338 ALA A N 1
ATOM 2610 C CA . ALA A 1 338 ? -22.390 4.973 21.884 1.00 98.62 338 ALA A CA 1
ATOM 2611 C C . ALA A 1 338 ? -21.334 5.125 20.787 1.00 98.62 338 ALA A C 1
ATOM 2613 O O . ALA A 1 338 ? -20.397 4.326 20.737 1.00 98.62 338 ALA A O 1
ATOM 2614 N N . ALA A 1 339 ? -21.441 6.164 19.957 1.00 98.62 339 ALA A N 1
ATOM 2615 C CA . ALA A 1 339 ? -20.442 6.494 18.948 1.00 98.62 339 ALA A CA 1
ATOM 2616 C C . ALA A 1 339 ? -19.097 6.847 19.603 1.00 98.62 339 ALA A C 1
ATOM 2618 O O . ALA A 1 339 ? -18.065 6.285 19.229 1.00 98.62 339 ALA A O 1
ATOM 2619 N N . ALA A 1 340 ? -19.114 7.678 20.654 1.00 98.75 340 ALA A N 1
ATOM 2620 C CA . ALA A 1 340 ? -17.922 7.987 21.446 1.00 98.75 340 ALA A CA 1
ATOM 2621 C C . ALA A 1 340 ? -17.284 6.721 22.042 1.00 98.75 340 ALA A C 1
ATOM 2623 O O . ALA A 1 340 ? -16.070 6.520 21.961 1.00 98.75 340 ALA A O 1
ATOM 2624 N N . THR A 1 341 ? -18.105 5.821 22.590 1.00 98.81 341 THR A N 1
ATOM 2625 C CA . THR A 1 341 ? -17.627 4.537 23.114 1.00 98.81 341 THR A CA 1
ATOM 2626 C C . THR A 1 341 ? -16.997 3.683 22.024 1.00 98.81 341 THR A C 1
ATOM 2628 O O . THR A 1 341 ? -15.903 3.156 22.217 1.00 98.81 341 THR A O 1
ATOM 2631 N N . GLN A 1 342 ? -17.647 3.549 20.869 1.00 98.75 342 GLN A N 1
ATOM 2632 C CA . GLN A 1 342 ? -17.123 2.742 19.775 1.00 98.75 342 GLN A CA 1
ATOM 2633 C C . GLN A 1 342 ? -15.770 3.271 19.282 1.00 98.75 342 GLN A C 1
ATOM 2635 O O . GLN A 1 342 ? -14.852 2.475 19.082 1.00 98.75 342 GLN A O 1
ATOM 2640 N N . ASN A 1 343 ? -15.602 4.593 19.175 1.00 98.75 343 ASN A N 1
ATOM 2641 C CA . ASN A 1 343 ? -14.310 5.201 18.850 1.00 98.75 343 ASN A CA 1
ATOM 2642 C C . ASN A 1 343 ? -13.229 4.847 19.881 1.00 98.75 343 ASN A C 1
ATOM 2644 O O . ASN A 1 343 ? -12.119 4.484 19.496 1.00 98.75 343 ASN A O 1
ATOM 2648 N N . MET A 1 344 ? -13.547 4.891 21.180 1.00 98.81 344 MET A N 1
ATOM 2649 C CA . MET A 1 344 ? -12.614 4.490 22.241 1.00 98.81 344 MET A CA 1
ATOM 2650 C C . MET A 1 344 ? -12.210 3.018 22.147 1.00 98.81 344 MET A C 1
ATOM 2652 O O . MET A 1 344 ? -11.037 2.694 22.317 1.00 9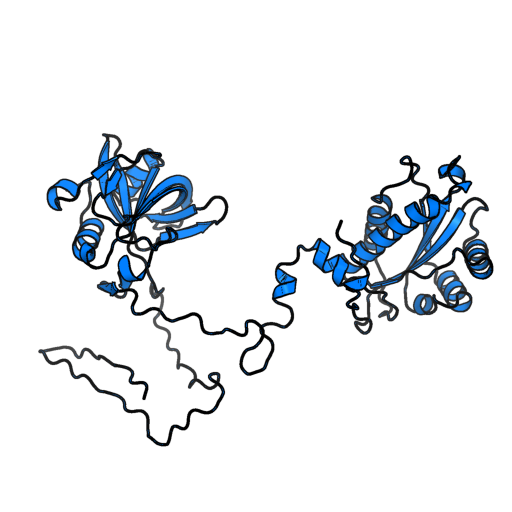8.81 344 MET A O 1
ATOM 2656 N N . LEU A 1 345 ? -13.152 2.122 21.845 1.00 98.81 345 LEU A N 1
ATOM 2657 C CA . LEU A 1 345 ? -12.858 0.695 21.693 1.00 98.81 345 LEU A CA 1
ATOM 2658 C C . LEU A 1 345 ? -11.954 0.419 20.482 1.00 98.81 345 LEU A C 1
ATOM 2660 O O . LEU A 1 345 ? -11.062 -0.423 20.567 1.00 98.81 345 LEU A O 1
ATOM 2664 N N . LEU A 1 346 ? -12.161 1.130 19.369 1.00 98.56 346 LEU A N 1
ATOM 2665 C CA . LEU A 1 346 ? -11.289 1.049 18.192 1.00 98.56 346 LEU A CA 1
ATOM 2666 C C . LEU A 1 346 ? -9.901 1.638 18.477 1.00 98.56 346 LEU A C 1
ATOM 2668 O O . LEU A 1 346 ? -8.890 1.047 18.104 1.00 98.56 346 LEU A O 1
ATOM 2672 N N . ALA A 1 347 ? -9.836 2.771 19.180 1.00 98.50 347 ALA A N 1
ATOM 2673 C CA . ALA A 1 347 ? -8.573 3.383 19.574 1.00 98.50 347 ALA A CA 1
ATOM 2674 C C . ALA A 1 347 ? -7.760 2.453 20.489 1.00 98.50 347 ALA A C 1
ATOM 2676 O O . ALA A 1 347 ? -6.570 2.259 20.243 1.00 98.50 347 ALA A O 1
ATOM 2677 N N . ALA A 1 348 ? -8.405 1.813 21.472 1.00 98.56 348 ALA A N 1
ATOM 2678 C CA . ALA A 1 348 ? -7.770 0.822 22.339 1.00 98.56 348 ALA A CA 1
ATOM 2679 C C . ALA A 1 348 ? -7.141 -0.317 21.520 1.00 98.56 348 ALA A C 1
ATOM 2681 O O . ALA A 1 348 ? -5.942 -0.563 21.652 1.00 98.56 348 ALA A O 1
ATOM 2682 N N . GLU A 1 349 ? -7.904 -0.925 20.604 1.00 97.81 349 GLU A N 1
ATOM 2683 C CA . GLU A 1 349 ? -7.405 -1.978 19.708 1.00 97.81 349 GLU A CA 1
ATOM 2684 C C . GLU A 1 349 ? -6.193 -1.506 18.890 1.00 97.81 349 GLU A C 1
ATOM 2686 O O . GLU A 1 349 ? -5.171 -2.189 18.832 1.00 97.81 349 GLU A O 1
ATOM 2691 N N . SER A 1 350 ? -6.266 -0.303 18.310 1.00 96.31 350 SER A N 1
ATOM 2692 C CA . SER A 1 350 ? -5.194 0.257 17.472 1.00 96.31 350 SER A CA 1
ATOM 2693 C C . SER A 1 350 ? -3.868 0.477 18.215 1.00 96.31 350 SER A C 1
ATOM 2695 O O . SER A 1 350 ? -2.810 0.553 17.589 1.00 96.31 350 SER A O 1
ATOM 2697 N N . MET A 1 351 ? -3.930 0.576 19.545 1.00 95.31 351 MET A N 1
ATOM 2698 C CA . MET A 1 351 ? -2.793 0.789 20.440 1.00 95.31 351 MET A CA 1
ATOM 2699 C C . MET A 1 351 ? -2.318 -0.510 21.108 1.00 95.31 351 MET A C 1
ATOM 2701 O O . MET A 1 351 ? -1.427 -0.463 21.955 1.00 95.31 351 MET A O 1
ATOM 2705 N N . GLY A 1 352 ? -2.915 -1.658 20.764 1.00 94.19 352 GLY A N 1
ATOM 2706 C CA . GLY A 1 352 ? -2.642 -2.944 21.411 1.00 94.19 352 GLY A CA 1
ATOM 2707 C C . GLY A 1 352 ? -3.234 -3.075 22.820 1.00 94.19 352 GLY A C 1
ATOM 2708 O O . GLY A 1 352 ? -2.867 -3.990 23.555 1.00 94.19 352 GLY A O 1
ATOM 2709 N N . LEU A 1 353 ? -4.139 -2.173 23.209 1.00 97.81 353 LEU A N 1
ATOM 2710 C CA . LEU A 1 353 ? -4.889 -2.261 24.457 1.00 97.81 353 LEU A CA 1
ATOM 2711 C C . LEU A 1 353 ? -6.151 -3.108 24.265 1.00 97.81 353 LEU A C 1
ATOM 2713 O O . LEU A 1 353 ? -6.709 -3.228 23.176 1.00 97.81 353 LEU A O 1
ATOM 2717 N N . GLY A 1 354 ? -6.625 -3.677 25.364 1.00 97.88 354 GLY A N 1
ATOM 2718 C CA . GLY A 1 354 ? -7.917 -4.322 25.479 1.00 97.88 354 GLY A CA 1
ATOM 2719 C C . GLY A 1 354 ? -8.930 -3.390 26.128 1.00 97.88 354 GLY A C 1
ATOM 2720 O O . GLY A 1 354 ? -8.612 -2.653 27.063 1.00 97.88 354 GLY A O 1
ATOM 2721 N N . ALA A 1 355 ? -10.163 -3.452 25.638 1.00 98.56 355 ALA A N 1
ATOM 2722 C CA . ALA A 1 355 ? -11.300 -2.779 26.237 1.00 98.56 355 ALA A CA 1
ATOM 2723 C C . ALA A 1 355 ? -12.595 -3.554 25.968 1.00 98.56 355 ALA A C 1
ATOM 2725 O O . ALA A 1 355 ? -12.685 -4.373 25.045 1.00 98.56 355 ALA A O 1
ATOM 2726 N N . VAL A 1 356 ? -13.621 -3.292 26.772 1.00 98.31 356 VAL A N 1
ATOM 2727 C CA . VAL A 1 356 ? -14.937 -3.914 26.614 1.00 98.31 356 VAL A CA 1
ATOM 2728 C C . VAL A 1 356 ? -16.045 -2.961 27.025 1.00 98.31 356 VAL A C 1
ATOM 2730 O O . VAL A 1 356 ? -15.970 -2.304 28.054 1.00 98.31 356 VAL A O 1
ATOM 2733 N N . TRP A 1 357 ? -17.111 -2.919 26.228 1.00 98.31 357 TRP A N 1
ATOM 2734 C CA . TRP A 1 357 ? -18.351 -2.265 26.626 1.00 98.31 357 TRP A CA 1
ATOM 2735 C C . TRP A 1 357 ? -19.041 -3.093 27.714 1.00 98.31 357 TRP A C 1
ATOM 2737 O O . TRP A 1 357 ? -19.535 -4.190 27.430 1.00 98.31 357 TRP A O 1
ATOM 2747 N N . THR A 1 358 ? -19.143 -2.562 28.935 1.00 97.75 358 THR A N 1
ATOM 2748 C CA . THR A 1 358 ? -20.000 -3.131 29.988 1.00 97.75 358 THR A CA 1
ATOM 2749 C C . THR A 1 358 ? -21.165 -2.180 30.261 1.00 97.75 358 THR A C 1
ATOM 2751 O O . THR A 1 358 ? -20.975 -1.027 30.634 1.00 97.75 358 THR A O 1
ATOM 2754 N N . ALA A 1 359 ? -22.386 -2.622 29.955 1.00 95.94 359 ALA A N 1
ATOM 2755 C CA . ALA A 1 359 ? -23.555 -1.743 29.949 1.00 95.94 359 ALA A CA 1
ATOM 2756 C C . ALA A 1 359 ? -24.035 -1.409 31.370 1.00 95.94 359 ALA A C 1
ATOM 2758 O O . ALA A 1 359 ? -24.274 -2.328 32.163 1.00 95.94 359 ALA A O 1
ATOM 2759 N N . ALA A 1 360 ? -24.238 -0.114 31.634 1.00 97.12 360 ALA A N 1
ATOM 2760 C CA . ALA A 1 360 ? -24.952 0.392 32.804 1.00 97.12 360 ALA A CA 1
ATOM 2761 C C . ALA A 1 360 ? -26.397 0.741 32.410 1.00 97.12 360 ALA A C 1
ATOM 2763 O O . ALA A 1 360 ? -27.323 0.055 32.829 1.00 97.12 360 ALA A O 1
ATOM 2764 N N . TYR A 1 361 ? -26.595 1.700 31.505 1.00 97.31 361 TYR A N 1
ATOM 2765 C CA . TYR A 1 361 ? -27.896 1.987 30.891 1.00 97.31 361 TYR A CA 1
ATOM 2766 C C . TYR A 1 361 ? -28.324 0.862 29.916 1.00 97.31 361 TYR A C 1
ATOM 2768 O O . TYR A 1 361 ? -27.454 0.244 29.288 1.00 97.31 361 TYR A O 1
ATOM 2776 N N . PRO A 1 362 ? -29.631 0.566 29.749 1.00 95.75 362 PRO A N 1
ATOM 2777 C CA . PRO A 1 362 ? -30.812 1.186 30.371 1.00 95.75 362 PRO A CA 1
ATOM 2778 C C . PRO A 1 362 ? -31.244 0.550 31.703 1.00 95.75 362 PRO A C 1
ATOM 2780 O O . PRO A 1 362 ? -32.420 0.581 32.040 1.00 95.75 362 PRO A O 1
ATOM 2783 N N . TYR A 1 363 ? -30.334 -0.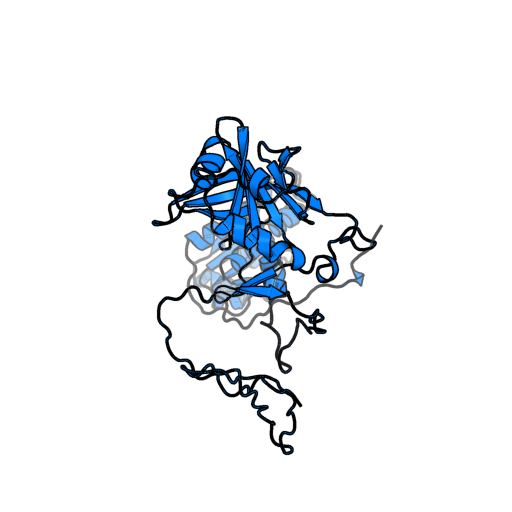088 32.440 1.00 97.31 363 TYR A N 1
ATOM 2784 C CA . TYR A 1 363 ? -30.693 -0.872 33.621 1.00 97.31 363 TYR A CA 1
ATOM 2785 C C . TYR A 1 363 ? -30.582 -0.029 34.898 1.00 97.31 363 TYR A C 1
ATOM 2787 O O . TYR A 1 363 ? -29.469 0.286 35.324 1.00 97.31 363 TYR A O 1
ATOM 2795 N N . ASP A 1 364 ? -31.718 0.312 35.511 1.00 96.38 364 ASP A N 1
ATOM 2796 C CA . ASP A 1 364 ? -31.795 1.183 36.697 1.00 96.38 364 ASP A CA 1
ATOM 2797 C C . ASP A 1 364 ? -30.948 0.682 37.877 1.00 96.38 364 ASP A C 1
ATOM 2799 O O . ASP A 1 364 ? -30.282 1.460 38.561 1.00 96.38 364 ASP A O 1
ATOM 2803 N N . ASP A 1 365 ? -30.910 -0.635 38.091 1.00 97.06 365 ASP A N 1
ATOM 2804 C CA . ASP A 1 365 ? -30.087 -1.271 39.122 1.00 97.06 365 ASP A CA 1
ATOM 2805 C C . ASP A 1 365 ? -28.586 -1.032 38.891 1.00 97.06 365 ASP A C 1
ATOM 2807 O O . ASP A 1 365 ? -27.826 -0.848 39.843 1.00 97.06 365 ASP A O 1
ATOM 2811 N N . ARG A 1 366 ? -28.147 -0.980 37.629 1.00 97.56 366 ARG A N 1
ATOM 2812 C CA . ARG A 1 366 ? -26.738 -0.780 37.260 1.00 97.56 366 ARG A CA 1
ATOM 2813 C C . ARG A 1 366 ? -26.359 0.691 37.207 1.00 97.56 366 ARG A C 1
ATOM 2815 O O . ARG A 1 366 ? -25.266 1.046 37.648 1.00 97.56 366 ARG A O 1
ATOM 2822 N N . THR A 1 367 ? -27.230 1.547 36.678 1.00 97.69 367 THR A N 1
ATOM 2823 C CA . THR A 1 367 ? -26.990 2.995 36.646 1.00 97.69 367 THR A CA 1
ATOM 2824 C C . THR A 1 367 ? -26.914 3.553 38.065 1.00 97.69 367 THR A C 1
ATOM 2826 O O . THR A 1 367 ? -25.971 4.286 38.360 1.00 97.69 367 THR A O 1
ATOM 2829 N N . ALA A 1 368 ? -27.797 3.121 38.975 1.00 97.94 368 ALA A N 1
ATOM 2830 C CA . ALA A 1 368 ? -27.772 3.521 40.383 1.00 97.94 368 ALA A CA 1
ATOM 2831 C C . ALA A 1 368 ? -26.460 3.141 41.091 1.00 97.94 368 ALA A C 1
ATOM 2833 O O . ALA A 1 368 ? -25.935 3.929 41.880 1.00 97.94 368 ALA A O 1
ATOM 2834 N N . VAL A 1 369 ? -25.893 1.963 40.790 1.00 98.25 369 VAL A N 1
ATOM 2835 C CA . VAL A 1 369 ? -24.582 1.541 41.316 1.00 98.25 369 VAL A CA 1
ATOM 2836 C C . VAL A 1 369 ? -23.482 2.509 40.887 1.00 98.25 369 VAL A C 1
ATOM 2838 O O . VAL A 1 369 ? -22.713 2.962 41.731 1.00 98.25 369 VAL A O 1
ATOM 2841 N N . VAL A 1 370 ? -23.418 2.846 39.596 1.00 98.38 370 VAL A N 1
ATOM 2842 C CA . VAL A 1 370 ? -22.375 3.731 39.055 1.00 98.38 370 VAL A CA 1
ATOM 2843 C C . VAL A 1 370 ? -22.538 5.164 39.569 1.00 98.38 370 VAL A C 1
ATOM 2845 O O . VAL A 1 370 ? -21.550 5.777 39.967 1.00 98.38 370 VAL A O 1
ATOM 2848 N N . ILE A 1 371 ? -23.774 5.675 39.617 1.00 98.38 371 ILE A N 1
ATOM 2849 C CA . ILE A 1 371 ? -24.091 7.006 40.155 1.00 98.38 371 ILE A CA 1
ATOM 2850 C C . ILE A 1 371 ? -23.642 7.116 41.609 1.00 98.38 371 ILE A C 1
ATOM 2852 O O . ILE A 1 371 ? -22.942 8.062 41.963 1.00 98.38 371 ILE A O 1
ATOM 2856 N N . LYS A 1 372 ? -24.005 6.129 42.437 1.00 98.25 372 LYS A N 1
ATOM 2857 C CA . LYS A 1 372 ? -23.656 6.116 43.858 1.00 98.25 372 LYS A CA 1
ATOM 2858 C C . LYS A 1 372 ? -22.149 6.014 44.079 1.00 98.25 372 LYS A C 1
ATOM 2860 O O . LYS A 1 372 ? -21.620 6.746 44.905 1.00 98.25 372 LYS A O 1
ATOM 2865 N N . GLU A 1 373 ? -21.475 5.108 43.374 1.00 98.44 373 GLU A N 1
ATOM 2866 C CA . GLU A 1 373 ? -20.043 4.857 43.571 1.00 98.44 373 GLU A CA 1
ATOM 2867 C C . GLU A 1 373 ? -19.177 6.045 43.139 1.00 98.44 373 GLU A C 1
ATOM 2869 O O . GLU A 1 373 ? -18.220 6.397 43.818 1.00 98.44 373 GLU A O 1
ATOM 2874 N N . LEU A 1 374 ? -19.524 6.695 42.025 1.00 98.12 374 LEU A N 1
ATOM 2875 C CA . LEU A 1 374 ? -18.741 7.809 41.481 1.00 98.12 374 LEU A CA 1
ATOM 2876 C C . LEU A 1 374 ? -19.272 9.189 41.884 1.00 98.12 374 LEU A C 1
ATOM 2878 O O . LEU A 1 374 ? -18.742 10.197 41.416 1.00 98.12 374 LEU A O 1
ATOM 2882 N N . ASN A 1 375 ? -20.303 9.235 42.733 1.00 97.81 375 ASN A N 1
ATOM 2883 C CA . ASN A 1 375 ? -20.992 10.453 43.156 1.00 97.81 375 ASN A CA 1
ATOM 2884 C C . ASN A 1 375 ? -21.376 11.348 41.959 1.00 97.81 375 ASN A C 1
ATOM 2886 O O . ASN A 1 375 ? -21.028 12.531 41.896 1.00 97.81 375 ASN A O 1
ATOM 2890 N N . LEU A 1 376 ? -22.027 10.744 40.961 1.00 98.12 376 LEU A N 1
ATOM 2891 C CA . LEU A 1 376 ? -22.409 11.442 39.735 1.00 98.12 376 LEU A CA 1
ATOM 2892 C C . LEU A 1 376 ? -23.556 12.435 40.007 1.00 98.12 376 LEU A C 1
ATOM 2894 O O . LEU A 1 376 ? -24.474 12.098 40.756 1.00 98.12 376 LEU A O 1
ATOM 2898 N N . PRO A 1 377 ? -23.558 13.625 39.374 1.00 97.44 377 PRO A N 1
ATOM 2899 C CA . PRO A 1 377 ? -24.730 14.497 39.352 1.00 97.44 377 PRO A CA 1
ATOM 2900 C C . PRO A 1 377 ? -25.948 13.788 38.749 1.00 97.44 377 PRO A C 1
ATOM 2902 O O . PRO A 1 377 ? -25.796 12.975 37.838 1.00 97.44 377 PRO A O 1
ATOM 2905 N N . GLU A 1 378 ? -27.159 14.158 39.178 1.00 93.19 378 GLU A N 1
ATOM 2906 C CA . GLU A 1 378 ? -28.415 13.597 38.640 1.00 93.19 378 GLU A CA 1
ATOM 2907 C C . GLU A 1 378 ? -28.560 13.793 37.121 1.00 93.19 378 GLU A C 1
ATOM 2909 O O . GLU A 1 378 ? -29.221 13.013 36.440 1.00 93.19 378 GLU A O 1
ATOM 2914 N N . THR A 1 379 ? -27.908 14.821 36.575 1.00 96.06 379 THR A N 1
ATOM 2915 C CA . THR A 1 379 ? -27.904 15.135 35.144 1.00 96.06 379 THR A CA 1
ATOM 2916 C C . THR A 1 379 ? -26.980 14.231 34.330 1.00 96.06 379 THR A C 1
ATOM 2918 O O . THR A 1 379 ? -27.074 14.231 33.105 1.00 96.06 379 THR A O 1
ATOM 2921 N N . HIS A 1 380 ? -26.092 13.457 34.962 1.00 98.25 380 HIS A N 1
ATOM 2922 C CA . HIS A 1 380 ? -25.134 12.591 34.281 1.00 98.25 380 HIS A CA 1
ATOM 2923 C C . HIS A 1 380 ? -25.574 11.128 34.343 1.00 98.25 380 HIS A C 1
ATOM 2925 O O . HIS A 1 380 ? -25.392 10.441 35.348 1.00 98.25 380 HIS A O 1
ATOM 2931 N N . ILE A 1 381 ? -26.096 10.621 33.229 1.00 98.19 381 ILE A N 1
ATOM 2932 C CA . ILE A 1 381 ? -26.610 9.252 33.137 1.00 98.19 381 ILE A CA 1
ATOM 2933 C C . ILE A 1 381 ? -25.515 8.324 32.587 1.00 98.19 381 ILE A C 1
ATOM 2935 O O . ILE A 1 381 ? -25.094 8.513 31.442 1.00 98.19 381 ILE A O 1
ATOM 2939 N N . PRO A 1 382 ? -25.042 7.311 33.342 1.00 98.44 382 PRO A N 1
ATOM 2940 C CA . PRO A 1 382 ? -23.969 6.426 32.893 1.00 98.44 382 PRO A CA 1
ATOM 2941 C C . PRO A 1 382 ? -24.459 5.434 31.832 1.00 98.44 382 PRO A C 1
ATOM 2943 O O . PRO A 1 382 ? -25.262 4.545 32.113 1.00 98.44 382 PRO A O 1
ATOM 2946 N N . LEU A 1 383 ? -23.927 5.539 30.612 1.00 98.62 383 LEU A N 1
ATOM 2947 C CA . LEU A 1 383 ? -24.205 4.607 29.519 1.00 98.62 383 LEU A CA 1
ATOM 2948 C C . LEU A 1 383 ? -23.495 3.271 29.751 1.00 98.62 383 LEU A C 1
ATOM 2950 O O . LEU A 1 383 ? -24.104 2.198 29.703 1.00 98.62 383 LEU A O 1
ATOM 2954 N N . ASN A 1 384 ? -22.186 3.327 29.984 1.00 98.69 384 ASN A N 1
ATOM 2955 C CA . ASN A 1 384 ? -21.353 2.145 30.132 1.00 98.69 384 ASN A CA 1
ATOM 2956 C C . ASN A 1 384 ? -20.110 2.418 30.982 1.00 98.69 384 ASN A C 1
ATOM 2958 O O . ASN A 1 384 ? -19.704 3.559 31.200 1.00 98.69 384 ASN A O 1
ATOM 2962 N N . VAL A 1 385 ? -19.516 1.325 31.451 1.00 98.75 385 VAL A N 1
ATOM 2963 C CA . VAL A 1 385 ? -18.205 1.292 32.095 1.00 98.75 385 VAL A CA 1
ATOM 2964 C C . VAL A 1 385 ? -17.265 0.523 31.170 1.00 98.75 385 VAL A C 1
ATOM 2966 O O . VAL A 1 385 ? -17.584 -0.588 30.738 1.00 98.75 385 VAL A O 1
ATOM 2969 N N . ILE A 1 386 ? -16.117 1.109 30.840 1.00 98.81 386 ILE A N 1
ATOM 2970 C CA . ILE A 1 386 ? -15.130 0.537 29.922 1.00 98.81 386 ILE A CA 1
ATOM 2971 C C . ILE A 1 386 ? -13.857 0.214 30.710 1.00 98.81 386 ILE A C 1
ATOM 2973 O O . ILE A 1 386 ? -13.059 1.119 30.950 1.00 98.81 386 ILE A O 1
ATOM 2977 N N . PRO A 1 387 ? -13.635 -1.046 31.120 1.00 98.62 387 PRO A N 1
ATOM 2978 C CA . PRO A 1 387 ? -12.334 -1.505 31.601 1.00 98.62 387 PRO A CA 1
ATOM 2979 C C . PRO A 1 387 ? -11.277 -1.309 30.507 1.00 98.62 387 PRO A C 1
ATOM 2981 O O . PRO A 1 387 ? -11.539 -1.645 29.350 1.00 98.62 387 PRO A O 1
ATOM 2984 N N . VAL A 1 388 ? -10.094 -0.799 30.860 1.00 98.62 388 VAL A N 1
ATOM 2985 C CA . VAL A 1 388 ? -8.983 -0.586 29.917 1.00 98.62 388 VAL A CA 1
ATOM 2986 C C . VAL A 1 388 ? -7.700 -1.189 30.485 1.00 98.62 388 VAL A C 1
ATOM 2988 O O . VAL A 1 388 ? -7.300 -0.885 31.608 1.00 98.62 388 VAL A O 1
ATOM 2991 N N . GLY A 1 389 ? -7.021 -2.024 29.701 1.00 98.19 389 GLY A N 1
ATOM 2992 C CA . GLY A 1 389 ? -5.792 -2.692 30.129 1.00 98.19 389 GLY A CA 1
ATOM 2993 C C . GLY A 1 389 ? -5.085 -3.411 28.989 1.00 98.19 389 GLY A C 1
ATOM 2994 O O . GLY A 1 389 ? -5.494 -3.304 27.838 1.00 98.19 389 GLY A O 1
ATOM 2995 N N . TYR A 1 390 ? -4.038 -4.169 29.302 1.00 97.88 390 TYR A N 1
ATOM 2996 C CA . TYR A 1 390 ? -3.376 -5.031 28.321 1.00 97.88 390 TYR A CA 1
ATOM 2997 C C . TYR A 1 390 ? -4.050 -6.414 28.296 1.00 97.88 390 TYR A C 1
ATOM 2999 O O . TYR A 1 390 ? -4.246 -7.002 29.365 1.00 97.88 390 TYR A O 1
ATOM 3007 N N . PRO A 1 391 ? -4.439 -6.927 27.114 1.00 96.69 391 PRO A N 1
ATOM 3008 C CA . PRO A 1 391 ? -5.115 -8.216 26.991 1.00 96.69 391 PRO A CA 1
ATOM 3009 C C . PRO A 1 391 ? -4.149 -9.379 27.261 1.00 96.69 391 PRO A C 1
ATOM 3011 O O . PRO A 1 391 ? -2.971 -9.289 26.921 1.00 96.69 391 PRO A O 1
ATOM 3014 N N . THR A 1 392 ? -4.644 -10.501 27.794 1.00 92.38 392 THR A N 1
ATOM 3015 C CA . THR A 1 392 ? -3.850 -11.750 27.892 1.00 92.38 392 THR A CA 1
ATOM 3016 C C . THR A 1 392 ? -3.675 -12.454 26.542 1.00 92.38 392 THR A C 1
ATOM 3018 O O . THR A 1 392 ? -2.763 -13.259 26.378 1.00 92.38 392 THR A O 1
ATOM 3021 N N . GLY A 1 393 ? -4.543 -12.145 25.572 1.00 90.44 393 GLY A N 1
ATOM 3022 C CA . GLY A 1 393 ? -4.600 -12.792 24.257 1.00 90.44 393 GLY A CA 1
ATOM 3023 C C . GLY A 1 393 ? -5.656 -13.897 24.139 1.00 90.44 393 GLY A C 1
ATOM 3024 O O . GLY A 1 393 ? -5.844 -14.423 23.048 1.00 90.44 393 GLY A O 1
ATOM 3025 N N . GLU A 1 394 ? -6.371 -14.222 25.222 1.00 90.88 394 GLU A N 1
ATOM 3026 C CA . GLU A 1 394 ? -7.432 -15.245 25.221 1.00 90.88 394 GLU A CA 1
ATOM 3027 C C . GLU A 1 394 ? -8.678 -14.823 24.429 1.00 90.88 394 GLU A C 1
ATOM 3029 O O . GLU A 1 394 ? -9.302 -15.636 23.745 1.00 90.88 394 GLU A O 1
ATOM 3034 N N . ASP A 1 395 ? -9.052 -13.544 24.501 1.00 92.38 395 ASP A N 1
ATOM 3035 C CA . ASP A 1 395 ? -10.216 -13.025 23.790 1.00 92.38 395 ASP A CA 1
ATOM 3036 C C . ASP A 1 395 ? -9.891 -12.795 22.308 1.00 92.38 395 ASP A C 1
ATOM 3038 O O . ASP A 1 395 ? -9.098 -11.919 21.952 1.00 92.38 395 ASP A O 1
ATOM 3042 N N . LEU A 1 396 ? -10.557 -13.552 21.433 1.00 90.81 396 LEU A N 1
ATOM 3043 C CA . LEU A 1 396 ? -10.367 -13.484 19.984 1.00 90.81 396 LEU A CA 1
ATOM 3044 C C . LEU A 1 396 ? -11.485 -12.687 19.286 1.00 90.81 396 LEU A C 1
ATOM 3046 O O . LEU A 1 396 ? -12.642 -12.700 19.735 1.00 90.81 396 LEU A O 1
ATOM 3050 N N . PRO A 1 397 ? -11.182 -11.993 18.170 1.00 91.12 397 PRO A N 1
ATOM 3051 C CA . PRO A 1 397 ? -12.210 -11.397 17.326 1.00 91.12 397 PRO A CA 1
ATOM 3052 C C . PRO A 1 397 ? -13.148 -12.473 16.774 1.00 91.12 397 PRO A C 1
ATOM 3054 O O . PRO A 1 397 ? -12.752 -13.602 16.491 1.00 91.12 397 PRO A O 1
ATOM 3057 N N . LYS A 1 398 ? -14.421 -12.108 16.618 1.00 89.12 398 LYS A N 1
ATOM 3058 C CA . LYS A 1 398 ? -15.453 -12.979 16.048 1.00 89.12 398 LYS A CA 1
ATOM 3059 C C . LYS A 1 398 ? -15.811 -12.471 14.662 1.00 89.12 398 LYS A C 1
ATOM 3061 O O . LYS A 1 398 ? -16.058 -11.274 14.513 1.00 89.12 398 LYS A O 1
ATOM 3066 N N . ASN A 1 399 ? -15.913 -13.370 13.685 1.00 87.25 399 ASN A N 1
ATOM 3067 C CA . ASN A 1 399 ? -16.532 -13.026 12.412 1.00 87.25 399 ASN A CA 1
ATOM 3068 C C . ASN A 1 399 ? -18.044 -12.869 12.628 1.00 87.25 399 ASN A C 1
ATOM 3070 O O . ASN A 1 399 ? -18.720 -13.830 12.987 1.00 87.25 399 ASN A O 1
ATOM 3074 N N . LYS A 1 400 ? -18.544 -11.641 12.473 1.00 88.56 400 LYS A N 1
ATOM 3075 C CA . LYS A 1 400 ? -19.964 -11.288 12.632 1.00 88.56 400 LYS A CA 1
ATOM 3076 C C . LYS A 1 400 ? -20.652 -11.001 11.295 1.00 88.56 400 LYS A C 1
ATOM 3078 O O . LYS A 1 400 ? -21.747 -10.450 11.297 1.00 88.56 400 LYS A O 1
ATOM 3083 N N . TRP A 1 401 ? -19.988 -11.284 10.174 1.00 90.25 401 TRP A N 1
ATOM 3084 C CA . TRP A 1 401 ? -20.592 -11.132 8.858 1.00 90.25 401 TRP A CA 1
ATOM 3085 C C . TRP A 1 401 ? -21.768 -12.094 8.707 1.00 90.25 401 TRP A C 1
ATOM 3087 O O . TRP A 1 401 ? -21.625 -13.290 8.957 1.00 90.25 401 TRP A O 1
ATOM 3097 N N . ASP A 1 402 ? -22.899 -11.559 8.266 1.00 91.69 402 ASP A N 1
ATOM 3098 C CA . ASP A 1 402 ? -24.109 -12.314 7.983 1.00 91.69 402 ASP A CA 1
ATOM 3099 C C . ASP A 1 402 ? -24.809 -11.667 6.784 1.00 91.69 402 ASP A C 1
ATOM 3101 O O . ASP A 1 402 ? -25.231 -10.508 6.846 1.00 91.69 402 ASP A O 1
ATOM 3105 N N . ALA A 1 403 ? -24.860 -12.408 5.677 1.00 93.31 403 ALA A N 1
ATOM 3106 C CA . ALA A 1 403 ? -25.388 -11.921 4.410 1.00 93.31 403 ALA A CA 1
ATOM 3107 C C . ALA A 1 403 ? -26.904 -11.680 4.464 1.00 93.31 403 ALA A C 1
ATOM 3109 O O . ALA A 1 403 ? -27.395 -10.823 3.731 1.00 93.31 403 ALA A O 1
ATOM 3110 N N . ASP A 1 404 ? -27.625 -12.360 5.361 1.00 96.81 404 ASP A N 1
ATOM 3111 C CA . ASP A 1 404 ? -29.083 -12.247 5.480 1.00 96.81 404 ASP A CA 1
ATOM 3112 C C . ASP A 1 404 ? -29.515 -10.874 6.025 1.00 96.81 404 ASP A C 1
ATOM 3114 O O . ASP A 1 404 ? -30.647 -10.437 5.819 1.00 96.81 404 ASP A O 1
ATOM 3118 N N . ASN A 1 405 ? -28.595 -10.137 6.658 1.00 95.19 405 ASN A N 1
ATOM 3119 C CA . ASN A 1 405 ? -28.828 -8.767 7.124 1.00 95.19 405 ASN A CA 1
ATOM 3120 C C . ASN A 1 405 ? -28.637 -7.700 6.024 1.00 95.19 405 ASN A C 1
ATOM 3122 O O . ASN A 1 405 ? -28.714 -6.505 6.318 1.00 95.19 405 ASN A O 1
ATOM 3126 N N . ILE A 1 406 ? -28.367 -8.090 4.770 1.00 94.44 406 ILE A N 1
ATOM 3127 C CA . ILE A 1 406 ? -28.073 -7.166 3.665 1.00 94.44 406 ILE A CA 1
ATOM 3128 C C . ILE A 1 406 ? -29.233 -7.146 2.670 1.00 94.44 406 ILE A C 1
ATOM 3130 O O . ILE A 1 406 ? -29.483 -8.111 1.954 1.00 94.44 406 ILE A O 1
ATOM 3134 N N . ILE A 1 407 ? -29.909 -6.000 2.574 1.00 95.62 407 ILE A N 1
ATOM 3135 C CA . ILE A 1 407 ? -30.982 -5.772 1.601 1.00 95.62 407 ILE A CA 1
ATOM 3136 C C . ILE A 1 407 ? -30.477 -4.783 0.549 1.00 95.62 407 ILE A C 1
ATOM 3138 O O . ILE A 1 407 ? -30.391 -3.582 0.806 1.00 95.62 407 ILE A O 1
ATOM 3142 N N . TRP A 1 408 ? -30.158 -5.289 -0.641 1.00 87.00 408 TRP A N 1
ATOM 3143 C CA . TRP A 1 408 ? -29.834 -4.465 -1.805 1.00 87.00 408 TRP A CA 1
ATOM 3144 C C . TRP A 1 408 ? -31.125 -3.886 -2.393 1.00 87.00 408 TRP A C 1
ATOM 3146 O O . TRP A 1 408 ? -32.084 -4.627 -2.621 1.00 87.00 408 TRP A O 1
ATOM 3156 N N . LYS A 1 409 ? -31.165 -2.571 -2.607 1.00 79.50 409 LYS A N 1
ATOM 3157 C CA . LYS A 1 409 ? -32.274 -1.865 -3.257 1.00 79.50 409 LYS A CA 1
ATOM 3158 C C . LYS A 1 409 ? -31.771 -1.057 -4.434 1.00 79.50 409 LYS A C 1
ATOM 3160 O O . LYS A 1 409 ? -30.668 -0.481 -4.295 1.00 79.50 409 LYS A O 1
#